Protein AF-A0A416Z6X8-F1 (afdb_monomer)

Sequence (380 aa):
MNSKWYWLIRQKYRNLKFQIKKAAFRLNERKESSERLSSFSRIVIRTLLVQVAINLVLVAVLYVGDKLLLSAMEIFAKTQTDPLIAALSESILVDIVIGGIGVAGVILGLYCSNMTSVYSSKYTNAPATISSAFQRDVVTNRCIKQITGYIIFCVIILFGCLIGISFSYVSIIALLFLTIRMIITFSITGNRMYQLSNTFNISDNLYPEIYSAIRKISANNHFSNDPNFQNHYQKICTKQFKILQDIAAYNKDNPINQNPAMLSFINNNLALISVYWGVKEKIHYDSFWYRSETQYKKWHTATDTEISLALNTGVSLQAMSVIKNRWWFEQDLLRINNICVEKLCAENDLNTLYSYLNIVAQLSSQAMESGCLLFWDNVQ

Foldseek 3Di:
DDPVVVVVVVVVVVVVVVVVVVVVVVVVVVVVVVCVVVVVVVVVVVLVVVLLVVLVVVVVVQLVVQVVVVVVVVVVCVVDPDPPQPQDDPVVVLVLLVVLLVLLVVLLVVLVVLLVVLCVPAPPPADPLLSVLSVVPPLSVVLNSLSVSSNSSSVVVVVCVVVVRRGDPSVVVVSVVSSVVNVVSSVVVSVVSVVVSQSLCSLVVLLVLLVVLLCQLLVPDPLNQDQVSLLVSLVSLVSSLVSLLSSLVSCLPPDPVCLVSLLVSLVSLLVSVLVNLLRLVSHDQPHNNFDFDQDADDPVRDDPVQNVCCVVVVHGRDRDDRHGHSCVSVVSSVVSNVSSLVSCVVVVVVPSNVVSVVSVVVVVVSCVVSVPPVVVVVVD

Radius of gyration: 32.05 Å; Cα contacts (8 Å, |Δi|>4): 265; chains: 1; bounding box: 73×74×106 Å

Mean predicted aligned error: 13.24 Å

pLDDT: mean 78.64, std 12.9, range [30.03, 93.88]

Solvent-accessible surface area (backbone atoms only — not comparable to full-atom values): 21120 Å² total; per-residue (Å²): 132,67,67,68,58,55,53,53,52,52,51,52,51,51,52,50,53,48,50,51,50,50,50,53,49,53,52,48,54,51,46,60,56,43,49,58,56,48,48,52,51,48,52,48,53,54,50,49,53,53,45,48,52,56,39,50,52,51,51,52,53,40,53,53,48,27,54,51,51,52,56,52,47,57,61,55,46,77,76,45,99,68,88,77,82,62,80,74,56,69,64,60,54,52,51,52,44,52,52,50,42,50,56,48,52,53,52,51,50,53,48,53,50,52,52,51,50,46,39,62,74,67,34,70,88,41,57,70,65,58,41,50,50,62,75,61,32,65,66,60,53,49,51,54,52,48,54,54,42,49,46,52,38,46,52,51,51,53,53,38,46,75,75,67,53,85,77,46,71,57,48,52,55,50,49,53,51,51,50,52,52,48,54,54,52,48,56,57,50,51,54,50,54,60,49,52,62,41,70,65,55,59,49,66,70,47,51,62,56,42,53,51,37,56,53,49,50,44,61,79,41,78,63,32,72,34,58,69,48,22,39,48,40,37,51,51,43,54,54,46,50,51,51,53,37,49,48,38,60,71,53,54,83,55,66,76,92,47,48,69,53,50,50,52,50,45,49,52,51,50,50,51,45,56,58,44,44,80,40,49,85,65,42,62,87,85,42,49,54,33,50,75,40,84,45,67,62,51,78,92,76,52,52,72,67,52,51,50,49,21,66,77,67,75,44,77,65,68,71,76,47,76,44,56,41,85,54,56,69,56,52,53,46,51,56,36,38,45,54,48,49,55,41,40,61,74,70,63,44,60,68,64,50,51,53,50,52,54,52,53,57,59,46,51,57,51,48,65,72,54,56,61,71,58,68,68,69,74,75,118

Structure (mmCIF, N/CA/C/O backbone):
data_AF-A0A416Z6X8-F1
#
_entry.id   AF-A0A416Z6X8-F1
#
loop_
_atom_site.group_PDB
_atom_site.id
_atom_site.type_symbol
_atom_site.label_atom_id
_atom_site.label_alt_id
_atom_site.label_comp_id
_atom_site.label_asym_id
_atom_site.label_entity_id
_atom_site.label_seq_id
_atom_site.pdbx_PDB_ins_code
_atom_site.Cartn_x
_atom_site.Cartn_y
_atom_site.Cartn_z
_atom_site.occupancy
_atom_site.B_iso_or_equiv
_atom_site.auth_seq_id
_atom_site.auth_comp_id
_atom_site.auth_asym_id
_atom_site.auth_atom_id
_atom_site.pdbx_PDB_model_num
ATOM 1 N N . MET A 1 1 ? -41.610 41.739 -46.853 1.00 52.19 1 MET A N 1
ATOM 2 C CA . MET A 1 1 ? -41.465 41.317 -45.439 1.00 52.19 1 MET A CA 1
ATOM 3 C C . MET A 1 1 ? -40.279 42.070 -44.834 1.00 52.19 1 MET A C 1
ATOM 5 O O . MET A 1 1 ? -39.189 41.986 -45.382 1.00 52.19 1 MET A O 1
ATOM 9 N N . ASN A 1 2 ? -40.507 42.910 -43.818 1.00 55.62 2 ASN A N 1
ATOM 10 C CA . ASN A 1 2 ? -39.577 43.966 -43.379 1.00 55.62 2 ASN A CA 1
ATOM 11 C C . ASN A 1 2 ? -38.245 43.411 -42.825 1.00 55.62 2 ASN A C 1
ATOM 13 O O . ASN A 1 2 ? -38.219 42.794 -41.758 1.00 55.62 2 ASN A O 1
ATOM 17 N N . SER A 1 3 ? -37.130 43.667 -43.520 1.00 67.69 3 SER A N 1
ATOM 18 C CA . SER A 1 3 ? -35.789 43.131 -43.209 1.00 67.69 3 SER A CA 1
ATOM 19 C C . SER A 1 3 ? -35.301 43.470 -41.792 1.00 67.69 3 SER A C 1
ATOM 21 O O . SER A 1 3 ? -34.638 42.653 -41.154 1.00 67.69 3 SER A O 1
ATOM 23 N N . LYS A 1 4 ? -35.695 44.629 -41.247 1.00 71.69 4 LYS A N 1
ATOM 24 C CA . LYS A 1 4 ? -35.363 45.050 -39.873 1.00 71.69 4 LYS A CA 1
ATOM 25 C C . LYS A 1 4 ? -35.961 44.136 -38.800 1.00 71.69 4 LYS A C 1
ATOM 27 O O . LYS A 1 4 ? -35.283 43.810 -37.828 1.00 71.69 4 LYS A O 1
ATOM 32 N N . TRP A 1 5 ? -37.201 43.681 -38.986 1.00 71.31 5 TRP A N 1
ATOM 33 C CA . TRP A 1 5 ? -37.873 42.797 -38.028 1.00 71.31 5 TRP A CA 1
ATOM 34 C C . TRP A 1 5 ? -37.232 41.409 -37.991 1.00 71.31 5 TRP A C 1
ATOM 36 O O . TRP A 1 5 ? -37.040 40.848 -36.914 1.00 71.31 5 TRP A O 1
ATOM 46 N N . TYR A 1 6 ? -36.808 40.895 -39.149 1.00 77.50 6 TYR A N 1
ATOM 47 C CA . TYR A 1 6 ? -36.081 39.628 -39.229 1.00 77.50 6 TYR A CA 1
ATOM 48 C C . TYR A 1 6 ? -34.756 39.673 -38.448 1.00 77.50 6 TYR A C 1
ATOM 50 O O . TYR A 1 6 ? -34.471 38.771 -37.657 1.00 77.50 6 TYR A O 1
ATOM 58 N N . TRP A 1 7 ? -33.968 40.743 -38.602 1.00 75.19 7 TRP A N 1
ATOM 59 C CA . TRP A 1 7 ? -32.697 40.895 -37.884 1.00 75.19 7 TRP A CA 1
ATOM 60 C C . TRP A 1 7 ? -32.877 41.094 -36.375 1.00 75.19 7 TRP A C 1
ATOM 62 O O . TRP A 1 7 ? -32.140 40.480 -35.600 1.00 75.19 7 TRP A O 1
ATOM 72 N N . LEU A 1 8 ? -33.895 41.847 -35.946 1.00 77.50 8 LEU A N 1
ATOM 73 C CA . LEU A 1 8 ? -34.222 42.021 -34.526 1.00 77.50 8 LEU A CA 1
ATOM 74 C C . LEU A 1 8 ? -34.642 40.702 -33.865 1.00 77.50 8 LEU A C 1
ATOM 76 O O . LEU A 1 8 ? -34.141 40.365 -32.790 1.00 77.50 8 LEU A O 1
ATOM 80 N N . ILE A 1 9 ? -35.501 39.915 -34.521 1.00 78.00 9 ILE A N 1
ATOM 81 C CA . ILE A 1 9 ? -35.927 38.597 -34.024 1.00 78.00 9 ILE A CA 1
ATOM 82 C C . ILE A 1 9 ? -34.732 37.638 -33.964 1.00 78.00 9 ILE A C 1
ATOM 84 O O . ILE A 1 9 ? -34.525 36.960 -32.954 1.00 78.00 9 ILE A O 1
ATOM 88 N N . ARG A 1 10 ? -33.887 37.621 -35.003 1.00 78.69 10 ARG A N 1
ATOM 89 C CA . ARG A 1 10 ? -32.693 36.766 -35.060 1.00 78.69 10 ARG A CA 1
ATOM 90 C C . ARG A 1 10 ? -31.674 37.123 -33.976 1.00 78.69 10 ARG A C 1
ATOM 92 O O . ARG A 1 10 ? -31.070 36.222 -33.390 1.00 78.69 10 ARG A O 1
ATOM 99 N N . GLN A 1 11 ? -31.491 38.410 -33.685 1.00 78.00 11 GLN A N 1
ATOM 100 C CA . GLN A 1 11 ? -30.596 38.878 -32.628 1.00 78.00 11 GLN A CA 1
ATOM 101 C C . GLN A 1 11 ? -31.132 38.513 -31.241 1.00 78.00 11 GLN A C 1
ATOM 103 O O . GLN A 1 11 ? -30.373 37.990 -30.425 1.00 78.00 11 GLN A O 1
ATOM 108 N N . LYS A 1 12 ? -32.442 38.669 -30.999 1.00 78.88 12 LYS A N 1
ATOM 109 C CA . LYS A 1 12 ? -33.091 38.229 -29.752 1.00 78.88 12 LYS A CA 1
ATOM 110 C C . LYS A 1 12 ? -32.960 36.718 -29.550 1.00 78.88 12 LYS A C 1
ATOM 112 O O . LYS A 1 12 ? -32.544 36.289 -28.479 1.00 78.88 12 LYS A O 1
ATOM 117 N N . TYR A 1 13 ? -33.213 35.919 -30.588 1.00 81.25 13 TYR A N 1
ATOM 118 C CA . TYR A 1 13 ? -33.075 34.461 -30.535 1.00 81.25 13 TYR A CA 1
ATOM 119 C C . TYR A 1 13 ? -31.632 34.021 -30.252 1.00 81.25 13 TYR A C 1
ATOM 121 O O . TYR A 1 13 ? -31.394 33.160 -29.404 1.00 81.25 13 TYR A O 1
ATOM 129 N N . ARG A 1 14 ? -30.642 34.641 -30.910 1.00 73.38 14 ARG A N 1
ATOM 130 C CA . ARG A 1 14 ? -29.220 34.362 -30.653 1.00 73.38 14 ARG A CA 1
ATOM 131 C C . ARG A 1 14 ? -28.810 34.720 -29.228 1.00 73.38 14 ARG A C 1
ATOM 133 O O . ARG A 1 14 ? -28.104 33.933 -28.601 1.00 73.38 14 ARG A O 1
ATOM 140 N N . ASN A 1 15 ? -29.276 35.854 -28.710 1.00 77.50 15 ASN A N 1
ATOM 141 C CA . ASN A 1 15 ? -28.951 36.288 -27.354 1.00 77.50 15 ASN A CA 1
ATOM 142 C C . ASN A 1 15 ? -29.597 35.371 -26.302 1.00 77.50 15 ASN A C 1
ATOM 144 O O . ASN A 1 15 ? -28.961 35.002 -25.321 1.00 77.50 15 ASN A O 1
ATOM 148 N N . LEU A 1 16 ? -30.825 34.913 -26.554 1.00 76.56 16 LEU A N 1
ATOM 149 C CA . LEU A 1 16 ? -31.542 33.981 -25.684 1.00 76.56 16 LEU A CA 1
ATOM 150 C C . LEU A 1 16 ? -30.887 32.588 -25.697 1.00 76.56 16 LEU A C 1
ATOM 152 O O . LEU A 1 16 ? -30.619 32.020 -24.641 1.00 76.56 16 LEU A O 1
ATOM 156 N N . LYS A 1 17 ? -30.492 32.088 -26.877 1.00 76.19 17 LYS A N 1
ATOM 157 C CA . LYS A 1 17 ? -29.701 30.853 -27.020 1.00 76.19 17 LYS A CA 1
ATOM 158 C C . LYS A 1 17 ? -28.345 30.952 -26.312 1.00 76.19 17 LYS A C 1
ATOM 160 O O . LYS A 1 17 ? -27.902 29.978 -25.706 1.00 76.19 17 LYS A O 1
ATOM 165 N N . PHE A 1 18 ? -27.689 32.111 -26.373 1.00 74.25 18 PHE A N 1
ATOM 166 C CA . PHE A 1 18 ? -26.428 32.353 -25.674 1.00 74.25 18 PHE A CA 1
ATOM 167 C C . PHE A 1 18 ? -26.613 32.393 -24.153 1.00 74.25 18 PHE A C 1
ATOM 169 O O . PHE A 1 18 ? -25.850 31.744 -23.446 1.00 74.25 18 PHE A O 1
ATOM 176 N N . GLN A 1 19 ? -27.650 33.064 -23.644 1.00 73.06 19 GLN A N 1
ATOM 177 C CA . GLN A 1 19 ? -27.949 33.096 -22.209 1.00 73.06 19 GLN A CA 1
ATOM 178 C C . GLN A 1 19 ? -28.301 31.709 -21.660 1.00 73.06 19 GLN A C 1
ATOM 180 O O . GLN A 1 19 ? -27.802 31.343 -20.600 1.00 73.06 19 GLN A O 1
ATOM 185 N N . ILE A 1 20 ? -29.060 30.896 -22.405 1.00 71.12 20 ILE A N 1
ATOM 186 C CA . ILE A 1 20 ? -29.340 29.499 -22.031 1.00 71.12 20 ILE A CA 1
ATOM 187 C C . ILE A 1 20 ? -28.044 28.682 -21.989 1.00 71.12 20 ILE A C 1
ATOM 189 O O . ILE A 1 20 ? -27.789 27.995 -21.004 1.00 71.12 20 ILE A O 1
ATOM 193 N N . LYS A 1 21 ? -27.181 28.787 -23.011 1.00 62.38 21 LYS A N 1
ATOM 194 C CA . LYS A 1 21 ? -25.877 28.100 -23.013 1.00 62.38 21 LYS A CA 1
ATOM 195 C C . LYS A 1 21 ? -24.968 28.567 -21.873 1.00 62.38 21 LYS A C 1
ATOM 197 O O . LYS A 1 21 ? -24.300 27.744 -21.262 1.00 62.38 21 LYS A O 1
ATOM 202 N N . LYS A 1 22 ? -24.966 29.863 -21.556 1.00 69.31 22 LYS A N 1
ATOM 203 C CA . LYS A 1 22 ? -24.187 30.459 -20.461 1.00 69.31 22 LYS A CA 1
ATOM 204 C C . LYS A 1 22 ? -24.701 30.014 -19.091 1.00 69.31 22 LYS A C 1
ATOM 206 O O . LYS A 1 22 ? -23.900 29.729 -18.206 1.00 69.31 22 LYS A O 1
ATOM 211 N N . ALA A 1 23 ? -26.019 29.925 -18.920 1.00 60.38 23 ALA A N 1
ATOM 212 C CA . ALA A 1 23 ? -26.644 29.396 -17.713 1.00 60.38 23 ALA A CA 1
ATOM 213 C C . ALA A 1 23 ? -26.358 27.896 -17.548 1.00 60.38 23 ALA A C 1
ATOM 215 O O . ALA A 1 23 ? -25.945 27.482 -16.469 1.00 60.38 23 ALA A O 1
ATOM 216 N N . ALA A 1 24 ? -26.484 27.108 -18.621 1.00 57.81 24 ALA A N 1
ATOM 217 C CA . ALA A 1 24 ? -26.156 25.683 -18.629 1.00 57.81 24 ALA A CA 1
ATOM 218 C C . ALA A 1 24 ? -24.673 25.434 -18.315 1.00 57.81 24 ALA A C 1
ATOM 220 O O . ALA A 1 24 ? -24.360 24.575 -17.500 1.00 57.81 24 ALA A O 1
ATOM 221 N N . PHE A 1 25 ? -23.766 26.231 -18.887 1.00 56.09 25 PHE A N 1
ATOM 222 C CA . PHE A 1 25 ? -22.333 26.154 -18.602 1.00 56.09 25 PHE A CA 1
ATOM 223 C C . PHE A 1 25 ? -22.020 26.490 -17.137 1.00 56.09 25 PHE A C 1
ATOM 225 O O . PHE A 1 25 ? -21.368 25.696 -16.473 1.00 56.09 25 PHE A O 1
ATOM 232 N N . ARG A 1 26 ? -22.567 27.588 -16.587 1.00 63.44 26 ARG A N 1
ATOM 233 C CA . ARG A 1 26 ? -22.392 27.954 -15.164 1.00 63.44 26 ARG A CA 1
ATOM 234 C C . ARG A 1 26 ? -22.988 26.927 -14.198 1.00 63.44 26 ARG A C 1
ATOM 236 O O . ARG A 1 26 ? -22.466 26.747 -13.102 1.00 63.44 26 ARG A O 1
ATOM 243 N N . LEU A 1 27 ? -24.093 26.281 -14.576 1.00 54.00 27 LEU A N 1
ATOM 244 C CA . LEU A 1 27 ? -24.684 25.176 -13.817 1.00 54.00 27 LEU A CA 1
ATOM 245 C C . LEU A 1 27 ? -23.780 23.942 -13.841 1.00 54.00 27 LEU A C 1
ATOM 247 O O . LEU A 1 27 ? -23.607 23.317 -12.800 1.00 54.00 27 LEU A O 1
ATOM 251 N N . ASN A 1 28 ? -23.166 23.630 -14.985 1.00 50.56 28 ASN A N 1
ATOM 252 C CA . ASN A 1 28 ? -22.222 22.520 -15.098 1.00 50.56 28 ASN A CA 1
ATOM 253 C C . ASN A 1 28 ? -20.920 22.800 -14.327 1.00 50.56 28 ASN A C 1
ATOM 255 O O . ASN A 1 28 ? -20.464 21.936 -13.594 1.00 50.56 28 ASN A O 1
ATOM 259 N N . GLU A 1 29 ? -20.399 24.029 -14.376 1.00 56.72 29 GLU A N 1
ATOM 260 C CA . GLU A 1 29 ? -19.240 24.479 -13.585 1.00 56.72 29 GLU A CA 1
ATOM 261 C C . GLU A 1 29 ? -19.510 24.419 -12.071 1.00 56.72 29 GLU A C 1
ATOM 263 O O . GLU A 1 29 ? -18.669 23.973 -11.291 1.00 56.72 29 GLU A O 1
ATOM 268 N N . ARG A 1 30 ? -20.714 24.830 -11.633 1.00 53.81 30 ARG A N 1
ATOM 269 C CA . ARG A 1 30 ? -21.153 24.696 -10.232 1.00 53.81 30 ARG A CA 1
ATOM 270 C C . ARG A 1 30 ? -21.366 23.243 -9.821 1.00 53.81 30 ARG A C 1
ATOM 272 O O . ARG A 1 30 ? -21.144 22.913 -8.661 1.00 53.81 30 ARG A O 1
ATOM 279 N N . LYS A 1 31 ? -21.801 22.381 -10.740 1.00 43.75 31 LYS A N 1
ATOM 280 C CA . LYS A 1 31 ? -21.958 20.946 -10.495 1.00 43.75 31 LYS A CA 1
ATOM 281 C C . LYS A 1 31 ? -20.599 20.263 -10.376 1.00 43.75 31 LYS A C 1
ATOM 283 O O . LYS A 1 31 ? -20.410 19.488 -9.454 1.00 43.75 31 LYS A O 1
ATOM 288 N N . GLU A 1 32 ? -19.633 20.623 -11.211 1.00 46.41 32 GLU A N 1
ATOM 289 C CA . GLU A 1 32 ? -18.271 20.082 -11.183 1.00 46.41 32 GLU A CA 1
ATOM 290 C C . GLU A 1 32 ? -17.484 20.545 -9.936 1.00 46.41 32 GLU A C 1
ATOM 292 O O . GLU A 1 32 ? -16.761 19.758 -9.317 1.00 46.41 32 GLU A O 1
ATOM 297 N N . SER A 1 33 ? -17.688 21.789 -9.478 1.00 45.62 33 SER A N 1
ATOM 298 C CA . SER A 1 33 ? -17.132 22.272 -8.201 1.00 45.62 33 SER A CA 1
ATOM 299 C C . SER A 1 33 ? -17.854 21.690 -6.974 1.00 45.62 33 SER A C 1
ATOM 301 O O . SER A 1 33 ? -17.210 21.337 -5.980 1.00 45.62 33 SER A O 1
ATOM 303 N N . SER A 1 34 ? -19.175 21.495 -7.056 1.00 46.03 34 SER A N 1
ATOM 304 C CA . SER A 1 34 ? -19.987 20.809 -6.043 1.00 46.03 34 SER A CA 1
ATOM 305 C C . SER A 1 34 ? -19.720 19.302 -5.986 1.00 46.03 34 SER A C 1
ATOM 307 O O . SER A 1 34 ? -19.802 18.719 -4.913 1.00 46.03 34 SER A O 1
ATOM 309 N N . GLU A 1 35 ? -19.338 18.640 -7.076 1.00 46.94 35 GLU A N 1
ATOM 310 C CA . GLU A 1 35 ? -18.981 17.216 -7.089 1.00 46.94 35 GLU A CA 1
ATOM 311 C C . GLU A 1 35 ? -17.702 16.945 -6.286 1.00 46.94 35 GLU A C 1
ATOM 313 O O . GLU A 1 35 ? -17.646 15.961 -5.547 1.00 46.94 35 GLU A O 1
ATOM 318 N N . ARG A 1 36 ? -16.722 17.862 -6.294 1.00 43.06 36 ARG A N 1
ATOM 319 C CA . ARG A 1 36 ? -15.544 17.763 -5.411 1.00 43.06 36 ARG A CA 1
ATOM 320 C C . ARG A 1 36 ? -15.905 17.958 -3.934 1.00 43.06 36 ARG A C 1
ATOM 322 O O . ARG A 1 36 ? -15.523 17.125 -3.116 1.00 43.06 36 ARG A O 1
ATOM 329 N N . LEU A 1 37 ? -16.696 18.979 -3.591 1.00 46.91 37 LEU A N 1
ATOM 330 C CA . LEU A 1 37 ? -17.127 19.247 -2.204 1.00 46.91 37 LEU A CA 1
ATOM 331 C C . LEU A 1 37 ? -18.123 18.199 -1.669 1.00 46.91 37 LEU A C 1
ATOM 333 O O . LEU A 1 37 ? -18.033 17.783 -0.514 1.00 46.91 37 LEU A O 1
ATOM 337 N N . SER A 1 38 ? -19.034 17.720 -2.516 1.00 50.56 38 SER A N 1
ATOM 338 C CA . SER A 1 38 ? -19.995 16.665 -2.184 1.00 50.56 38 SER A CA 1
ATOM 339 C C . SER A 1 38 ? -19.346 15.290 -2.120 1.00 50.56 38 SER A C 1
ATOM 341 O O . SER A 1 38 ? -19.816 14.453 -1.360 1.00 50.56 38 SER A O 1
ATOM 343 N N . SER A 1 39 ? -18.253 15.036 -2.850 1.00 60.28 39 SER A N 1
ATOM 344 C CA . SER A 1 39 ? -17.487 13.801 -2.669 1.00 60.28 39 SER A CA 1
ATOM 345 C C . SER A 1 39 ? -16.854 13.748 -1.280 1.00 60.28 39 SER A C 1
ATOM 347 O O . SER A 1 39 ? -16.969 12.722 -0.614 1.00 60.28 39 SER A O 1
ATOM 349 N N . PHE A 1 40 ? -16.290 14.861 -0.795 1.00 62.50 40 PHE A N 1
ATOM 350 C CA . PHE A 1 40 ? -15.752 14.944 0.560 1.00 62.50 40 PHE A CA 1
ATOM 351 C C . PHE A 1 40 ? -16.851 14.780 1.614 1.00 62.50 40 PHE A C 1
ATOM 353 O O . PHE A 1 40 ? -16.746 13.897 2.463 1.00 62.50 40 PHE A O 1
ATOM 360 N N . SER A 1 41 ? -17.946 15.544 1.530 1.00 65.94 41 SER A N 1
ATOM 361 C CA . SER A 1 41 ? -19.045 15.412 2.496 1.00 65.94 41 SER A CA 1
ATOM 362 C C . SER A 1 41 ? -19.696 14.024 2.452 1.00 65.94 41 SER A C 1
ATOM 364 O O . SER A 1 41 ? -20.001 13.460 3.498 1.00 65.94 41 SER A O 1
ATOM 366 N N . ARG A 1 42 ? -19.822 13.404 1.271 1.00 71.00 42 ARG A N 1
ATOM 367 C CA . ARG A 1 42 ? -20.306 12.023 1.110 1.00 71.00 42 ARG A CA 1
ATOM 368 C C . ARG A 1 42 ? -19.343 11.003 1.714 1.00 71.00 42 ARG A C 1
ATOM 370 O O . ARG A 1 42 ? -19.808 10.041 2.319 1.00 71.00 42 ARG A O 1
ATOM 377 N N . ILE A 1 43 ? -18.028 11.196 1.582 1.00 74.06 43 ILE A N 1
ATOM 378 C CA . ILE A 1 43 ? -17.016 10.354 2.242 1.00 74.06 43 ILE A CA 1
ATOM 379 C C . ILE A 1 43 ? -17.144 10.480 3.763 1.00 74.06 43 ILE A C 1
ATOM 381 O O . ILE A 1 43 ? -17.170 9.455 4.445 1.00 74.06 43 ILE A O 1
ATOM 385 N N . VAL A 1 44 ? -17.276 11.701 4.288 1.00 75.94 44 VAL A N 1
ATOM 386 C CA . VAL A 1 44 ? -17.441 11.955 5.727 1.00 75.94 44 VAL A CA 1
ATOM 387 C C . VAL A 1 44 ? -18.727 11.314 6.244 1.00 75.94 44 VAL A C 1
ATOM 389 O O . VAL A 1 44 ? -18.660 10.487 7.145 1.00 75.94 44 VAL A O 1
ATOM 392 N N . ILE A 1 45 ? -19.880 11.594 5.629 1.00 73.12 45 ILE A N 1
ATOM 393 C CA . ILE A 1 45 ? -21.181 11.039 6.037 1.00 73.12 45 ILE A CA 1
ATOM 394 C C . ILE A 1 45 ? -21.169 9.511 5.972 1.00 73.12 45 ILE A C 1
ATOM 396 O O . ILE A 1 45 ? -21.594 8.853 6.917 1.00 73.12 45 ILE A O 1
ATOM 400 N N . ARG A 1 46 ? -20.641 8.922 4.892 1.00 76.81 46 ARG A N 1
ATOM 401 C CA . ARG A 1 46 ? -20.543 7.461 4.774 1.00 76.81 46 ARG A CA 1
ATOM 402 C C . ARG A 1 46 ? -19.655 6.870 5.867 1.00 76.81 46 ARG A C 1
ATOM 404 O O . ARG A 1 46 ? -19.994 5.830 6.419 1.00 76.81 46 ARG A O 1
ATOM 411 N N . THR A 1 47 ? -18.533 7.516 6.178 1.00 78.44 47 THR A N 1
ATOM 412 C CA . THR A 1 47 ? -17.616 7.054 7.229 1.00 78.44 47 THR A CA 1
ATOM 413 C C . THR A 1 47 ? -18.262 7.163 8.608 1.00 78.44 47 THR A C 1
ATOM 415 O O . THR A 1 47 ? -18.192 6.204 9.372 1.00 78.44 47 THR A O 1
ATOM 418 N N . LEU A 1 48 ? -18.955 8.271 8.886 1.00 78.62 48 LEU A N 1
ATOM 419 C CA . LEU A 1 48 ? -19.714 8.480 10.119 1.00 78.62 48 LEU A CA 1
ATOM 420 C C . LEU A 1 48 ? -20.801 7.418 10.290 1.00 78.62 48 LEU A C 1
ATOM 422 O O . LEU A 1 48 ? -20.833 6.758 11.320 1.00 78.62 48 LEU A O 1
ATOM 426 N N . LEU A 1 49 ? -21.643 7.195 9.276 1.00 76.56 49 LEU A N 1
ATOM 427 C CA . LEU A 1 49 ? -22.716 6.198 9.341 1.00 76.56 49 LEU A CA 1
ATOM 428 C C . LEU A 1 49 ? -22.175 4.790 9.606 1.00 76.56 49 LEU A C 1
ATOM 430 O O . LEU A 1 49 ? -22.719 4.074 10.440 1.00 76.56 49 LEU A O 1
ATOM 434 N N . VAL A 1 50 ? -21.084 4.402 8.938 1.00 82.62 50 VAL A N 1
ATOM 435 C CA . VAL A 1 50 ? -20.457 3.090 9.152 1.00 82.62 50 VAL A CA 1
ATOM 436 C C . VAL A 1 50 ? -19.868 2.977 10.561 1.00 82.62 50 VAL A C 1
ATOM 438 O O . VAL A 1 50 ? -20.083 1.963 11.220 1.00 82.62 50 VAL A O 1
ATOM 441 N N . GLN A 1 51 ? -19.150 3.995 11.046 1.00 82.19 51 GLN A N 1
ATOM 442 C CA . GLN A 1 51 ? -18.561 3.969 12.390 1.00 82.19 51 GLN A CA 1
ATOM 443 C C . GLN A 1 51 ? -19.627 3.974 13.488 1.00 82.19 51 GLN A C 1
ATOM 445 O O . GLN A 1 51 ? -19.527 3.195 14.432 1.00 82.19 51 GLN A O 1
ATOM 450 N N . VAL A 1 52 ? -20.668 4.794 13.344 1.00 84.94 52 VAL A N 1
ATOM 451 C CA . VAL A 1 52 ? -21.796 4.834 14.280 1.00 84.94 52 VAL A CA 1
ATOM 452 C C . VAL A 1 52 ? -22.529 3.495 14.288 1.00 84.94 52 VAL A C 1
ATOM 454 O O . VAL A 1 52 ? -22.778 2.969 15.364 1.00 84.94 52 VAL A O 1
ATOM 457 N N . ALA A 1 53 ? -22.807 2.895 13.126 1.00 82.75 53 ALA A N 1
ATOM 458 C CA . ALA A 1 53 ? -23.475 1.596 13.057 1.00 82.75 53 ALA A CA 1
ATOM 459 C C . ALA A 1 53 ? -22.666 0.482 13.745 1.00 82.75 53 ALA A C 1
ATOM 461 O O . ALA A 1 53 ? -23.213 -0.249 14.566 1.00 82.75 53 ALA A O 1
ATOM 462 N N . ILE A 1 54 ? -21.361 0.376 13.460 1.00 85.00 54 ILE A N 1
ATOM 463 C CA . ILE A 1 54 ? -20.486 -0.628 14.091 1.00 85.00 54 ILE A CA 1
ATOM 464 C C . ILE A 1 54 ? -20.447 -0.435 15.611 1.00 85.00 54 ILE A C 1
ATOM 466 O O . ILE A 1 54 ? -20.568 -1.402 16.362 1.00 85.00 54 ILE A O 1
ATOM 470 N N . ASN A 1 55 ? -20.307 0.809 16.069 1.00 84.06 55 ASN A N 1
ATOM 471 C CA . ASN A 1 55 ? -20.221 1.110 17.494 1.00 84.06 55 ASN A CA 1
ATOM 472 C C . ASN A 1 55 ? -21.561 0.927 18.216 1.00 84.06 55 ASN A C 1
ATOM 474 O O . ASN A 1 55 ? -21.561 0.460 19.348 1.00 84.06 55 ASN A O 1
ATOM 478 N N . LEU A 1 56 ? -22.694 1.223 17.572 1.00 83.88 56 LEU A N 1
ATOM 479 C CA . LEU A 1 56 ? -24.025 0.930 18.113 1.00 83.88 56 LEU A CA 1
ATOM 480 C C . LEU A 1 56 ? -24.225 -0.572 18.317 1.00 83.88 56 LEU A C 1
ATOM 482 O O . LEU A 1 56 ? -24.708 -0.981 19.368 1.00 83.88 56 LEU A O 1
ATOM 486 N N . VAL A 1 57 ? -23.813 -1.394 17.345 1.00 85.44 57 VAL A N 1
ATOM 487 C CA . VAL A 1 57 ? -23.844 -2.858 17.488 1.00 85.44 57 VAL A CA 1
ATOM 488 C C . VAL A 1 57 ? -22.969 -3.296 18.661 1.00 85.44 57 VAL A C 1
ATOM 490 O O . VAL A 1 57 ? -23.399 -4.116 19.465 1.00 85.44 57 VAL A O 1
ATOM 493 N N . LEU A 1 58 ? -21.770 -2.726 18.802 1.00 85.38 58 LEU A N 1
ATOM 494 C CA . LEU A 1 58 ? -20.864 -3.065 19.898 1.00 85.38 58 LEU A CA 1
ATOM 495 C C . LEU A 1 58 ? -21.443 -2.682 21.271 1.00 85.38 58 LEU A C 1
ATOM 497 O O . LEU A 1 58 ? -21.390 -3.492 22.192 1.00 85.38 58 LEU A O 1
ATOM 501 N N . VAL A 1 59 ? -22.056 -1.500 21.397 1.00 83.94 59 VAL A N 1
ATOM 502 C CA . VAL A 1 59 ? -22.765 -1.081 22.621 1.00 83.94 59 VAL A CA 1
ATOM 503 C C . VAL A 1 59 ? -23.944 -2.006 22.917 1.00 83.94 59 VAL A C 1
ATOM 505 O O . VAL A 1 59 ? -24.116 -2.414 24.060 1.00 83.94 59 VAL A O 1
ATOM 508 N N . ALA A 1 60 ? -24.728 -2.392 21.906 1.00 81.69 60 ALA A N 1
ATOM 509 C CA . ALA A 1 60 ? -25.838 -3.325 22.087 1.00 81.69 60 ALA A CA 1
ATOM 510 C C . ALA A 1 60 ? -25.359 -4.702 22.579 1.00 81.69 60 ALA A C 1
ATOM 512 O O . ALA A 1 60 ? -25.963 -5.275 23.483 1.00 81.69 60 ALA A O 1
ATOM 513 N N . VAL A 1 61 ? -24.248 -5.211 22.033 1.00 84.94 61 VAL A N 1
ATOM 514 C CA . VAL A 1 61 ? -23.618 -6.461 22.491 1.00 84.94 61 VAL A CA 1
ATOM 515 C C . VAL A 1 61 ? -23.155 -6.344 23.943 1.00 84.94 61 VAL A C 1
ATOM 517 O O . VAL A 1 61 ? -23.409 -7.256 24.727 1.00 84.94 61 VAL A O 1
ATOM 520 N N . LEU A 1 62 ? -22.524 -5.228 24.321 1.00 83.25 62 LEU A N 1
ATOM 521 C CA . LEU A 1 62 ? -22.103 -4.993 25.705 1.00 83.25 62 LEU A CA 1
ATOM 522 C C . LEU A 1 62 ? -23.293 -4.893 26.658 1.00 83.25 62 LEU A C 1
ATOM 524 O O . LEU A 1 62 ? -23.259 -5.510 27.714 1.00 83.25 62 LEU A O 1
ATOM 528 N N . TYR A 1 63 ? -24.367 -4.209 26.263 1.00 82.94 63 TYR A N 1
ATOM 529 C CA . TYR A 1 63 ? -25.587 -4.105 27.062 1.00 82.94 63 TYR A CA 1
ATOM 530 C C . TYR A 1 63 ? -26.253 -5.471 27.293 1.00 82.94 63 TYR A C 1
ATOM 532 O O . TYR A 1 63 ? -26.651 -5.799 28.411 1.00 82.94 63 TYR A O 1
ATOM 540 N N . VAL A 1 64 ? -26.341 -6.310 26.252 1.00 80.81 64 VAL A N 1
ATOM 541 C CA . VAL A 1 64 ? -26.832 -7.692 26.393 1.00 80.81 64 VAL A CA 1
ATOM 542 C C . VAL A 1 64 ? -25.898 -8.508 27.290 1.00 80.81 64 VAL A C 1
ATOM 544 O O . VAL A 1 64 ? -26.378 -9.268 28.129 1.00 80.81 64 VAL A O 1
ATOM 547 N N . GLY A 1 65 ? -24.582 -8.324 27.152 1.00 76.88 65 GLY A N 1
ATOM 548 C CA . GLY A 1 65 ? -23.575 -8.944 28.012 1.00 76.88 65 GLY A CA 1
ATOM 549 C C . GLY A 1 65 ? -23.726 -8.553 29.484 1.00 76.88 65 GLY A C 1
ATOM 550 O O . GLY A 1 65 ? -23.745 -9.432 30.340 1.00 76.88 65 GLY A O 1
ATOM 551 N N . ASP A 1 66 ? -23.912 -7.264 29.771 1.00 78.56 66 ASP A N 1
ATOM 552 C CA . ASP A 1 66 ? -24.164 -6.739 31.117 1.00 78.56 66 ASP A CA 1
ATOM 553 C C . ASP A 1 66 ? -25.442 -7.354 31.712 1.00 78.56 66 ASP A C 1
ATOM 555 O O . ASP A 1 66 ? -25.432 -7.835 32.845 1.00 78.56 66 ASP A O 1
ATOM 559 N N . LYS A 1 67 ? -26.532 -7.428 30.933 1.00 78.88 67 LYS A N 1
ATOM 560 C CA . LYS A 1 67 ? -27.799 -8.026 31.384 1.00 78.88 67 LYS A CA 1
ATOM 561 C C . LYS A 1 67 ? -27.682 -9.531 31.652 1.00 78.88 67 LYS A C 1
ATOM 563 O O . LYS A 1 67 ? -28.235 -10.023 32.635 1.00 78.88 67 LYS A O 1
ATOM 568 N N . LEU A 1 68 ? -26.960 -10.262 30.800 1.00 78.06 68 LEU A N 1
ATOM 569 C CA . LEU A 1 68 ? -26.688 -11.688 30.995 1.00 78.06 68 LEU A CA 1
ATOM 570 C C . LEU A 1 68 ? -25.845 -11.926 32.248 1.00 78.06 68 LEU A C 1
ATOM 572 O O . LEU A 1 68 ? -26.164 -12.820 33.029 1.00 78.06 68 LEU A O 1
ATOM 576 N N . LEU A 1 69 ? -24.808 -11.116 32.467 1.00 72.31 69 LEU A N 1
ATOM 577 C CA . LEU A 1 69 ? -23.925 -11.262 33.620 1.00 72.31 69 LEU A CA 1
ATOM 578 C C . LEU A 1 69 ? -24.666 -10.955 34.925 1.00 72.31 69 LEU A C 1
ATOM 580 O O . LEU A 1 69 ? -24.555 -11.733 35.867 1.00 72.31 69 LEU A O 1
ATOM 584 N N . LEU A 1 70 ? -25.500 -9.911 34.950 1.00 71.31 70 LEU A N 1
ATOM 585 C CA . LEU A 1 70 ? -26.388 -9.628 36.082 1.00 71.31 70 LEU A CA 1
ATOM 586 C C . LEU A 1 70 ? -27.342 -10.798 36.363 1.00 71.31 70 LEU A C 1
ATOM 588 O O . LEU A 1 70 ? -27.438 -11.238 37.503 1.00 71.31 70 LEU A O 1
ATOM 592 N N . SER A 1 71 ? -27.968 -11.377 35.331 1.00 70.75 71 SER A N 1
ATOM 593 C CA . SER A 1 71 ? -28.853 -12.539 35.510 1.00 70.75 71 SER A CA 1
ATOM 594 C C . SER A 1 71 ? -28.118 -13.792 36.009 1.00 70.75 71 SER A C 1
ATOM 596 O O . SER A 1 71 ? -28.643 -14.535 36.835 1.00 70.75 71 SER A O 1
ATOM 598 N N . ALA A 1 72 ? -26.880 -14.018 35.560 1.00 67.56 72 ALA A N 1
ATOM 599 C CA . ALA A 1 72 ? -26.047 -15.113 36.042 1.00 67.56 72 ALA A CA 1
ATOM 600 C C . ALA A 1 72 ? -25.620 -14.877 37.497 1.00 67.56 72 ALA A C 1
ATOM 602 O O . ALA A 1 72 ? -25.680 -15.791 38.316 1.00 67.56 72 ALA A O 1
ATOM 603 N N . MET A 1 73 ? -25.245 -13.643 37.840 1.00 62.75 73 MET A N 1
ATOM 604 C CA . MET A 1 73 ? -24.891 -13.259 39.203 1.00 62.75 73 MET A CA 1
ATOM 605 C C . MET A 1 73 ? -26.074 -13.366 40.166 1.00 62.75 73 MET A C 1
ATOM 607 O O . MET A 1 73 ? -25.871 -13.830 41.279 1.00 62.75 73 MET A O 1
ATOM 611 N N . GLU A 1 74 ? -27.302 -13.038 39.758 1.00 63.44 74 GLU A N 1
ATOM 612 C CA . GLU A 1 74 ? -28.504 -13.265 40.579 1.00 63.44 74 GLU A CA 1
ATOM 613 C C . GLU A 1 74 ? -28.742 -14.757 40.874 1.00 63.44 74 GLU A C 1
ATOM 615 O O . GLU A 1 74 ? -29.163 -15.119 41.977 1.00 63.44 74 GLU A O 1
ATOM 620 N N . ILE A 1 75 ? -28.432 -15.643 39.920 1.00 61.19 75 ILE A N 1
ATOM 621 C CA . ILE A 1 75 ? -28.510 -17.100 40.110 1.00 61.19 75 ILE A CA 1
ATOM 622 C C . ILE A 1 75 ? -27.428 -17.578 41.091 1.00 61.19 75 ILE A C 1
ATOM 624 O O . ILE A 1 75 ? -27.730 -18.365 41.987 1.00 61.19 75 ILE A O 1
ATOM 628 N N . PHE A 1 76 ? -26.194 -17.077 40.972 1.00 55.25 76 PHE A N 1
ATOM 629 C CA . PHE A 1 76 ? -25.084 -17.423 41.872 1.00 55.25 76 PHE A CA 1
ATOM 630 C C . PHE A 1 76 ? -25.209 -16.793 43.274 1.00 55.25 76 PHE A C 1
ATOM 632 O O . PHE A 1 76 ? -24.810 -17.408 44.264 1.00 55.25 76 PHE A O 1
ATOM 639 N N . ALA A 1 77 ? -25.807 -15.607 43.394 1.00 53.28 77 ALA A N 1
ATOM 640 C CA . ALA A 1 77 ? -26.020 -14.915 44.667 1.00 53.28 77 ALA A CA 1
ATOM 641 C C . ALA A 1 77 ? -27.095 -15.590 45.537 1.00 53.28 77 ALA A C 1
ATOM 643 O O . ALA A 1 77 ? -27.034 -15.509 46.760 1.00 53.28 77 ALA A O 1
ATOM 644 N N . LYS A 1 78 ? -28.037 -16.344 44.948 1.00 54.78 78 LYS A N 1
ATOM 645 C CA . LYS A 1 78 ? -28.962 -17.198 45.722 1.00 54.78 78 LYS A CA 1
ATOM 646 C C . LYS A 1 78 ? -28.257 -18.301 46.522 1.00 54.78 78 LYS A C 1
ATOM 648 O O . LYS A 1 78 ? -28.853 -18.835 47.453 1.00 54.78 78 LYS A O 1
ATOM 653 N N . THR A 1 79 ? -27.015 -18.638 46.179 1.00 53.91 79 THR A N 1
ATOM 654 C CA . THR A 1 79 ? -26.211 -19.675 46.846 1.00 53.91 79 THR A CA 1
ATOM 655 C C . THR A 1 79 ? -25.202 -19.140 47.864 1.00 53.91 79 THR A C 1
ATOM 657 O O . THR A 1 79 ? -24.645 -19.942 48.610 1.00 53.91 79 THR A O 1
ATOM 660 N N . GLN A 1 80 ? -24.975 -17.825 47.955 1.00 45.03 80 GLN A N 1
ATOM 661 C CA . GLN A 1 80 ? -23.996 -17.267 48.891 1.00 45.03 80 GLN A CA 1
ATOM 662 C C . GLN A 1 80 ? -24.458 -15.910 49.433 1.00 45.03 80 GLN A C 1
ATOM 664 O O . GLN A 1 80 ? -24.616 -14.940 48.698 1.00 45.03 80 GLN A O 1
ATOM 669 N N . THR A 1 81 ? -24.706 -15.870 50.741 1.00 44.59 81 THR A N 1
ATOM 670 C CA . THR A 1 81 ? -25.108 -14.684 51.500 1.00 44.59 81 THR A CA 1
ATOM 671 C C . THR A 1 81 ? -23.925 -13.731 51.651 1.00 44.59 81 THR A C 1
ATOM 673 O O . THR A 1 81 ? -23.256 -13.771 52.672 1.00 44.59 81 THR A O 1
ATOM 676 N N . ASP A 1 82 ? -23.654 -12.898 50.649 1.00 42.75 82 ASP A N 1
ATOM 677 C CA . ASP A 1 82 ? -22.921 -11.643 50.840 1.00 42.75 82 ASP A CA 1
ATOM 678 C C . ASP A 1 82 ? -23.297 -10.629 49.744 1.00 42.75 82 ASP A C 1
ATOM 680 O O . ASP A 1 82 ? -23.170 -10.924 48.551 1.00 42.75 82 ASP A O 1
ATOM 684 N N . PRO A 1 83 ? -23.749 -9.412 50.103 1.00 44.47 83 PRO A N 1
ATOM 685 C CA . PRO A 1 83 ? -24.157 -8.383 49.158 1.00 44.47 83 PRO A CA 1
ATOM 686 C C . PRO A 1 83 ? -22.925 -7.597 48.685 1.00 44.47 83 PRO A C 1
ATOM 688 O O . PRO A 1 83 ? -22.826 -6.392 48.890 1.00 44.47 83 PRO A O 1
ATOM 691 N N . LEU A 1 84 ? -21.941 -8.273 48.088 1.00 42.59 84 LEU A N 1
ATOM 692 C CA . LEU A 1 84 ? -20.725 -7.616 47.583 1.00 42.59 84 LEU A CA 1
ATOM 693 C C . LEU A 1 84 ? -20.886 -7.024 46.176 1.00 42.59 84 LEU A C 1
ATOM 695 O O . LEU A 1 84 ? -20.002 -6.319 45.695 1.00 42.59 84 LEU A O 1
ATOM 699 N N . ILE A 1 85 ? -22.026 -7.249 45.522 1.00 47.44 85 ILE A N 1
ATOM 700 C CA . ILE A 1 85 ? -22.332 -6.686 44.202 1.00 47.44 85 ILE A CA 1
ATOM 701 C C . ILE A 1 85 ? -23.068 -5.357 44.410 1.00 47.44 85 ILE A C 1
ATOM 703 O O . ILE A 1 85 ? -24.228 -5.181 44.044 1.00 47.44 85 ILE A O 1
ATOM 707 N N . ALA A 1 86 ? -22.402 -4.430 45.098 1.00 46.41 86 ALA A N 1
ATOM 708 C CA . ALA A 1 86 ? -22.867 -3.060 45.221 1.00 46.41 86 ALA A CA 1
ATOM 709 C C . ALA A 1 86 ? -22.862 -2.427 43.827 1.00 46.41 86 ALA A C 1
ATOM 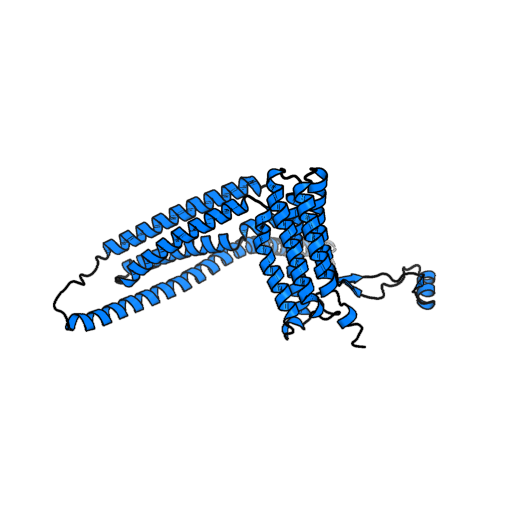711 O O . ALA A 1 86 ? -21.834 -2.424 43.151 1.00 46.41 86 ALA A O 1
ATOM 712 N N . ALA A 1 87 ? -24.020 -1.917 43.405 1.00 52.56 87 ALA A N 1
ATOM 713 C CA . ALA A 1 87 ? -24.188 -1.154 42.178 1.00 52.56 87 ALA A CA 1
ATOM 714 C C . ALA A 1 87 ? -23.044 -0.141 42.036 1.00 52.56 87 ALA A C 1
ATOM 716 O O . ALA A 1 87 ? -22.908 0.782 42.843 1.00 52.56 87 ALA A O 1
ATOM 717 N N . LEU A 1 88 ? -22.182 -0.357 41.044 1.00 53.66 88 LEU A N 1
ATOM 718 C CA . LEU A 1 88 ? -21.079 0.545 40.763 1.00 53.66 88 LEU A CA 1
ATOM 719 C C . LEU A 1 88 ? -21.683 1.907 40.412 1.00 53.66 88 LEU A C 1
ATOM 721 O O . LEU A 1 88 ? -22.597 1.981 39.590 1.00 53.66 88 LEU A O 1
ATOM 725 N N . SER A 1 89 ? -21.244 2.969 41.090 1.00 61.59 89 SER A N 1
ATOM 726 C CA . SER A 1 89 ? -21.880 4.272 40.927 1.00 61.59 89 SER A CA 1
ATOM 727 C C . SER A 1 89 ? -21.705 4.756 39.488 1.00 61.59 89 SER A C 1
ATOM 729 O O . SER A 1 89 ? -20.594 4.757 38.954 1.00 61.59 89 SER A O 1
ATOM 731 N N . GLU A 1 90 ? -22.800 5.194 38.862 1.00 67.62 90 GLU A N 1
ATOM 732 C CA . GLU A 1 90 ? -22.797 5.700 37.479 1.00 67.62 90 GLU A CA 1
ATOM 733 C C . GLU A 1 90 ? -21.757 6.817 37.275 1.00 67.62 90 GLU A C 1
ATOM 735 O O . GLU A 1 90 ? -21.179 6.945 36.197 1.00 67.62 90 GLU A O 1
ATOM 740 N N . SER A 1 91 ? -21.439 7.559 38.343 1.00 75.56 91 SER A N 1
ATOM 741 C CA . SER A 1 91 ? -20.376 8.565 38.375 1.00 75.56 91 SER A CA 1
ATOM 742 C C . SER A 1 91 ? -18.992 8.017 38.006 1.00 75.56 91 SER A C 1
ATOM 744 O O . SER A 1 91 ? -18.306 8.623 37.189 1.00 75.56 91 SER A O 1
ATOM 746 N N . ILE A 1 92 ? -18.594 6.850 38.528 1.00 79.25 92 ILE A N 1
ATOM 747 C CA . ILE A 1 92 ? -17.264 6.270 38.272 1.00 79.25 92 ILE A CA 1
ATOM 748 C C . ILE A 1 92 ? -17.135 5.873 36.799 1.00 79.25 92 ILE A C 1
ATOM 750 O O . ILE A 1 92 ? -16.080 6.053 36.192 1.00 79.25 92 ILE A O 1
ATOM 754 N N . LEU A 1 93 ? -18.209 5.350 36.201 1.00 81.06 93 LEU A N 1
ATOM 755 C CA . LEU A 1 93 ? -18.211 4.996 34.785 1.00 81.06 93 LEU A CA 1
ATOM 756 C C . LEU A 1 93 ? -18.061 6.239 33.909 1.00 81.06 93 LEU A C 1
ATOM 758 O O . LEU A 1 93 ? -17.240 6.237 32.992 1.00 81.06 93 LEU A O 1
ATOM 762 N N . VAL A 1 94 ? -18.819 7.300 34.197 1.00 85.19 94 VAL A N 1
ATOM 763 C CA . VAL A 1 94 ? -18.724 8.570 33.465 1.00 85.19 94 VAL A CA 1
ATOM 764 C C . VAL A 1 94 ? -17.306 9.140 33.559 1.00 85.19 94 VAL A C 1
ATOM 766 O O . VAL A 1 94 ? -16.736 9.495 32.526 1.00 85.19 94 VAL A O 1
ATOM 769 N N . ASP A 1 95 ? -16.694 9.130 34.744 1.00 86.88 95 ASP A N 1
ATOM 770 C CA . ASP A 1 95 ? -15.320 9.602 34.950 1.00 86.88 95 ASP A CA 1
ATOM 771 C C . ASP A 1 95 ? -14.295 8.778 34.152 1.00 86.88 95 ASP A C 1
ATOM 773 O O . ASP A 1 95 ? -13.417 9.341 33.490 1.00 86.88 95 ASP A O 1
ATOM 777 N N . ILE A 1 96 ? -14.430 7.445 34.134 1.00 86.50 96 ILE A N 1
ATOM 778 C CA . ILE A 1 96 ? -13.570 6.553 33.337 1.00 86.50 96 ILE A CA 1
ATOM 779 C C . ILE A 1 96 ? -13.733 6.831 31.839 1.00 86.50 96 ILE A C 1
ATOM 781 O O . ILE A 1 96 ? -12.740 6.890 31.109 1.00 86.50 96 ILE A O 1
ATOM 785 N N . VAL A 1 97 ? -14.967 7.013 31.361 1.00 89.31 97 VAL A N 1
ATOM 786 C CA . VAL A 1 97 ? -15.238 7.290 29.945 1.00 89.31 97 VAL A CA 1
ATOM 787 C C . VAL A 1 97 ? -14.666 8.649 29.540 1.00 89.31 97 VAL A C 1
ATOM 789 O O . VAL A 1 97 ? -14.010 8.742 28.501 1.00 89.31 97 VAL A O 1
ATOM 792 N N . ILE A 1 98 ? -14.837 9.683 30.368 1.00 90.06 98 ILE A N 1
ATOM 793 C CA . ILE A 1 98 ? -14.253 11.013 30.141 1.00 90.06 98 ILE A CA 1
ATOM 794 C C . ILE A 1 98 ? -12.721 10.931 30.130 1.00 90.06 98 ILE A C 1
ATOM 796 O O . ILE A 1 98 ? -12.090 11.457 29.210 1.00 90.06 98 ILE A O 1
ATOM 800 N N . GLY A 1 99 ? -12.118 10.217 31.085 1.00 90.06 99 GLY A N 1
ATOM 801 C CA . GLY A 1 99 ? -10.676 9.963 31.109 1.00 90.06 99 GLY A CA 1
ATOM 802 C C . GLY A 1 99 ? -10.187 9.257 29.840 1.00 90.06 99 GLY A C 1
ATOM 803 O O . GLY A 1 99 ? -9.198 9.670 29.232 1.00 90.06 99 GLY A O 1
ATOM 804 N N . GLY A 1 100 ? -10.928 8.248 29.373 1.00 90.00 100 GLY A N 1
ATOM 805 C CA . GLY A 1 100 ? -10.657 7.537 28.124 1.00 90.00 100 GLY A CA 1
ATOM 806 C C . GLY A 1 100 ? -10.722 8.441 26.888 1.00 90.00 100 GLY A C 1
ATOM 807 O O . GLY A 1 100 ? -9.835 8.370 26.035 1.00 90.00 100 GLY A O 1
ATOM 808 N N . ILE A 1 101 ? -11.728 9.320 26.796 1.00 92.88 101 ILE A N 1
ATOM 809 C CA . ILE A 1 101 ? -11.833 10.326 25.725 1.00 92.88 101 ILE A CA 1
ATOM 810 C C . ILE A 1 101 ? -10.642 11.291 25.779 1.00 92.88 101 ILE A C 1
ATOM 812 O O . ILE A 1 101 ? -10.067 11.599 24.735 1.00 92.88 101 ILE A O 1
ATOM 816 N N . GLY A 1 102 ? -10.242 11.738 26.974 1.00 91.38 102 GLY A N 1
ATOM 817 C CA . GLY A 1 102 ? -9.096 12.627 27.170 1.00 91.38 102 GLY A CA 1
ATOM 818 C C . GLY A 1 102 ? -7.793 12.026 26.642 1.00 91.38 102 GLY A C 1
ATOM 819 O O . GLY A 1 102 ? -7.123 12.636 25.806 1.00 91.38 102 GLY A O 1
ATOM 820 N N . VAL A 1 103 ? -7.479 10.788 27.045 1.00 91.50 103 VAL A N 1
ATOM 821 C CA . VAL A 1 103 ? -6.321 10.037 26.524 1.00 91.50 103 VAL A CA 1
ATOM 822 C C . VAL A 1 103 ? -6.400 9.915 25.002 1.00 91.50 103 VAL A C 1
ATOM 824 O O . VAL A 1 103 ? -5.407 10.137 24.304 1.00 91.50 103 VAL A O 1
ATOM 827 N N . ALA A 1 104 ? -7.591 9.633 24.467 1.00 91.69 104 ALA A N 1
ATOM 828 C CA . ALA A 1 104 ? -7.777 9.483 23.035 1.00 91.69 104 ALA A CA 1
ATOM 829 C C . ALA A 1 104 ? -7.563 10.771 22.236 1.00 91.69 104 ALA A C 1
ATOM 831 O O . ALA A 1 104 ? -6.939 10.739 21.173 1.00 91.69 104 ALA A O 1
ATOM 832 N N . GLY A 1 105 ? -8.045 11.898 22.760 1.00 91.50 105 GLY A N 1
ATOM 833 C CA . GLY A 1 105 ? -7.857 13.218 22.167 1.00 91.50 105 GLY A CA 1
ATOM 834 C C . GLY A 1 105 ? -6.386 13.628 22.124 1.00 91.50 105 GLY A C 1
ATOM 835 O O . GLY A 1 105 ? -5.909 14.070 21.079 1.00 91.50 105 GLY A O 1
ATOM 836 N N . VAL A 1 106 ? -5.645 13.413 23.219 1.00 92.12 106 VAL A N 1
ATOM 837 C CA . VAL A 1 106 ? -4.200 13.697 23.279 1.00 92.12 106 VAL A CA 1
ATOM 838 C C . VAL A 1 106 ? -3.438 12.856 22.258 1.00 92.12 106 VAL A C 1
ATOM 840 O O . VAL A 1 106 ? -2.648 13.391 21.481 1.00 92.12 106 VAL A O 1
ATOM 843 N N . ILE A 1 107 ? -3.711 11.551 22.211 1.00 90.88 107 ILE A N 1
ATOM 844 C CA . ILE A 1 107 ? -3.082 10.626 21.263 1.00 90.88 107 ILE A CA 1
ATOM 845 C C . ILE A 1 107 ? -3.356 11.042 19.812 1.00 90.88 107 ILE A C 1
ATOM 847 O O . ILE A 1 107 ? -2.429 11.096 19.002 1.00 90.88 107 ILE A O 1
ATOM 851 N N . LEU A 1 108 ? -4.605 11.386 19.481 1.00 89.88 108 LEU A N 1
ATOM 852 C CA . LEU A 1 108 ? -4.966 11.857 18.144 1.00 89.88 108 LEU A CA 1
ATOM 853 C C . LEU A 1 108 ? -4.234 13.159 17.785 1.00 89.88 108 LEU A C 1
ATOM 855 O O . LEU A 1 108 ? -3.734 13.294 16.669 1.00 89.88 108 LEU A O 1
ATOM 859 N N . GLY A 1 109 ? -4.138 14.097 18.731 1.00 89.81 109 GLY A N 1
ATOM 860 C CA . GLY A 1 109 ? -3.432 15.366 18.551 1.00 89.81 109 GLY A CA 1
ATOM 861 C C . GLY A 1 109 ? -1.936 15.179 18.293 1.00 89.81 109 GLY A C 1
ATOM 862 O O . GLY A 1 109 ? -1.410 15.705 17.310 1.00 89.81 109 GLY A O 1
ATOM 863 N N . LEU A 1 110 ? -1.260 14.374 19.122 1.00 88.62 110 LEU A N 1
ATOM 864 C CA . LEU A 1 110 ? 0.155 14.031 18.940 1.00 88.62 110 LEU A CA 1
ATOM 865 C C . LEU A 1 110 ? 0.394 13.337 17.597 1.00 88.62 110 LEU A C 1
ATOM 867 O O . LEU A 1 110 ? 1.350 13.655 16.891 1.00 88.62 110 LEU A O 1
ATOM 871 N N . TYR A 1 111 ? -0.501 12.428 17.214 1.00 87.06 111 TYR A N 1
ATOM 872 C CA . TYR A 1 111 ? -0.413 11.729 15.941 1.00 87.06 111 TYR A CA 1
ATOM 873 C C . TYR A 1 111 ? -0.507 12.679 14.741 1.00 87.06 111 TYR A C 1
ATOM 875 O O . TYR A 1 111 ? 0.357 12.656 13.863 1.00 87.06 111 TYR A O 1
ATOM 883 N N . CYS A 1 112 ? -1.526 13.544 14.718 1.00 84.88 112 CYS A N 1
ATOM 884 C CA . CYS A 1 112 ? -1.714 14.532 13.656 1.00 84.88 112 CYS A CA 1
ATOM 885 C C . CYS A 1 112 ? -0.535 15.514 13.572 1.00 84.88 112 CYS A C 1
ATOM 887 O O . CYS A 1 112 ? -0.114 15.868 12.468 1.00 84.88 112 CYS A O 1
ATOM 889 N N . SER A 1 113 ? 0.031 15.907 14.719 1.00 88.44 113 SER A N 1
ATOM 890 C CA . SER A 1 113 ? 1.231 16.749 14.787 1.00 88.44 113 SER A CA 1
ATOM 891 C C . SER A 1 113 ? 2.449 16.054 14.165 1.00 88.44 113 SER A C 1
ATOM 893 O O . SER A 1 113 ? 3.073 16.594 13.249 1.00 88.44 113 SER A O 1
ATOM 895 N N . ASN A 1 114 ? 2.728 14.808 14.567 1.00 86.56 114 ASN A N 1
ATOM 896 C CA . ASN A 1 114 ? 3.843 14.022 14.032 1.00 86.56 114 ASN A CA 1
ATOM 897 C C . ASN A 1 114 ? 3.705 13.777 12.524 1.00 86.56 114 ASN A C 1
ATOM 899 O O . ASN A 1 114 ? 4.659 13.983 11.774 1.00 86.56 114 ASN A O 1
ATOM 903 N N . MET A 1 115 ? 2.512 13.390 12.064 1.00 85.38 115 MET A N 1
ATOM 904 C CA . MET A 1 115 ? 2.233 13.182 10.641 1.00 85.38 115 MET A CA 1
ATOM 905 C C . MET A 1 115 ? 2.482 14.464 9.832 1.00 85.38 115 MET A C 1
ATOM 907 O O . MET A 1 115 ? 3.114 14.415 8.779 1.00 85.38 115 MET A O 1
ATOM 911 N N . THR A 1 116 ? 2.032 15.616 10.338 1.00 86.38 116 THR A N 1
ATOM 912 C CA . THR A 1 116 ? 2.219 16.919 9.680 1.00 86.38 116 THR A CA 1
ATOM 913 C C . THR A 1 116 ? 3.689 17.339 9.651 1.00 86.38 116 THR A C 1
ATOM 915 O O . THR A 1 116 ? 4.147 17.885 8.646 1.00 86.38 116 THR A O 1
ATOM 918 N N . SER A 1 117 ? 4.444 17.045 10.712 1.00 88.00 117 SER A N 1
ATOM 919 C CA . SER A 1 117 ? 5.885 17.307 10.791 1.00 88.00 117 SER A CA 1
ATOM 920 C C . SER A 1 117 ? 6.668 16.491 9.755 1.00 88.00 117 SER A C 1
ATOM 922 O O . SER A 1 117 ? 7.414 17.058 8.953 1.00 88.00 117 SER A O 1
ATOM 924 N N . VAL A 1 118 ? 6.430 15.174 9.692 1.00 86.62 118 VAL A N 1
ATOM 925 C CA . VAL A 1 118 ? 7.066 14.283 8.704 1.00 86.62 118 VAL A CA 1
ATOM 926 C C . VAL A 1 118 ? 6.682 14.689 7.282 1.00 86.62 118 VAL A C 1
ATOM 928 O O . VAL A 1 118 ? 7.553 14.805 6.416 1.00 86.62 118 VAL A O 1
ATOM 931 N N . TYR A 1 119 ? 5.397 14.975 7.049 1.00 85.88 119 TYR A N 1
ATOM 932 C CA . TYR A 1 119 ? 4.910 15.446 5.755 1.00 85.88 119 TYR A CA 1
ATOM 933 C C . TYR A 1 119 ? 5.629 16.725 5.312 1.00 85.88 119 TYR A C 1
ATOM 935 O O . TYR A 1 119 ? 6.186 16.779 4.216 1.00 85.88 119 TYR A O 1
ATOM 943 N N . SER A 1 120 ? 5.690 17.725 6.192 1.00 86.50 120 SER A N 1
ATOM 944 C CA . SER A 1 120 ? 6.322 19.015 5.901 1.00 86.50 120 SER A CA 1
ATOM 945 C C . SER A 1 120 ? 7.820 18.883 5.613 1.00 86.50 120 SER A C 1
ATOM 947 O O . SER A 1 120 ? 8.341 19.558 4.726 1.00 86.50 120 SER A O 1
ATOM 949 N N . SER A 1 121 ? 8.513 17.994 6.333 1.00 85.81 121 SER A N 1
ATOM 950 C CA . SER A 1 121 ? 9.963 17.813 6.215 1.00 85.81 121 SER A CA 1
ATOM 951 C C . SER A 1 121 ? 10.389 17.062 4.950 1.00 85.81 121 SER A C 1
ATOM 953 O O . SER A 1 121 ? 11.428 17.386 4.374 1.00 85.81 121 SER A O 1
ATOM 955 N N . LYS A 1 122 ? 9.623 16.047 4.524 1.00 83.38 122 LYS A N 1
ATOM 956 C CA . LYS A 1 122 ? 10.065 15.095 3.485 1.00 83.38 122 LYS A CA 1
ATOM 957 C C . LYS A 1 122 ? 9.172 15.020 2.253 1.00 83.38 122 LYS A C 1
ATOM 959 O O . LYS A 1 122 ? 9.653 14.628 1.192 1.00 83.38 122 LYS A O 1
ATOM 964 N N . TYR A 1 123 ? 7.906 15.412 2.372 1.00 84.56 123 TYR A N 1
ATOM 965 C CA . TYR A 1 123 ? 6.882 15.166 1.353 1.00 84.56 123 TYR A CA 1
ATOM 966 C C . TYR A 1 123 ? 6.317 16.426 0.700 1.00 84.56 123 TYR A C 1
ATOM 968 O O . TYR A 1 123 ? 5.626 16.314 -0.309 1.00 84.56 123 TYR A O 1
ATOM 976 N N . THR A 1 124 ? 6.641 17.618 1.207 1.00 81.38 124 THR A N 1
ATOM 977 C CA . THR A 1 124 ? 6.210 18.901 0.619 1.00 81.38 124 THR A CA 1
ATOM 978 C C . THR A 1 124 ? 6.627 19.047 -0.843 1.00 81.38 124 THR A C 1
ATOM 980 O O . THR A 1 124 ? 5.835 19.501 -1.664 1.00 81.38 124 THR A O 1
ATOM 983 N N . ASN A 1 125 ? 7.846 18.614 -1.173 1.00 83.31 125 ASN A N 1
ATOM 984 C CA . ASN A 1 125 ? 8.402 18.694 -2.526 1.00 83.31 125 ASN A CA 1
ATOM 985 C C . ASN A 1 125 ? 8.216 17.393 -3.323 1.00 83.31 125 ASN A C 1
ATOM 987 O O . ASN A 1 125 ? 8.705 17.284 -4.447 1.00 83.31 125 ASN A O 1
ATOM 991 N N . ALA A 1 126 ? 7.535 16.395 -2.752 1.00 84.19 126 ALA A N 1
ATOM 992 C CA . ALA A 1 126 ? 7.354 15.110 -3.403 1.00 84.19 126 ALA A CA 1
ATOM 993 C C . ALA A 1 126 ? 6.285 15.189 -4.508 1.00 84.19 126 ALA A C 1
ATOM 995 O O . ALA A 1 126 ? 5.270 15.874 -4.346 1.00 84.19 126 ALA A O 1
ATOM 996 N N . PRO A 1 127 ? 6.455 14.436 -5.610 1.00 85.19 127 PRO A N 1
ATOM 997 C CA . PRO A 1 127 ? 5.407 14.212 -6.593 1.00 85.19 127 PRO A CA 1
ATOM 998 C C . PRO A 1 127 ? 4.064 13.851 -5.948 1.00 85.19 127 PRO A C 1
ATOM 1000 O O . PRO A 1 127 ? 3.999 13.120 -4.954 1.00 85.19 127 PRO A O 1
ATOM 1003 N N . ALA A 1 128 ? 2.968 14.309 -6.560 1.00 83.38 128 ALA A N 1
ATOM 1004 C CA . ALA A 1 128 ? 1.614 14.071 -6.055 1.00 83.38 128 ALA A CA 1
ATOM 1005 C C . ALA A 1 128 ? 1.299 12.575 -5.857 1.00 83.38 128 ALA A C 1
ATOM 1007 O O . ALA A 1 128 ? 0.516 12.217 -4.979 1.00 83.38 128 ALA A O 1
ATOM 1008 N N . THR A 1 129 ? 1.929 11.690 -6.635 1.00 82.44 129 THR A N 1
ATOM 1009 C CA . THR A 1 129 ? 1.831 10.232 -6.487 1.00 82.44 129 THR A CA 1
ATOM 1010 C C . THR A 1 129 ? 2.365 9.764 -5.133 1.00 82.44 129 THR A C 1
ATOM 1012 O O . THR A 1 129 ? 1.630 9.099 -4.404 1.00 82.44 129 THR A O 1
ATOM 1015 N N . ILE A 1 130 ? 3.571 10.186 -4.747 1.00 83.81 130 ILE A N 1
ATOM 1016 C CA . ILE A 1 130 ? 4.215 9.845 -3.468 1.00 83.81 130 ILE A CA 1
ATOM 1017 C C . ILE A 1 130 ? 3.469 10.480 -2.292 1.00 83.81 130 ILE A C 1
ATOM 1019 O O . ILE A 1 130 ? 3.135 9.786 -1.332 1.00 83.81 130 ILE A O 1
ATOM 1023 N N . SER A 1 131 ? 3.135 11.770 -2.384 1.00 83.00 131 SER A N 1
ATOM 1024 C CA . SER A 1 131 ? 2.366 12.460 -1.337 1.00 83.00 131 SER A CA 1
ATOM 1025 C C . SER A 1 131 ? 1.003 11.788 -1.103 1.00 83.00 131 SER A C 1
ATOM 1027 O O . SER A 1 131 ? 0.618 11.512 0.036 1.00 83.00 131 SER A O 1
ATOM 1029 N N . SER A 1 132 ? 0.297 11.414 -2.178 1.00 81.88 132 SER A N 1
ATOM 1030 C CA . SER A 1 132 ? -0.975 10.696 -2.058 1.00 81.88 132 SER A CA 1
ATOM 1031 C C . SER A 1 132 ? -0.818 9.276 -1.501 1.00 81.88 132 SER A C 1
ATOM 1033 O O . SER A 1 132 ? -1.716 8.803 -0.804 1.00 81.88 132 SER A O 1
ATOM 1035 N N . ALA A 1 133 ? 0.304 8.600 -1.774 1.00 81.25 133 ALA A N 1
ATOM 1036 C CA . ALA A 1 133 ? 0.609 7.283 -1.222 1.00 81.25 133 ALA A CA 1
ATOM 1037 C C . ALA A 1 133 ? 0.881 7.357 0.288 1.00 81.25 133 ALA A C 1
ATOM 1039 O O . ALA A 1 133 ? 0.362 6.527 1.031 1.00 81.25 133 ALA A O 1
ATOM 1040 N N . PHE A 1 134 ? 1.588 8.393 0.751 1.00 85.12 134 PHE A N 1
ATOM 1041 C CA . PHE A 1 134 ? 1.776 8.674 2.177 1.00 85.12 134 PHE A CA 1
ATOM 1042 C C . PHE A 1 134 ? 0.438 8.934 2.887 1.00 85.12 134 PHE A C 1
ATOM 1044 O O . PHE A 1 134 ? 0.124 8.288 3.883 1.00 85.12 134 PHE A O 1
ATOM 1051 N N . GLN A 1 135 ? -0.412 9.809 2.336 1.00 80.62 135 GLN A N 1
ATOM 1052 C CA . GLN A 1 135 ? -1.734 10.105 2.914 1.00 80.62 135 GLN A CA 1
ATOM 1053 C C . GLN A 1 135 ? -2.659 8.877 2.960 1.00 80.62 135 GLN A C 1
ATOM 1055 O O . GLN A 1 135 ? -3.529 8.756 3.825 1.00 80.62 135 GLN A O 1
ATOM 1060 N N . ARG A 1 136 ? -2.497 7.955 2.008 1.00 78.12 136 ARG A N 1
ATOM 1061 C CA . ARG A 1 136 ? -3.297 6.729 1.904 1.00 78.12 136 ARG A CA 1
ATOM 1062 C C . ARG A 1 136 ? -2.658 5.526 2.590 1.00 78.12 136 ARG A C 1
ATOM 1064 O O . ARG A 1 136 ? -3.196 4.429 2.447 1.00 78.12 136 ARG A O 1
ATOM 1071 N N . ASP A 1 137 ? -1.584 5.714 3.357 1.00 80.62 137 ASP A N 1
ATOM 1072 C CA . ASP A 1 137 ? -0.945 4.632 4.102 1.00 80.62 137 ASP A CA 1
ATOM 1073 C C . ASP A 1 137 ? -1.988 3.865 4.937 1.00 80.62 137 ASP A C 1
ATOM 1075 O O . ASP A 1 137 ? -2.843 4.435 5.630 1.00 80.62 137 ASP A O 1
ATOM 1079 N N . VAL A 1 138 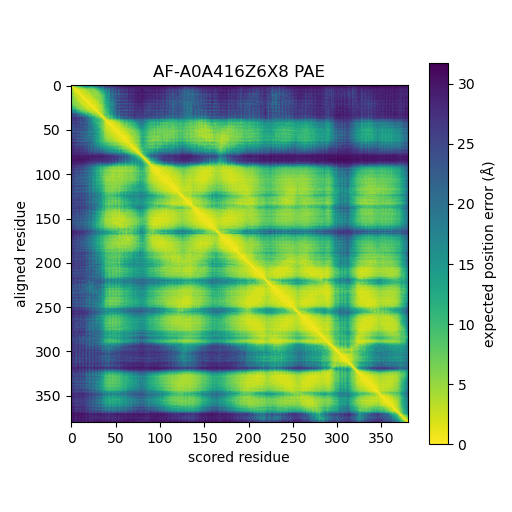? -1.975 2.540 4.785 1.00 70.38 138 VAL A N 1
ATOM 1080 C CA . VAL A 1 138 ? -3.033 1.662 5.301 1.00 70.38 138 VAL A CA 1
ATOM 1081 C C . VAL A 1 138 ? -3.006 1.616 6.825 1.00 70.38 138 VAL A C 1
ATOM 1083 O O . VAL A 1 138 ? -4.064 1.618 7.459 1.00 70.38 138 VAL A O 1
ATOM 1086 N N . VAL A 1 139 ? -1.808 1.589 7.414 1.00 73.56 139 VAL A N 1
ATOM 1087 C CA . VAL A 1 139 ? -1.605 1.522 8.867 1.00 73.56 139 VAL A CA 1
ATOM 1088 C C . VAL A 1 139 ? -2.072 2.826 9.509 1.00 73.56 139 VAL A C 1
ATOM 1090 O O . VAL A 1 139 ? -2.844 2.806 10.467 1.00 73.56 139 VAL A O 1
ATOM 1093 N N . THR A 1 140 ? -1.706 3.948 8.897 1.00 77.56 140 THR A N 1
ATOM 1094 C CA . THR A 1 140 ? -2.107 5.303 9.284 1.00 77.56 140 THR A CA 1
ATOM 1095 C C . THR A 1 140 ? -3.618 5.464 9.289 1.00 77.56 140 THR A C 1
ATOM 1097 O O . THR A 1 140 ? -4.223 5.797 10.310 1.00 77.56 140 THR A O 1
ATOM 1100 N N . ASN A 1 141 ? -4.262 5.128 8.171 1.00 80.81 141 ASN A N 1
ATOM 1101 C CA . ASN A 1 141 ? -5.713 5.221 8.054 1.00 80.81 141 ASN A CA 1
ATOM 1102 C C . ASN A 1 141 ? -6.442 4.271 9.008 1.00 80.81 141 ASN A C 1
ATOM 1104 O O . ASN A 1 141 ? -7.525 4.597 9.496 1.00 80.81 141 ASN A O 1
ATOM 1108 N N . ARG A 1 142 ? -5.874 3.092 9.284 1.00 80.88 142 ARG A N 1
ATOM 1109 C CA . ARG A 1 142 ? -6.436 2.149 10.255 1.00 80.88 142 ARG A CA 1
ATOM 1110 C C . ARG A 1 142 ? -6.354 2.700 11.677 1.00 80.88 142 ARG A C 1
ATOM 1112 O O . ARG A 1 142 ? -7.349 2.605 12.390 1.00 80.88 142 ARG A O 1
ATOM 1119 N N . CYS A 1 143 ? -5.226 3.295 12.061 1.00 83.00 143 CYS A N 1
ATOM 1120 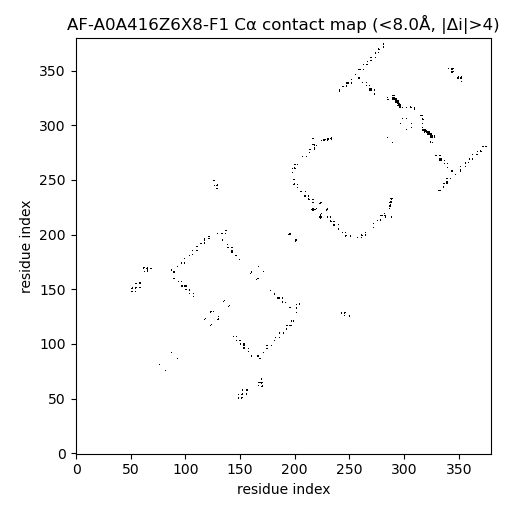C CA . CYS A 1 143 ? -5.037 3.899 13.377 1.00 83.00 143 CYS A CA 1
ATOM 1121 C C . CYS A 1 143 ? -6.004 5.068 13.602 1.00 83.00 143 CYS A C 1
ATOM 1123 O O . CYS A 1 143 ? -6.781 5.033 14.554 1.00 83.00 143 CYS A O 1
ATOM 1125 N N . ILE A 1 144 ? -6.066 6.032 12.671 1.00 84.88 144 ILE A N 1
ATOM 1126 C CA . ILE A 1 144 ? -7.005 7.165 12.763 1.00 84.88 144 ILE A CA 1
ATOM 1127 C C . ILE A 1 144 ? -8.444 6.653 12.908 1.00 84.88 144 ILE A C 1
ATOM 1129 O O . ILE A 1 144 ? -9.161 7.069 13.814 1.00 84.88 144 ILE A O 1
ATOM 1133 N N . LYS A 1 145 ? -8.863 5.689 12.074 1.00 84.25 145 LYS A N 1
ATOM 1134 C CA . LYS A 1 145 ? -10.214 5.109 12.156 1.00 84.25 145 LYS A CA 1
ATOM 1135 C C . LYS A 1 145 ? -10.498 4.425 13.491 1.00 84.25 145 LYS A C 1
ATOM 1137 O O . LYS A 1 145 ? -11.638 4.486 13.944 1.00 84.25 145 LYS A O 1
ATOM 1142 N N . GLN A 1 146 ? -9.511 3.769 14.096 1.00 84.69 146 GLN A N 1
ATOM 1143 C CA . GLN A 1 146 ? -9.662 3.142 15.409 1.00 84.69 146 GLN A CA 1
ATOM 1144 C C . GLN A 1 146 ? -9.778 4.183 16.523 1.00 84.69 146 GLN A C 1
ATOM 1146 O O . GLN A 1 146 ? -10.674 4.057 17.350 1.00 84.69 146 GLN A O 1
ATOM 1151 N N . ILE A 1 147 ? -8.947 5.230 16.511 1.00 88.25 147 ILE A N 1
ATOM 1152 C CA . ILE A 1 147 ? -9.005 6.314 17.502 1.00 88.25 147 ILE A CA 1
ATOM 1153 C C . ILE A 1 147 ? -10.344 7.056 17.404 1.00 88.25 147 ILE A C 1
ATOM 1155 O O . ILE A 1 147 ? -11.048 7.202 18.401 1.00 88.25 147 ILE A O 1
ATOM 1159 N N . THR A 1 148 ? -10.743 7.470 16.197 1.00 87.00 148 THR A N 1
ATOM 1160 C CA . THR A 1 148 ? -12.037 8.131 15.973 1.00 87.00 148 THR A CA 1
ATOM 1161 C C . THR A 1 148 ? -13.202 7.211 16.340 1.00 87.00 148 THR A C 1
ATOM 1163 O O . THR A 1 148 ? -14.152 7.653 16.980 1.00 87.00 148 THR A O 1
ATOM 1166 N N . GLY A 1 149 ? -13.120 5.923 15.988 1.00 86.25 149 GLY A N 1
ATOM 1167 C CA . GLY A 1 149 ? -14.123 4.928 16.359 1.00 86.25 149 GLY A CA 1
ATOM 1168 C C . GLY A 1 149 ? -14.267 4.776 17.874 1.00 86.25 149 GLY A C 1
ATOM 1169 O O . GLY A 1 149 ? -15.390 4.742 18.363 1.00 86.25 149 GLY A O 1
ATOM 1170 N N . TYR A 1 150 ? -13.156 4.759 18.611 1.00 90.06 150 TYR A N 1
ATOM 1171 C CA . TYR A 1 150 ? -13.150 4.705 20.072 1.00 90.06 150 TYR A CA 1
ATOM 1172 C C . TYR A 1 150 ? -13.782 5.958 20.702 1.00 90.06 150 TYR A C 1
ATOM 1174 O O . TYR A 1 150 ? -14.632 5.837 21.578 1.00 90.06 150 TYR A O 1
ATOM 1182 N N . ILE A 1 151 ? -13.461 7.157 20.200 1.00 90.62 151 ILE A N 1
ATOM 1183 C CA . ILE A 1 151 ? -14.081 8.408 20.673 1.00 90.62 151 ILE A CA 1
ATOM 1184 C C . ILE A 1 151 ? -15.599 8.389 20.441 1.00 90.62 151 ILE A C 1
ATOM 1186 O O . ILE A 1 151 ? -16.362 8.688 21.355 1.00 90.62 151 ILE A O 1
ATOM 1190 N N . ILE A 1 152 ? -16.050 7.994 19.243 1.00 90.25 152 ILE A N 1
ATOM 1191 C CA . ILE A 1 152 ? -17.485 7.874 18.929 1.00 90.25 152 ILE A CA 1
ATOM 1192 C C . ILE A 1 152 ? -18.157 6.863 19.863 1.00 90.25 152 ILE A C 1
ATOM 1194 O O . ILE A 1 152 ? -19.254 7.117 20.351 1.00 90.25 152 ILE A O 1
ATOM 1198 N N . PHE A 1 153 ? -17.506 5.732 20.128 1.00 88.50 153 PHE A N 1
ATOM 1199 C CA . PHE A 1 153 ? -18.007 4.715 21.048 1.00 88.50 153 PHE A CA 1
ATOM 1200 C C . PHE A 1 153 ? -18.203 5.267 22.469 1.00 88.50 153 PHE A C 1
ATOM 1202 O O . PHE A 1 153 ? -19.283 5.111 23.035 1.00 88.50 153 PHE A O 1
ATOM 1209 N N . CYS A 1 154 ? -17.218 5.988 23.010 1.00 89.19 154 CYS A N 1
ATOM 1210 C CA . CYS A 1 154 ? -17.336 6.645 24.312 1.00 89.19 154 CYS A CA 1
ATOM 1211 C C . CYS A 1 154 ? -18.474 7.679 24.351 1.00 89.19 154 CYS A C 1
ATOM 1213 O O . CYS A 1 154 ? -19.226 7.726 25.321 1.00 89.19 154 CYS A O 1
ATOM 1215 N N . VAL A 1 155 ? -18.645 8.473 23.288 1.00 90.25 155 VAL A N 1
ATOM 1216 C CA . VAL A 1 155 ? -19.749 9.445 23.181 1.00 90.25 155 VAL A CA 1
ATOM 1217 C C . VAL A 1 155 ? -21.114 8.748 23.171 1.00 90.25 155 VAL A C 1
ATOM 1219 O O . VAL A 1 155 ? -22.042 9.227 23.817 1.00 90.25 155 VAL A O 1
ATOM 1222 N N . ILE A 1 156 ? -21.243 7.605 22.488 1.00 88.75 156 ILE A N 1
ATOM 1223 C CA . ILE A 1 156 ? -22.485 6.815 22.488 1.00 88.75 156 ILE A CA 1
ATOM 1224 C C . ILE A 1 156 ? -22.783 6.266 23.890 1.00 88.75 156 ILE A C 1
ATOM 1226 O O . ILE A 1 156 ? -23.935 6.318 24.312 1.00 88.75 156 ILE A O 1
ATOM 1230 N N . ILE A 1 157 ? -21.775 5.782 24.626 1.00 86.19 157 ILE A N 1
ATOM 1231 C CA . ILE A 1 157 ? -21.959 5.319 26.014 1.00 86.19 157 ILE A CA 1
ATOM 1232 C C . ILE A 1 157 ? -22.430 6.464 26.913 1.00 86.19 157 ILE A C 1
ATOM 1234 O O . ILE A 1 157 ? -23.421 6.297 27.618 1.00 86.19 157 ILE A O 1
ATOM 1238 N N . LEU A 1 158 ? -21.790 7.637 26.840 1.00 87.56 158 LEU A N 1
ATOM 1239 C CA . LEU A 1 158 ? -22.221 8.814 27.606 1.00 87.56 158 LEU A CA 1
ATOM 1240 C C . LEU A 1 158 ? -23.664 9.205 27.276 1.00 87.56 158 LEU A C 1
ATOM 1242 O O . LEU A 1 158 ? -24.446 9.506 28.173 1.00 87.56 158 LEU A O 1
ATOM 1246 N N . PHE A 1 159 ? -24.037 9.159 25.996 1.00 86.62 159 PHE A N 1
ATOM 1247 C CA . PHE A 1 159 ? -25.412 9.408 25.576 1.00 86.62 159 PHE A CA 1
ATOM 1248 C C . PHE A 1 159 ? -26.390 8.349 26.115 1.00 86.62 159 PHE A C 1
ATOM 1250 O O . PHE A 1 159 ? -27.497 8.690 26.519 1.00 86.62 159 PHE A O 1
ATOM 1257 N N . GLY A 1 160 ? -25.976 7.082 26.186 1.00 81.88 160 GLY A N 1
ATOM 1258 C CA . GLY A 1 160 ? -26.742 6.011 26.827 1.00 81.88 160 GLY A CA 1
ATOM 1259 C C . GLY A 1 160 ? -26.962 6.252 28.323 1.00 81.88 160 GLY A C 1
ATOM 1260 O O . GLY A 1 160 ? -28.087 6.103 28.798 1.00 81.88 160 GLY A O 1
ATOM 1261 N N . CYS A 1 161 ? -25.933 6.709 29.043 1.00 81.06 161 CYS A N 1
ATOM 1262 C CA . CYS A 1 161 ? -26.052 7.091 30.453 1.00 81.06 161 CYS A CA 1
ATOM 1263 C C . CYS A 1 161 ? -27.038 8.255 30.649 1.00 81.06 161 CYS A C 1
ATOM 1265 O O . CYS A 1 161 ? -27.840 8.217 31.575 1.00 81.06 161 CYS A O 1
ATOM 1267 N N . LEU A 1 162 ? -27.060 9.246 29.744 1.00 82.62 162 LEU A N 1
ATOM 1268 C CA . LEU A 1 162 ? -28.043 10.343 29.788 1.00 82.62 162 LEU A CA 1
ATOM 1269 C C . LEU A 1 162 ? -29.495 9.863 29.620 1.00 82.62 162 LEU A C 1
ATOM 1271 O O . LEU A 1 162 ? -30.407 10.488 30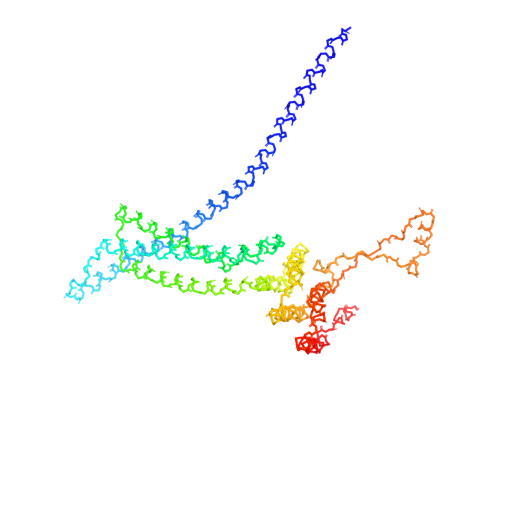.154 1.00 82.62 162 LEU A O 1
ATOM 1275 N N . ILE A 1 163 ? -29.718 8.771 28.883 1.00 82.44 163 ILE A N 1
ATOM 1276 C CA . ILE A 1 163 ? -31.045 8.159 28.688 1.00 82.44 163 ILE A CA 1
ATOM 1277 C C . ILE A 1 163 ? -31.448 7.281 29.894 1.00 82.44 163 ILE A C 1
ATOM 1279 O O . ILE A 1 163 ? -32.593 6.841 29.982 1.00 82.44 163 ILE A O 1
ATOM 1283 N N . GLY A 1 164 ? -30.541 7.051 30.850 1.00 73.69 164 GLY A N 1
ATOM 1284 C CA . GLY A 1 164 ? -30.773 6.186 32.010 1.00 73.69 164 GLY A CA 1
ATOM 1285 C C . GLY A 1 164 ? -30.488 4.706 31.740 1.00 73.69 164 GLY A C 1
ATOM 1286 O O . GLY A 1 164 ? -31.031 3.838 32.421 1.00 73.69 164 GLY A O 1
ATOM 1287 N N . ILE A 1 165 ? -29.666 4.392 30.731 1.00 73.38 165 ILE A N 1
ATOM 1288 C CA . ILE A 1 165 ? -29.160 3.031 30.520 1.00 73.38 165 ILE A CA 1
ATOM 1289 C C . ILE A 1 165 ? -28.036 2.785 31.528 1.00 73.38 165 ILE A C 1
ATOM 1291 O O . ILE A 1 165 ? -26.965 3.387 31.427 1.00 73.38 165 ILE A O 1
ATOM 1295 N N . SER A 1 166 ? -28.268 1.875 32.474 1.00 70.12 166 SER A N 1
ATOM 1296 C CA . SER A 1 166 ? -27.245 1.440 33.420 1.00 70.12 166 SER A CA 1
ATOM 1297 C C . SER A 1 166 ? -26.318 0.414 32.767 1.00 70.12 166 SER A C 1
ATOM 1299 O O . SER A 1 166 ? -26.741 -0.633 32.271 1.00 70.12 166 SER A O 1
ATOM 1301 N N . PHE A 1 167 ? -25.028 0.736 32.748 1.00 71.31 167 PHE A N 1
ATOM 1302 C CA . PHE A 1 167 ? -23.965 -0.161 32.303 1.00 71.31 167 PHE A CA 1
ATOM 1303 C C . PHE A 1 167 ? -23.299 -0.799 33.521 1.00 71.31 167 PHE A C 1
ATOM 1305 O O . PHE A 1 167 ? -23.167 -0.165 34.568 1.00 71.31 167 PHE A O 1
ATOM 1312 N N . SER A 1 168 ? -22.882 -2.056 33.388 1.00 71.00 168 SER A N 1
ATOM 1313 C CA . SER A 1 168 ? -22.309 -2.829 34.493 1.00 71.00 168 SER A CA 1
ATOM 1314 C C . SER A 1 168 ? -20.804 -3.058 34.297 1.00 71.00 168 SER A C 1
ATOM 1316 O O . SER A 1 168 ? -20.129 -2.393 33.505 1.00 71.00 168 SER A O 1
ATOM 1318 N N . TYR A 1 169 ? -20.247 -3.998 35.057 1.00 75.44 169 TYR A N 1
ATOM 1319 C CA . TYR A 1 169 ? -18.822 -4.312 35.087 1.00 75.44 169 TYR A CA 1
ATOM 1320 C C . TYR A 1 169 ? -18.260 -4.758 33.726 1.00 75.44 169 TYR A C 1
ATOM 1322 O O . TYR A 1 169 ? -17.086 -4.494 33.457 1.00 75.44 169 TYR A O 1
ATOM 1330 N N . VAL A 1 170 ? -19.058 -5.387 32.845 1.00 76.50 170 VAL A N 1
ATOM 1331 C CA . VAL A 1 170 ? -18.568 -5.846 31.527 1.00 76.50 170 VAL A CA 1
ATOM 1332 C C . VAL A 1 170 ? -18.178 -4.650 30.675 1.00 76.50 170 VAL A C 1
ATOM 1334 O O . VAL A 1 170 ? -17.103 -4.643 30.076 1.00 76.50 170 VAL A O 1
ATOM 1337 N N . SER A 1 171 ? -19.014 -3.615 30.668 1.00 79.88 171 SER A N 1
ATOM 1338 C CA . SER A 1 171 ? -18.752 -2.382 29.927 1.00 79.88 171 SER A CA 1
ATOM 1339 C C . SER A 1 171 ? -17.489 -1.663 30.414 1.00 79.88 171 SER A C 1
ATOM 1341 O O . SER A 1 171 ? -16.702 -1.188 29.594 1.00 79.88 171 SER A O 1
ATOM 1343 N N . ILE A 1 172 ? -17.231 -1.648 31.726 1.00 81.81 172 ILE A N 1
ATOM 1344 C CA . ILE A 1 172 ? -16.021 -1.035 32.306 1.00 81.81 172 ILE A CA 1
ATOM 1345 C C . ILE A 1 172 ? -14.765 -1.821 31.924 1.00 81.81 172 ILE A C 1
ATOM 1347 O O . ILE A 1 172 ? -13.780 -1.235 31.471 1.00 81.81 172 ILE A O 1
ATOM 1351 N N . ILE A 1 173 ? -14.798 -3.149 32.053 1.00 83.75 173 ILE A N 1
ATOM 1352 C CA . ILE A 1 173 ? -13.675 -4.013 31.664 1.00 83.75 173 ILE A CA 1
ATOM 1353 C C . ILE A 1 173 ? -13.400 -3.880 30.159 1.00 83.75 173 ILE A C 1
ATOM 1355 O O . ILE A 1 173 ? -12.245 -3.761 29.747 1.00 83.75 173 ILE A O 1
ATOM 1359 N N . ALA A 1 174 ? -14.450 -3.835 29.334 1.00 85.56 174 ALA A N 1
ATOM 1360 C CA . ALA A 1 174 ? -14.326 -3.627 27.896 1.00 85.56 174 ALA A CA 1
ATOM 1361 C C . ALA A 1 174 ? -13.709 -2.260 27.562 1.00 85.56 174 ALA A C 1
ATOM 1363 O O . ALA A 1 174 ? -12.821 -2.190 26.711 1.00 85.56 174 ALA A O 1
ATOM 1364 N N . LEU A 1 175 ? -14.121 -1.188 28.247 1.00 87.19 175 LEU A N 1
ATOM 1365 C CA . LEU A 1 175 ? -13.540 0.149 28.093 1.00 87.19 175 LEU A CA 1
ATOM 1366 C C . LEU A 1 175 ? -12.050 0.166 28.447 1.00 87.19 175 LEU A C 1
ATOM 1368 O O . LEU A 1 175 ? -11.255 0.675 27.661 1.00 87.19 175 LEU A O 1
ATOM 1372 N N . LEU A 1 176 ? -11.655 -0.443 29.569 1.00 87.69 176 LEU A N 1
ATOM 1373 C CA . LEU A 1 176 ? -10.246 -0.554 29.968 1.00 87.69 176 LEU A CA 1
ATOM 1374 C C . LEU A 1 176 ? -9.418 -1.361 28.960 1.00 87.69 176 LEU A C 1
ATOM 1376 O O . LEU A 1 176 ? -8.299 -0.990 28.612 1.00 87.69 176 LEU A O 1
ATOM 1380 N N . PHE A 1 177 ? -9.965 -2.455 28.435 1.00 89.75 177 PHE A N 1
ATOM 1381 C CA . PHE A 1 177 ? -9.283 -3.215 27.392 1.00 89.75 177 PHE A CA 1
ATOM 1382 C C . PHE A 1 177 ? -9.128 -2.395 26.100 1.00 89.75 177 PHE A C 1
ATOM 1384 O O . PHE A 1 177 ? -8.068 -2.407 25.467 1.00 89.75 177 PHE A O 1
ATOM 1391 N N . LEU A 1 178 ? -10.167 -1.651 25.711 1.00 88.25 178 LEU A N 1
ATOM 1392 C CA . LEU A 1 178 ? -10.147 -0.791 24.530 1.00 88.25 178 LEU A CA 1
ATOM 1393 C C . LEU A 1 178 ? -9.155 0.371 24.678 1.00 88.25 178 LEU A C 1
ATOM 1395 O O . LEU A 1 178 ? -8.441 0.648 23.712 1.00 88.25 178 LEU A O 1
ATOM 1399 N N . THR A 1 179 ? -9.039 1.000 25.854 1.00 90.38 179 THR A N 1
ATOM 1400 C CA . THR A 1 179 ? -8.026 2.043 26.107 1.00 90.38 179 THR A CA 1
ATOM 1401 C C . THR A 1 179 ? -6.610 1.484 26.016 1.00 90.38 179 THR A C 1
ATOM 1403 O O . THR A 1 179 ? -5.779 2.054 25.310 1.00 9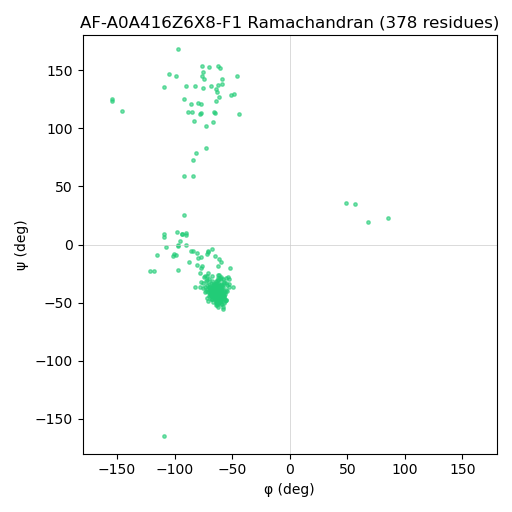0.38 179 THR A O 1
ATOM 1406 N N . ILE A 1 180 ? -6.330 0.337 26.643 1.00 91.06 180 ILE A N 1
ATOM 1407 C CA . ILE A 1 180 ? -5.008 -0.309 26.575 1.00 91.06 180 ILE A CA 1
ATOM 1408 C C . ILE A 1 180 ? -4.654 -0.656 25.126 1.00 91.06 180 ILE A C 1
ATOM 1410 O O . ILE A 1 180 ? -3.575 -0.309 24.638 1.00 91.06 180 ILE A O 1
ATOM 1414 N N . ARG A 1 181 ? -5.581 -1.289 24.397 1.00 88.88 181 ARG A N 1
ATOM 1415 C CA . ARG A 1 181 ? -5.399 -1.613 22.976 1.00 88.88 181 ARG A CA 1
ATOM 1416 C C . ARG A 1 181 ? -5.101 -0.362 22.147 1.00 88.88 181 ARG A C 1
ATOM 1418 O O . ARG A 1 181 ? -4.280 -0.413 21.228 1.00 88.88 181 ARG A O 1
ATOM 1425 N N . MET A 1 182 ? -5.771 0.745 22.447 1.00 88.50 182 MET A N 1
ATOM 1426 C CA . MET A 1 182 ? -5.603 2.020 21.759 1.00 88.50 182 MET A CA 1
ATOM 1427 C C . MET A 1 182 ? -4.203 2.610 21.993 1.00 88.50 182 MET A C 1
ATOM 1429 O O . MET A 1 182 ? -3.532 2.964 21.021 1.00 88.50 182 MET A O 1
ATOM 1433 N N . ILE A 1 183 ? -3.708 2.590 23.236 1.00 89.38 183 ILE A N 1
ATOM 1434 C CA . ILE A 1 183 ? -2.342 3.017 23.592 1.00 89.38 183 ILE A CA 1
ATOM 1435 C C . ILE A 1 183 ? -1.290 2.182 22.847 1.00 89.38 183 ILE A C 1
ATOM 1437 O O . ILE A 1 183 ? -0.382 2.736 22.223 1.00 89.38 183 ILE A O 1
ATOM 1441 N N . ILE A 1 184 ? -1.434 0.852 22.846 1.00 88.69 184 ILE A N 1
ATOM 1442 C CA . ILE A 1 184 ? -0.514 -0.052 22.134 1.00 88.69 184 ILE A CA 1
ATOM 1443 C C . ILE A 1 184 ? -0.526 0.244 20.630 1.00 88.69 184 ILE A C 1
ATOM 1445 O O . ILE A 1 184 ? 0.525 0.342 19.995 1.00 88.69 184 ILE A O 1
ATOM 1449 N N . THR A 1 185 ? -1.713 0.430 20.048 1.00 85.50 185 THR A N 1
ATOM 1450 C CA . THR A 1 185 ? -1.840 0.705 18.611 1.00 85.50 185 THR A CA 1
ATOM 1451 C C . THR A 1 185 ? -1.196 2.037 18.233 1.00 85.50 185 THR A C 1
ATOM 1453 O O . THR A 1 185 ? -0.519 2.122 17.204 1.00 85.50 185 THR A O 1
ATOM 1456 N N . PHE A 1 186 ? -1.350 3.066 19.069 1.00 85.56 186 PHE A N 1
ATOM 1457 C CA . PHE A 1 186 ? -0.666 4.339 18.873 1.00 85.56 186 PHE A CA 1
ATOM 1458 C C . PHE A 1 186 ? 0.856 4.183 18.921 1.00 85.56 186 PHE A C 1
ATOM 1460 O O . PHE A 1 186 ? 1.528 4.685 18.024 1.00 85.56 186 PHE A O 1
ATOM 1467 N N . SER A 1 187 ? 1.395 3.435 19.891 1.00 84.75 187 SER A N 1
ATOM 1468 C CA . SER A 1 187 ? 2.839 3.181 19.993 1.00 84.75 187 SER A CA 1
ATOM 1469 C C . SER A 1 187 ? 3.402 2.533 18.717 1.00 84.75 187 SER A C 1
ATOM 1471 O O . SER A 1 187 ? 4.368 3.030 18.133 1.00 84.75 187 SER A O 1
ATOM 1473 N N . ILE A 1 188 ? 2.735 1.494 18.200 1.00 83.00 188 ILE A N 1
ATOM 1474 C CA . ILE A 1 188 ? 3.143 0.815 16.959 1.00 83.00 188 ILE A CA 1
ATOM 1475 C C . ILE A 1 188 ? 3.028 1.752 15.744 1.00 83.00 188 ILE A C 1
ATOM 1477 O O . ILE A 1 188 ? 3.910 1.787 14.885 1.00 83.00 188 ILE A O 1
ATOM 1481 N N . THR A 1 189 ? 1.956 2.543 15.663 1.00 81.19 189 THR A N 1
ATOM 1482 C CA . THR A 1 189 ? 1.738 3.469 14.537 1.00 81.19 189 THR A CA 1
ATOM 1483 C C . THR A 1 189 ? 2.721 4.644 14.570 1.00 81.19 189 THR A C 1
ATOM 1485 O O . THR A 1 189 ? 3.163 5.102 13.517 1.00 81.19 189 THR A O 1
ATOM 1488 N N . GLY A 1 190 ? 3.113 5.110 15.759 1.00 80.75 190 GLY A N 1
ATOM 1489 C CA . GLY A 1 190 ? 4.173 6.103 15.934 1.00 80.75 190 GLY A CA 1
ATOM 1490 C C . GLY A 1 190 ? 5.486 5.631 15.308 1.00 80.75 190 GLY A C 1
ATOM 1491 O O . GLY A 1 190 ? 6.078 6.352 14.506 1.00 80.75 190 GLY A O 1
ATOM 1492 N N . ASN A 1 191 ? 5.868 4.373 15.550 1.00 80.81 191 ASN A N 1
ATOM 1493 C CA . ASN A 1 191 ? 7.030 3.758 14.900 1.00 80.81 191 ASN A CA 1
ATOM 1494 C C . ASN A 1 191 ? 6.898 3.716 13.372 1.00 80.81 191 ASN A C 1
ATOM 1496 O O . ASN A 1 191 ? 7.868 4.004 12.668 1.00 80.81 191 ASN A O 1
ATOM 1500 N N . ARG A 1 192 ? 5.701 3.433 12.836 1.00 82.44 192 ARG A N 1
ATOM 1501 C CA . ARG A 1 192 ? 5.463 3.490 11.384 1.00 82.44 192 ARG A CA 1
ATOM 1502 C C . ARG A 1 192 ? 5.667 4.899 10.824 1.00 82.44 192 ARG A C 1
ATOM 1504 O O . ARG A 1 192 ? 6.244 5.026 9.750 1.00 82.44 192 ARG A O 1
ATOM 1511 N N . MET A 1 193 ? 5.268 5.954 11.538 1.00 80.94 193 MET A N 1
ATOM 1512 C CA . MET A 1 193 ? 5.515 7.335 11.096 1.00 80.94 193 MET A CA 1
ATOM 1513 C C . MET A 1 193 ? 7.002 7.679 11.034 1.00 80.94 193 MET A C 1
ATOM 1515 O O . MET A 1 193 ? 7.439 8.312 10.074 1.00 80.94 193 MET A O 1
ATOM 1519 N N . TYR A 1 194 ? 7.797 7.200 11.994 1.00 80.62 194 TYR A N 1
ATOM 1520 C CA . TYR A 1 194 ? 9.252 7.338 11.925 1.00 80.62 194 TYR A CA 1
ATOM 1521 C C . TYR A 1 194 ? 9.846 6.571 10.742 1.00 80.62 194 TYR A C 1
ATOM 1523 O O . TYR A 1 194 ? 10.681 7.114 10.024 1.00 80.62 194 TYR A O 1
ATOM 1531 N N . GLN A 1 195 ? 9.376 5.348 10.477 1.00 82.44 195 GLN A N 1
ATOM 1532 C CA . GLN A 1 195 ? 9.795 4.587 9.295 1.00 82.44 195 GLN A CA 1
ATOM 1533 C C . GLN A 1 195 ? 9.436 5.314 7.995 1.00 82.44 195 GLN A C 1
ATOM 1535 O O . GLN A 1 195 ? 10.257 5.353 7.084 1.00 82.44 195 GLN A O 1
ATOM 1540 N N . LEU A 1 196 ? 8.255 5.930 7.918 1.00 83.50 196 LEU A N 1
ATOM 1541 C CA . LEU A 1 196 ? 7.819 6.726 6.769 1.00 83.50 196 LEU A CA 1
ATOM 1542 C C . LEU A 1 196 ? 8.570 8.058 6.631 1.00 83.50 196 LEU A C 1
ATOM 1544 O O . LEU A 1 196 ? 8.412 8.722 5.617 1.00 83.50 196 LEU A O 1
ATOM 1548 N N . SER A 1 197 ? 9.422 8.460 7.577 1.00 80.50 197 SER A N 1
ATOM 1549 C CA . SER A 1 197 ? 10.398 9.536 7.323 1.00 80.50 197 SER A CA 1
ATOM 1550 C C . SER A 1 197 ? 11.375 9.153 6.202 1.00 80.50 197 SER A C 1
ATOM 1552 O O . SER A 1 197 ? 11.890 10.010 5.482 1.00 80.50 197 SER A O 1
ATOM 1554 N N . ASN A 1 198 ? 11.595 7.849 6.016 1.00 82.88 198 ASN A N 1
ATOM 1555 C CA . ASN A 1 198 ? 12.272 7.321 4.851 1.00 82.88 198 ASN A CA 1
ATOM 1556 C C . ASN A 1 198 ? 11.267 7.052 3.725 1.00 82.88 198 ASN A C 1
ATOM 1558 O O . ASN A 1 198 ? 10.432 6.150 3.815 1.00 82.88 198 ASN A O 1
ATOM 1562 N N . THR A 1 199 ? 11.393 7.808 2.639 1.00 84.06 199 THR A N 1
ATOM 1563 C CA . THR A 1 199 ? 10.508 7.736 1.474 1.00 84.06 199 THR A CA 1
ATOM 1564 C C . THR A 1 199 ? 10.457 6.345 0.833 1.00 84.06 199 THR A C 1
ATOM 1566 O O . THR A 1 199 ? 9.421 5.968 0.286 1.00 84.06 199 THR A O 1
ATOM 1569 N N . PHE A 1 200 ? 11.530 5.548 0.916 1.00 85.44 200 PHE A N 1
ATOM 1570 C CA . PHE A 1 200 ? 11.536 4.187 0.368 1.00 85.44 200 PHE A CA 1
ATOM 1571 C C . PHE A 1 200 ? 10.529 3.267 1.067 1.00 85.44 200 PHE A C 1
ATOM 1573 O O . PHE A 1 200 ? 9.919 2.428 0.408 1.00 85.44 200 PHE A O 1
ATOM 1580 N N . ASN A 1 201 ? 10.258 3.474 2.358 1.00 85.06 201 ASN A N 1
ATOM 1581 C CA . ASN A 1 201 ? 9.347 2.630 3.142 1.00 85.06 201 ASN A CA 1
ATOM 1582 C C . ASN A 1 201 ? 7.863 2.827 2.770 1.00 85.06 201 ASN A C 1
ATOM 1584 O O . ASN A 1 201 ? 6.995 2.062 3.198 1.00 85.06 201 ASN A O 1
ATOM 1588 N N . ILE A 1 202 ? 7.542 3.822 1.930 1.00 85.12 202 ILE A N 1
ATOM 1589 C CA . ILE A 1 202 ? 6.219 3.914 1.290 1.00 85.12 202 ILE A CA 1
ATOM 1590 C C . ILE A 1 202 ? 5.973 2.699 0.389 1.00 85.12 202 ILE A C 1
ATOM 1592 O O . ILE A 1 202 ? 4.834 2.236 0.282 1.00 85.12 202 ILE A O 1
ATOM 1596 N N . SER A 1 203 ? 7.032 2.163 -0.229 1.00 85.56 203 SER A N 1
ATOM 1597 C CA . SER A 1 203 ? 6.937 1.015 -1.133 1.00 85.56 203 SER A CA 1
ATOM 1598 C C . SER A 1 203 ? 6.418 -0.253 -0.449 1.00 85.56 203 SER A C 1
ATOM 1600 O O . SER A 1 203 ? 5.749 -1.049 -1.106 1.00 85.56 203 SER A O 1
ATOM 1602 N N . ASP A 1 204 ? 6.613 -0.396 0.868 1.00 85.00 204 ASP A N 1
ATOM 1603 C CA . ASP A 1 204 ? 6.188 -1.562 1.657 1.00 85.00 204 ASP A CA 1
ATOM 1604 C C . ASP A 1 204 ? 4.701 -1.896 1.484 1.00 85.00 204 ASP A C 1
ATOM 1606 O O . ASP A 1 204 ? 4.317 -3.062 1.480 1.00 85.00 204 ASP A O 1
ATOM 1610 N N . ASN A 1 205 ? 3.849 -0.881 1.310 1.00 83.25 205 ASN A N 1
ATOM 1611 C CA . ASN A 1 205 ? 2.411 -1.081 1.115 1.00 83.25 205 ASN A CA 1
ATOM 1612 C C . ASN A 1 205 ? 2.039 -1.464 -0.324 1.00 83.25 205 ASN A C 1
ATOM 1614 O O . ASN A 1 205 ? 0.932 -1.948 -0.560 1.00 83.25 205 ASN A O 1
ATOM 1618 N N . LEU A 1 206 ? 2.930 -1.231 -1.288 1.00 86.94 206 LEU A N 1
ATOM 1619 C CA . LEU A 1 206 ? 2.684 -1.483 -2.707 1.00 86.94 206 LEU A CA 1
ATOM 1620 C C . LEU A 1 206 ? 2.930 -2.961 -3.042 1.00 86.94 206 LEU A C 1
ATOM 1622 O O . LEU A 1 206 ? 2.179 -3.549 -3.824 1.00 86.94 206 LEU A O 1
ATOM 1626 N N . TYR A 1 207 ? 3.929 -3.588 -2.408 1.00 89.44 207 TYR A N 1
ATOM 1627 C CA . TYR A 1 207 ? 4.286 -4.989 -2.660 1.00 89.44 207 TYR A CA 1
ATOM 1628 C C . TYR A 1 207 ? 3.141 -5.981 -2.388 1.00 89.44 207 TYR A C 1
ATOM 1630 O O . TYR A 1 207 ? 2.875 -6.804 -3.264 1.00 89.44 207 TYR A O 1
ATOM 1638 N N . PRO A 1 208 ? 2.398 -5.925 -1.260 1.00 87.19 208 PRO A N 1
ATOM 1639 C CA . PRO A 1 208 ? 1.290 -6.849 -1.007 1.00 87.19 208 PRO A CA 1
ATOM 1640 C C . PRO A 1 208 ? 0.185 -6.792 -2.067 1.00 87.19 208 PRO A C 1
ATOM 1642 O O . PRO A 1 208 ? -0.414 -7.821 -2.389 1.00 87.19 208 PRO A O 1
ATOM 1645 N N . GLU A 1 209 ? -0.086 -5.614 -2.640 1.00 84.50 209 GLU A N 1
ATOM 1646 C CA . GLU A 1 209 ? -1.053 -5.483 -3.734 1.00 84.50 209 GLU A CA 1
ATOM 1647 C C . GLU A 1 209 ? -0.553 -6.160 -5.014 1.00 84.50 209 GLU A C 1
ATOM 1649 O O . GLU A 1 209 ? -1.323 -6.859 -5.677 1.00 84.50 209 GLU A O 1
ATOM 1654 N N . ILE A 1 210 ? 0.739 -6.014 -5.325 1.00 89.81 210 ILE A N 1
ATOM 1655 C CA . ILE A 1 210 ? 1.383 -6.678 -6.466 1.00 89.81 210 ILE A CA 1
ATOM 1656 C C . ILE A 1 210 ? 1.368 -8.201 -6.268 1.00 89.81 210 ILE A C 1
ATOM 1658 O O . ILE A 1 210 ? 0.904 -8.923 -7.149 1.00 89.81 210 ILE A O 1
ATOM 1662 N N . TYR A 1 211 ? 1.769 -8.698 -5.094 1.00 88.44 211 TYR A N 1
ATOM 1663 C CA . TYR A 1 211 ? 1.707 -10.126 -4.763 1.00 88.44 211 TYR A CA 1
ATOM 1664 C C . TYR A 1 211 ? 0.286 -10.685 -4.874 1.00 88.44 211 TYR A C 1
ATOM 1666 O O . TYR A 1 211 ? 0.078 -11.768 -5.419 1.00 88.44 211 TYR A O 1
ATOM 1674 N N . SER A 1 212 ? -0.713 -9.938 -4.396 1.00 83.38 212 SER A N 1
ATOM 1675 C CA . SER A 1 212 ? -2.124 -10.318 -4.512 1.00 83.38 212 SER A CA 1
ATOM 1676 C C . SER A 1 212 ? -2.563 -10.427 -5.973 1.00 83.38 212 SER A C 1
ATOM 1678 O O . SER A 1 212 ? -3.248 -11.384 -6.332 1.00 83.38 212 SER A O 1
ATOM 1680 N N . ALA A 1 213 ? -2.149 -9.488 -6.828 1.00 84.56 213 ALA A N 1
ATOM 1681 C CA . ALA A 1 213 ? -2.439 -9.527 -8.257 1.00 84.56 213 ALA A CA 1
ATOM 1682 C C . ALA A 1 213 ? -1.787 -10.745 -8.939 1.00 84.56 213 ALA A C 1
ATOM 1684 O O . ALA A 1 213 ? -2.488 -11.487 -9.625 1.00 84.56 213 ALA A O 1
ATOM 1685 N N . ILE A 1 214 ? -0.500 -11.010 -8.669 1.00 87.75 214 ILE A N 1
ATOM 1686 C CA . ILE A 1 214 ? 0.248 -12.168 -9.201 1.00 87.75 214 ILE A CA 1
ATOM 1687 C C . ILE A 1 214 ? -0.384 -13.494 -8.757 1.00 87.75 214 ILE A C 1
ATOM 1689 O O . ILE A 1 214 ? -0.559 -14.422 -9.548 1.00 87.75 214 ILE A O 1
ATOM 1693 N N . ARG A 1 215 ? -0.785 -13.596 -7.487 1.00 85.12 215 ARG A N 1
ATOM 1694 C CA . ARG A 1 215 ? -1.434 -14.804 -6.965 1.00 85.12 215 ARG A CA 1
ATOM 1695 C C . ARG A 1 215 ? -2.813 -15.031 -7.583 1.00 85.12 215 ARG A C 1
ATOM 1697 O O . ARG A 1 215 ? -3.198 -16.169 -7.815 1.00 85.12 215 ARG A O 1
ATOM 1704 N N . LYS A 1 216 ? -3.573 -13.964 -7.843 1.00 79.69 216 LYS A N 1
ATOM 1705 C CA . LYS A 1 216 ? -4.916 -14.068 -8.435 1.00 79.69 216 LYS A CA 1
ATOM 1706 C C . LYS A 1 216 ? -4.871 -14.444 -9.909 1.00 79.69 216 LYS A C 1
ATOM 1708 O O . LYS A 1 216 ? -5.679 -15.268 -10.322 1.00 79.69 216 LYS A O 1
ATOM 1713 N N . ILE A 1 217 ? -3.933 -13.889 -10.679 1.00 82.56 217 ILE A N 1
ATOM 1714 C CA . ILE A 1 217 ? -3.787 -14.222 -12.103 1.00 82.56 217 ILE A CA 1
ATOM 1715 C C . ILE A 1 217 ? -3.312 -15.665 -12.320 1.00 82.56 217 ILE A C 1
ATOM 1717 O O . ILE A 1 217 ? -3.637 -16.274 -13.328 1.00 82.56 217 ILE A O 1
ATOM 1721 N N . SER A 1 218 ? -2.595 -16.234 -11.354 1.00 83.38 218 SER A N 1
ATOM 1722 C CA . SER A 1 218 ? -2.049 -17.593 -11.433 1.00 83.38 218 SER A CA 1
ATOM 1723 C C . SER A 1 218 ? -2.879 -18.676 -10.759 1.00 83.38 218 SER A C 1
ATOM 1725 O O . SER A 1 218 ? -2.495 -19.844 -10.765 1.00 83.38 218 SER A O 1
ATOM 1727 N N . ALA A 1 219 ? -4.008 -18.307 -10.154 1.00 76.19 219 ALA A N 1
ATOM 1728 C CA . ALA A 1 219 ? -4.841 -19.241 -9.411 1.00 76.19 219 ALA A CA 1
ATOM 1729 C C . ALA A 1 219 ? -5.585 -20.253 -10.305 1.00 76.19 219 ALA A C 1
ATOM 1731 O O . ALA A 1 219 ? -6.244 -21.130 -9.761 1.00 76.19 219 ALA A O 1
ATOM 1732 N N . ASN A 1 220 ? -5.505 -20.134 -11.640 1.00 72.25 220 ASN A N 1
ATOM 1733 C CA . ASN A 1 220 ? -6.220 -20.967 -12.619 1.00 72.25 220 ASN A CA 1
ATOM 1734 C C . ASN A 1 220 ? -7.729 -21.108 -12.326 1.00 72.25 220 ASN A C 1
ATOM 1736 O O . ASN A 1 220 ? -8.339 -22.145 -12.572 1.00 72.25 220 ASN A O 1
ATOM 1740 N N . ASN A 1 221 ? -8.341 -20.041 -11.813 1.00 71.69 221 ASN A N 1
ATOM 1741 C CA . ASN A 1 221 ? -9.767 -19.960 -11.507 1.00 71.69 221 ASN A CA 1
ATOM 1742 C C . ASN A 1 221 ? -10.537 -19.284 -12.657 1.00 71.69 221 ASN A C 1
ATOM 1744 O O . ASN A 1 221 ? -9.955 -18.625 -13.515 1.00 71.69 221 ASN A O 1
ATOM 1748 N N . HIS A 1 222 ? -11.873 -19.340 -12.648 1.00 61.66 222 HIS A N 1
ATOM 1749 C CA . HIS A 1 222 ? -12.692 -18.662 -13.671 1.00 61.66 222 HIS A CA 1
ATOM 1750 C C . HIS A 1 222 ? -12.358 -17.167 -13.831 1.00 61.66 222 HIS A C 1
ATOM 1752 O O . HIS A 1 222 ? -12.306 -16.663 -14.948 1.00 61.66 222 HIS A O 1
ATOM 1758 N N . PHE A 1 223 ? -12.032 -16.477 -12.734 1.00 60.53 223 PHE A N 1
ATOM 1759 C CA . PHE A 1 223 ? -11.627 -15.069 -12.765 1.00 60.53 223 PHE A CA 1
ATOM 1760 C C . PHE A 1 223 ? -10.234 -14.826 -13.360 1.00 60.53 223 PHE A C 1
ATOM 1762 O O . PHE A 1 223 ? -9.990 -13.742 -13.873 1.00 60.53 223 PHE A O 1
ATOM 1769 N N . SER A 1 224 ? -9.304 -15.786 -13.297 1.00 65.06 224 SER A N 1
ATOM 1770 C CA . SER A 1 224 ? -7.975 -15.605 -13.901 1.00 65.06 224 SER A CA 1
ATOM 1771 C C . SER A 1 224 ? -7.999 -15.788 -15.415 1.00 65.06 224 SER A C 1
ATOM 1773 O O . SER A 1 224 ? -7.150 -15.232 -16.107 1.00 65.06 224 SER A O 1
ATOM 1775 N N . ASN A 1 225 ? -8.978 -16.531 -15.934 1.00 72.00 225 ASN A N 1
ATOM 1776 C CA . ASN A 1 225 ? -9.123 -16.789 -17.367 1.00 72.00 225 ASN A CA 1
ATOM 1777 C C . ASN A 1 225 ? -9.944 -15.708 -18.088 1.00 72.00 225 ASN A C 1
ATOM 1779 O O . ASN A 1 225 ? -9.894 -15.628 -19.311 1.00 72.00 225 ASN A O 1
ATOM 1783 N N . ASP A 1 226 ? -10.667 -14.858 -17.354 1.00 74.56 226 ASP A N 1
ATOM 1784 C CA . ASP A 1 226 ? -11.451 -13.763 -17.929 1.00 74.56 226 ASP A CA 1
ATOM 1785 C C . ASP A 1 226 ? -10.547 -12.574 -18.342 1.00 74.56 226 ASP A C 1
ATOM 1787 O O . ASP A 1 226 ? -9.888 -11.969 -17.484 1.00 74.56 226 ASP A O 1
ATOM 1791 N N . PRO A 1 227 ? -10.553 -12.171 -19.631 1.00 80.69 227 PRO A N 1
ATOM 1792 C CA . PRO A 1 227 ? -9.779 -11.043 -20.157 1.00 80.69 227 PRO A CA 1
ATOM 1793 C C . PRO A 1 227 ? -9.896 -9.735 -19.364 1.00 80.69 227 PRO A C 1
ATOM 1795 O O . PRO A 1 227 ? -8.918 -8.992 -19.226 1.00 80.69 227 PRO A O 1
ATOM 1798 N N . ASN A 1 228 ? -11.081 -9.433 -18.827 1.00 75.88 228 ASN A N 1
ATOM 1799 C CA . ASN A 1 228 ? -11.324 -8.190 -18.098 1.00 75.88 228 ASN A CA 1
ATOM 1800 C C . ASN A 1 228 ? -10.550 -8.158 -16.781 1.00 75.88 228 ASN A C 1
ATOM 1802 O O . ASN A 1 228 ? -9.952 -7.137 -16.430 1.00 75.88 228 ASN A O 1
ATOM 1806 N N . PHE A 1 229 ? -10.527 -9.283 -16.066 1.00 72.00 229 PHE A N 1
ATOM 1807 C CA . PHE A 1 229 ? -9.801 -9.416 -14.808 1.00 72.00 229 PHE A CA 1
ATOM 1808 C C . PHE A 1 229 ? -8.292 -9.464 -15.037 1.00 72.00 229 PHE A C 1
ATOM 1810 O O . PHE A 1 229 ? -7.549 -8.808 -14.308 1.00 72.00 229 PHE A O 1
ATOM 1817 N N . GLN A 1 230 ? -7.838 -10.137 -16.095 1.00 83.31 230 GLN A N 1
ATOM 1818 C CA . GLN A 1 230 ? -6.430 -10.132 -16.503 1.00 83.31 230 GLN A CA 1
ATOM 1819 C C . GLN A 1 230 ? -5.916 -8.702 -16.750 1.00 83.31 230 GLN A C 1
ATOM 1821 O O . GLN A 1 230 ? -4.905 -8.289 -16.176 1.00 83.31 230 GLN A O 1
ATOM 1826 N N . ASN A 1 231 ? -6.664 -7.908 -17.525 1.00 83.31 231 ASN A N 1
ATOM 1827 C CA . ASN A 1 231 ? -6.357 -6.499 -17.781 1.00 83.31 231 ASN A CA 1
ATOM 1828 C C . ASN A 1 231 ? -6.453 -5.649 -16.498 1.00 83.31 231 ASN A C 1
ATOM 1830 O O . ASN A 1 231 ? -5.636 -4.761 -16.256 1.00 83.31 231 ASN A O 1
ATOM 1834 N N . HIS A 1 232 ? -7.430 -5.927 -15.629 1.00 81.69 232 HIS A N 1
ATOM 1835 C CA . HIS A 1 232 ? -7.555 -5.247 -14.341 1.00 81.69 232 HIS A CA 1
ATOM 1836 C C . HIS A 1 232 ? -6.322 -5.465 -13.449 1.00 81.69 232 HIS A C 1
ATOM 1838 O O . HIS A 1 232 ? -5.769 -4.492 -12.931 1.00 81.69 232 HIS A O 1
ATOM 1844 N N . TYR A 1 233 ? -5.845 -6.707 -13.312 1.00 83.56 233 TYR A N 1
ATOM 1845 C CA . TYR A 1 233 ? -4.640 -7.017 -12.539 1.00 83.56 233 TYR A CA 1
ATOM 1846 C C . TYR A 1 233 ? -3.381 -6.407 -13.166 1.00 83.56 233 TYR A C 1
ATOM 1848 O O . TYR A 1 233 ? -2.573 -5.818 -12.446 1.00 83.56 233 TYR A O 1
ATOM 1856 N N . GLN A 1 234 ? -3.252 -6.436 -14.496 1.00 91.06 234 GLN A N 1
ATOM 1857 C CA . GLN A 1 234 ? -2.163 -5.754 -15.204 1.00 91.06 234 GLN A CA 1
ATOM 1858 C C . GLN A 1 234 ? -2.151 -4.243 -14.914 1.00 91.06 234 GLN A C 1
ATOM 1860 O O . GLN A 1 234 ? -1.094 -3.659 -14.645 1.00 91.06 234 GLN A O 1
ATOM 1865 N N . LYS A 1 235 ? -3.321 -3.591 -14.935 1.00 87.88 235 LYS A N 1
ATOM 1866 C CA . LYS A 1 235 ? -3.464 -2.160 -14.623 1.00 87.88 235 LYS A CA 1
ATOM 1867 C C . LYS A 1 235 ? -3.102 -1.842 -13.176 1.00 87.88 235 LYS A C 1
ATOM 1869 O O . LYS A 1 235 ? -2.466 -0.814 -12.940 1.00 87.88 235 LYS A O 1
ATOM 1874 N N . ILE A 1 236 ? -3.471 -2.705 -12.224 1.00 85.25 236 ILE A N 1
ATOM 1875 C CA . ILE A 1 236 ? -3.060 -2.568 -10.819 1.00 85.25 236 ILE A CA 1
ATOM 1876 C C . ILE A 1 236 ? -1.533 -2.561 -10.730 1.00 85.25 236 ILE A C 1
ATOM 1878 O O . ILE A 1 236 ? -0.967 -1.583 -10.248 1.00 85.25 236 ILE A O 1
ATOM 1882 N N . CYS A 1 237 ? -0.859 -3.584 -11.260 1.00 91.06 237 CYS A N 1
ATOM 1883 C CA . CYS A 1 237 ? 0.602 -3.675 -11.205 1.00 91.06 237 CYS A CA 1
ATOM 1884 C C . CYS A 1 237 ? 1.287 -2.509 -11.923 1.00 91.06 237 CYS A C 1
ATOM 1886 O O . CYS A 1 237 ? 2.190 -1.900 -11.364 1.00 91.06 237 CYS A O 1
ATOM 1888 N N . THR A 1 238 ? 0.801 -2.115 -13.102 1.00 92.19 238 THR A N 1
ATOM 1889 C CA . THR A 1 238 ? 1.346 -0.969 -13.851 1.00 92.19 238 THR A CA 1
ATOM 1890 C C . THR A 1 238 ? 1.249 0.333 -13.053 1.00 92.19 238 THR A C 1
ATOM 1892 O O . THR A 1 238 ? 2.183 1.134 -13.038 1.00 92.19 238 THR A O 1
ATOM 1895 N N . LYS A 1 239 ? 0.135 0.545 -12.344 1.00 90.81 239 LYS A N 1
ATOM 1896 C CA . LYS A 1 239 ? -0.022 1.696 -11.452 1.00 90.81 239 LYS A CA 1
ATOM 189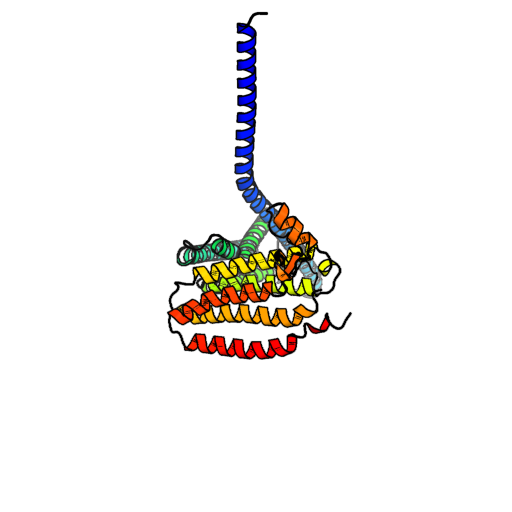7 C C . LYS A 1 239 ? 0.969 1.641 -10.288 1.00 90.81 239 LYS A C 1
ATOM 1899 O O . LYS A 1 239 ? 1.571 2.666 -9.982 1.00 90.81 239 LYS A O 1
ATOM 1904 N N . GLN A 1 240 ? 1.142 0.478 -9.659 1.00 90.62 240 GLN A N 1
ATOM 1905 C CA . GLN A 1 240 ? 2.074 0.329 -8.539 1.00 90.62 240 GLN A CA 1
ATOM 1906 C C . GLN A 1 240 ? 3.533 0.501 -8.976 1.00 90.62 240 GLN A C 1
ATOM 1908 O O . GLN A 1 240 ? 4.284 1.218 -8.323 1.00 90.62 240 GLN A O 1
ATOM 1913 N N . PHE A 1 241 ? 3.915 -0.043 -10.131 1.00 93.88 241 PHE A N 1
ATOM 1914 C CA . PHE A 1 241 ? 5.243 0.142 -10.720 1.00 93.88 241 PHE A CA 1
ATOM 1915 C C . PHE A 1 241 ? 5.545 1.600 -11.036 1.00 93.88 241 PHE A C 1
ATOM 1917 O O . PHE A 1 241 ? 6.654 2.057 -10.787 1.00 93.88 241 PHE A O 1
ATOM 1924 N N . LYS A 1 242 ? 4.553 2.364 -11.505 1.00 92.06 242 LYS A N 1
ATOM 1925 C CA . LYS A 1 242 ? 4.719 3.807 -11.687 1.00 92.06 242 LYS A CA 1
ATOM 1926 C C . LYS A 1 242 ? 5.039 4.517 -10.367 1.00 92.06 242 LYS A C 1
ATOM 1928 O O . LYS A 1 242 ? 5.919 5.364 -10.340 1.00 92.06 242 LYS A O 1
ATOM 1933 N N . ILE A 1 243 ? 4.373 4.145 -9.271 1.00 90.56 243 ILE A N 1
ATOM 1934 C CA . ILE A 1 243 ? 4.661 4.718 -7.946 1.00 90.56 243 ILE A CA 1
ATOM 1935 C C . ILE A 1 243 ? 6.064 4.306 -7.473 1.00 90.56 243 ILE A C 1
ATOM 1937 O O . ILE A 1 243 ? 6.801 5.155 -6.986 1.00 90.56 243 ILE A O 1
ATOM 1941 N N . LEU A 1 244 ? 6.465 3.042 -7.654 1.00 93.12 244 LEU A N 1
ATOM 1942 C CA . LEU A 1 244 ? 7.828 2.581 -7.343 1.00 93.12 244 LEU A CA 1
ATOM 1943 C C . LEU A 1 244 ? 8.889 3.343 -8.152 1.00 93.12 244 LEU A C 1
ATOM 1945 O O . LEU A 1 244 ? 9.919 3.729 -7.604 1.00 93.12 244 LEU A O 1
ATOM 1949 N N . GLN A 1 245 ? 8.623 3.603 -9.433 1.00 92.75 245 GLN A N 1
ATOM 1950 C CA . GLN A 1 245 ? 9.500 4.394 -10.292 1.00 92.75 245 GLN A CA 1
ATOM 1951 C C . GLN A 1 245 ? 9.608 5.844 -9.813 1.00 92.75 245 GLN A C 1
ATOM 1953 O O . GLN A 1 245 ? 10.716 6.370 -9.730 1.00 92.75 245 GLN A O 1
ATOM 1958 N N . ASP A 1 246 ? 8.484 6.473 -9.461 1.00 90.81 246 ASP A N 1
ATOM 1959 C CA . ASP A 1 246 ? 8.473 7.829 -8.909 1.00 90.81 246 ASP A CA 1
ATOM 1960 C C . ASP A 1 246 ? 9.265 7.887 -7.590 1.00 90.81 246 ASP A C 1
ATOM 1962 O O . ASP A 1 246 ? 10.024 8.829 -7.378 1.00 90.81 246 ASP A O 1
ATOM 1966 N N . ILE A 1 247 ? 9.138 6.869 -6.723 1.00 90.56 247 ILE A N 1
ATOM 1967 C CA . ILE A 1 247 ? 9.920 6.748 -5.480 1.00 90.56 247 ILE A CA 1
ATOM 1968 C C . ILE A 1 247 ? 11.416 6.667 -5.800 1.00 90.56 247 ILE A C 1
ATOM 1970 O O . ILE A 1 247 ? 12.200 7.413 -5.216 1.00 90.56 247 ILE A O 1
ATOM 1974 N N . ALA A 1 248 ? 11.831 5.798 -6.724 1.00 90.12 248 ALA A N 1
ATOM 1975 C CA . ALA A 1 248 ? 13.237 5.676 -7.105 1.00 90.12 248 ALA A CA 1
ATOM 1976 C C . ALA A 1 248 ? 13.791 6.997 -7.669 1.00 90.12 248 ALA A C 1
ATOM 1978 O O . ALA A 1 248 ? 14.865 7.438 -7.266 1.00 90.12 248 ALA A O 1
ATOM 1979 N N . ALA A 1 249 ? 13.026 7.661 -8.541 1.00 89.69 249 ALA A N 1
ATOM 1980 C CA . ALA A 1 249 ? 13.408 8.931 -9.150 1.00 89.69 249 ALA A CA 1
ATOM 1981 C C . ALA A 1 249 ? 13.497 10.076 -8.129 1.00 89.69 249 ALA A C 1
ATOM 1983 O O . ALA A 1 249 ? 14.458 10.838 -8.151 1.00 89.69 249 ALA A O 1
ATOM 1984 N N . TYR A 1 250 ? 12.534 10.185 -7.210 1.00 87.50 250 TYR A N 1
ATOM 1985 C CA . TYR A 1 250 ? 12.523 11.235 -6.187 1.00 87.50 250 TYR A CA 1
ATOM 1986 C C . TYR A 1 250 ? 13.696 11.118 -5.209 1.00 87.50 250 TYR A C 1
ATOM 1988 O O . TYR A 1 250 ? 14.227 12.123 -4.753 1.00 87.50 250 TYR A O 1
ATOM 1996 N N . ASN A 1 251 ? 14.128 9.893 -4.901 1.00 85.88 251 ASN A N 1
ATOM 1997 C CA . ASN A 1 251 ? 15.232 9.650 -3.972 1.00 85.88 251 ASN A CA 1
ATOM 1998 C C . ASN A 1 251 ? 16.614 9.598 -4.659 1.00 85.88 251 ASN A C 1
ATOM 2000 O O . ASN A 1 251 ? 17.606 9.227 -4.016 1.00 85.88 251 ASN A O 1
ATOM 2004 N N . LYS A 1 252 ? 16.696 9.971 -5.947 1.00 81.69 252 LYS A N 1
ATOM 2005 C CA . LYS A 1 252 ? 17.948 9.986 -6.716 1.00 81.69 252 LYS A CA 1
ATOM 2006 C C . LYS A 1 252 ? 18.992 10.920 -6.100 1.00 81.69 252 LYS A C 1
ATOM 2008 O O . LYS A 1 252 ? 20.147 10.536 -6.013 1.00 81.69 252 LYS A O 1
ATOM 2013 N N . ASP A 1 253 ? 18.569 12.066 -5.574 1.00 79.12 253 ASP A N 1
ATOM 2014 C CA . ASP A 1 253 ? 19.468 13.084 -5.007 1.00 79.12 253 ASP A CA 1
ATOM 2015 C C . ASP A 1 253 ? 19.588 13.006 -3.472 1.00 79.12 253 ASP A C 1
ATOM 2017 O O . ASP A 1 253 ? 20.110 13.913 -2.822 1.00 79.12 253 ASP A O 1
ATOM 2021 N N . ASN A 1 254 ? 19.074 11.936 -2.853 1.00 80.44 254 ASN A N 1
ATOM 2022 C CA . ASN A 1 254 ? 19.132 11.797 -1.398 1.00 80.44 254 ASN A CA 1
ATOM 2023 C C . ASN A 1 254 ? 20.557 11.536 -0.892 1.00 80.44 254 ASN A C 1
ATOM 2025 O O . ASN A 1 254 ? 21.334 10.882 -1.580 1.00 80.44 254 ASN A O 1
ATOM 2029 N N . PRO A 1 255 ? 20.878 11.929 0.349 1.00 79.38 255 PRO A N 1
ATOM 2030 C CA . PRO A 1 255 ? 22.185 11.666 0.946 1.00 79.38 255 PRO A CA 1
ATOM 2031 C C . PRO A 1 255 ? 22.524 10.166 1.064 1.00 79.38 255 PRO A C 1
ATOM 2033 O O . PRO A 1 255 ? 21.642 9.327 1.266 1.00 79.38 255 PRO A O 1
ATOM 2036 N N . ILE A 1 256 ? 23.831 9.867 1.040 1.00 76.06 256 ILE A N 1
ATOM 2037 C CA . ILE A 1 256 ? 24.440 8.518 1.121 1.00 76.06 256 ILE A CA 1
ATOM 2038 C C . ILE A 1 256 ? 23.945 7.711 2.335 1.00 76.06 256 ILE A C 1
ATOM 2040 O O . ILE A 1 256 ? 23.827 6.488 2.284 1.00 76.06 256 ILE A O 1
ATOM 2044 N N . ASN A 1 257 ? 23.587 8.372 3.442 1.00 78.69 257 ASN A N 1
ATOM 2045 C CA . ASN A 1 257 ? 23.084 7.701 4.648 1.00 78.69 257 ASN A CA 1
ATOM 2046 C C . ASN A 1 257 ? 21.774 6.914 4.430 1.00 78.69 257 ASN A C 1
ATOM 2048 O O . ASN A 1 257 ? 21.387 6.124 5.290 1.00 78.69 257 ASN A O 1
ATOM 2052 N N . GLN A 1 258 ? 21.096 7.103 3.296 1.00 79.88 258 GLN A N 1
ATOM 2053 C CA . GLN A 1 258 ? 19.897 6.356 2.922 1.00 79.88 258 GLN A CA 1
ATOM 2054 C C . GLN A 1 258 ? 20.171 5.169 1.987 1.00 79.88 258 GLN A C 1
ATOM 2056 O O . GLN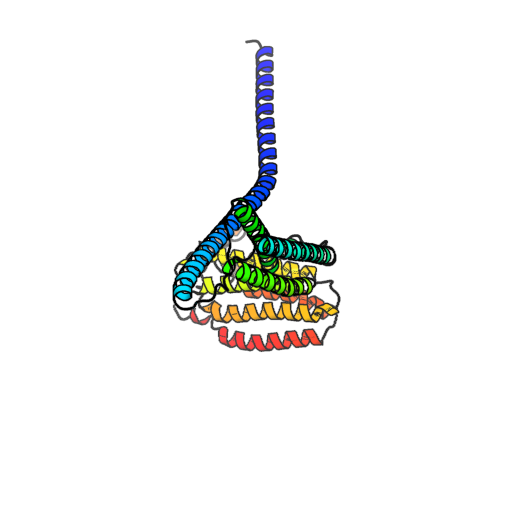 A 1 258 ? 19.238 4.424 1.676 1.00 79.88 258 GLN A O 1
ATOM 2061 N N . ASN A 1 259 ? 21.423 4.934 1.583 1.00 82.81 259 ASN A N 1
ATOM 2062 C CA . ASN A 1 259 ? 21.800 3.829 0.697 1.00 82.81 259 ASN A CA 1
ATOM 2063 C C . ASN A 1 259 ? 21.434 2.437 1.251 1.00 82.81 259 ASN A C 1
ATOM 2065 O O . ASN A 1 259 ? 20.962 1.611 0.470 1.00 82.81 259 ASN A O 1
ATOM 2069 N N . PRO A 1 260 ? 21.492 2.157 2.572 1.00 84.50 260 PRO A N 1
ATOM 2070 C CA . PRO A 1 260 ? 20.996 0.885 3.109 1.00 84.50 260 PRO A CA 1
ATOM 2071 C C . PRO A 1 260 ? 19.495 0.660 2.871 1.00 84.50 260 PRO A C 1
ATOM 2073 O O . PRO A 1 260 ? 19.056 -0.454 2.586 1.00 84.50 260 PRO A O 1
ATOM 2076 N N . ALA A 1 261 ? 18.688 1.720 2.951 1.00 84.88 261 ALA A N 1
ATOM 2077 C CA . ALA A 1 261 ? 17.258 1.624 2.673 1.00 84.88 261 ALA A CA 1
ATOM 2078 C C . ALA A 1 261 ? 16.965 1.508 1.176 1.00 84.88 261 ALA A C 1
ATOM 2080 O O . ALA A 1 261 ? 16.041 0.799 0.783 1.00 84.88 261 ALA A O 1
ATOM 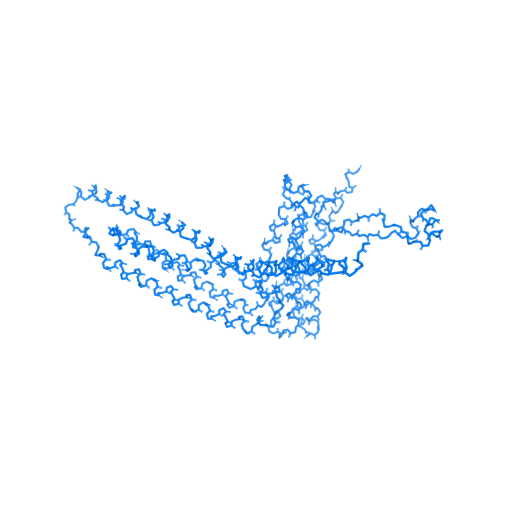2081 N N . MET A 1 262 ? 17.784 2.153 0.344 1.00 87.81 262 MET A N 1
ATOM 2082 C CA . MET A 1 262 ? 17.759 1.955 -1.100 1.00 87.81 262 MET A CA 1
ATOM 2083 C C . MET A 1 262 ? 18.083 0.504 -1.467 1.00 87.81 262 MET A C 1
ATOM 2085 O O . MET A 1 262 ? 17.379 -0.086 -2.279 1.00 87.81 262 MET A O 1
ATOM 2089 N N . LEU A 1 263 ? 19.086 -0.102 -0.825 1.00 87.88 263 LEU A N 1
ATOM 2090 C CA . LEU A 1 263 ? 19.421 -1.512 -1.018 1.00 87.88 263 LEU A CA 1
ATOM 2091 C C . LEU A 1 263 ? 18.242 -2.419 -0.641 1.00 87.88 263 LEU A C 1
ATOM 2093 O O . LEU A 1 263 ? 17.879 -3.297 -1.416 1.00 87.88 263 LEU A O 1
ATOM 2097 N N . SER A 1 264 ? 17.588 -2.168 0.499 1.00 89.50 264 SER A N 1
ATOM 2098 C CA . SER A 1 264 ? 16.362 -2.885 0.887 1.00 89.50 264 SER A CA 1
ATOM 2099 C C . SER A 1 264 ? 15.256 -2.761 -0.174 1.00 89.50 264 SER A C 1
ATOM 2101 O O . SER A 1 264 ? 14.650 -3.757 -0.568 1.00 89.50 264 SER A O 1
ATOM 2103 N N . PHE A 1 265 ? 15.039 -1.556 -0.710 1.00 91.62 265 PHE A N 1
ATOM 2104 C CA . PHE A 1 265 ? 14.077 -1.306 -1.786 1.00 91.62 265 PHE A CA 1
ATOM 2105 C C . PHE A 1 265 ? 14.398 -2.095 -3.065 1.00 91.62 265 PHE A C 1
ATOM 2107 O O . PHE A 1 265 ? 13.526 -2.775 -3.606 1.00 91.62 265 PHE A O 1
ATOM 2114 N N . ILE A 1 266 ? 15.652 -2.057 -3.520 1.00 91.19 266 ILE A N 1
ATOM 2115 C CA . ILE A 1 266 ? 16.111 -2.803 -4.699 1.00 91.19 266 ILE A CA 1
ATOM 2116 C C . ILE A 1 266 ? 15.938 -4.314 -4.482 1.00 91.19 266 ILE A C 1
ATOM 2118 O O . ILE A 1 266 ? 15.449 -5.020 -5.367 1.00 91.19 266 ILE A O 1
ATOM 2122 N N . ASN A 1 267 ? 16.282 -4.810 -3.291 1.00 90.88 267 ASN A N 1
ATOM 2123 C CA . ASN A 1 267 ? 16.157 -6.222 -2.937 1.00 90.88 267 ASN A CA 1
ATOM 2124 C C . ASN A 1 267 ? 14.696 -6.683 -2.925 1.00 90.88 267 ASN A C 1
ATOM 2126 O O . ASN A 1 267 ? 14.399 -7.776 -3.397 1.00 90.88 267 ASN A O 1
ATOM 2130 N N . ASN A 1 268 ? 13.767 -5.844 -2.460 1.00 91.88 268 ASN A N 1
ATOM 2131 C CA . ASN A 1 268 ? 12.336 -6.149 -2.510 1.00 91.88 268 ASN A CA 1
ATOM 2132 C C . ASN A 1 268 ? 11.812 -6.232 -3.955 1.00 91.88 268 ASN A C 1
ATOM 2134 O O . ASN A 1 268 ? 11.024 -7.127 -4.271 1.00 91.88 268 ASN A O 1
ATOM 2138 N N . ASN A 1 269 ? 12.285 -5.361 -4.855 1.00 93.06 269 ASN A N 1
ATOM 2139 C CA . ASN A 1 269 ? 11.963 -5.448 -6.285 1.00 93.06 269 ASN A CA 1
ATOM 2140 C C . ASN A 1 269 ? 12.511 -6.737 -6.914 1.00 93.06 269 ASN A C 1
ATOM 2142 O O . ASN A 1 269 ? 11.836 -7.373 -7.719 1.00 93.06 269 ASN A O 1
ATOM 2146 N N . LEU A 1 270 ? 13.718 -7.151 -6.531 1.00 91.19 270 LEU A N 1
ATOM 2147 C CA . LEU A 1 270 ? 14.303 -8.410 -6.984 1.00 91.19 270 LEU A CA 1
ATOM 2148 C C . LEU A 1 270 ? 13.555 -9.639 -6.432 1.00 91.19 270 LEU A C 1
ATOM 2150 O O . LEU A 1 270 ? 13.302 -10.593 -7.168 1.00 91.19 270 LEU A O 1
ATOM 2154 N N . ALA A 1 271 ? 13.123 -9.600 -5.170 1.00 90.50 271 ALA A N 1
ATOM 2155 C CA . ALA A 1 271 ? 12.297 -10.647 -4.571 1.00 90.50 271 ALA A CA 1
ATOM 2156 C C . ALA A 1 271 ? 10.941 -10.790 -5.288 1.00 90.50 271 ALA A C 1
ATOM 2158 O O . ALA A 1 271 ? 10.481 -11.909 -5.516 1.00 90.50 271 ALA A O 1
ATOM 2159 N N . LEU A 1 272 ? 10.329 -9.677 -5.720 1.00 91.50 272 LEU A N 1
ATOM 2160 C CA . LEU A 1 272 ? 9.130 -9.714 -6.566 1.00 91.50 272 LEU A CA 1
ATOM 2161 C C . LEU A 1 272 ? 9.370 -10.467 -7.880 1.00 91.50 272 LEU A C 1
ATOM 2163 O O . LEU A 1 272 ? 8.499 -11.227 -8.303 1.00 91.50 272 LEU A O 1
ATOM 2167 N N . ILE A 1 273 ? 10.520 -10.247 -8.526 1.00 90.88 273 ILE A N 1
ATOM 2168 C CA . ILE A 1 273 ? 10.884 -10.940 -9.770 1.00 90.88 273 ILE A CA 1
ATOM 2169 C C . ILE A 1 273 ? 11.004 -12.446 -9.516 1.00 90.88 273 ILE A C 1
ATOM 2171 O O . ILE A 1 273 ? 10.396 -13.225 -10.245 1.00 90.88 273 ILE A O 1
ATOM 2175 N N . SER A 1 274 ? 11.700 -12.847 -8.447 1.00 88.62 274 SER A N 1
ATOM 2176 C CA . SER A 1 274 ? 11.832 -14.258 -8.049 1.00 88.62 274 SER A CA 1
ATOM 2177 C C . SER A 1 274 ? 10.467 -14.932 -7.853 1.00 88.62 274 SER A C 1
ATOM 2179 O O . SER A 1 274 ? 10.189 -15.983 -8.432 1.00 88.62 274 SER A O 1
ATOM 2181 N N . VAL A 1 275 ? 9.556 -14.286 -7.115 1.00 89.25 275 VAL A N 1
ATOM 2182 C CA . VAL A 1 275 ? 8.198 -14.815 -6.905 1.00 89.25 275 VAL A CA 1
ATOM 2183 C C . VAL A 1 275 ? 7.405 -14.876 -8.209 1.00 89.25 275 VAL A C 1
ATOM 2185 O O . VAL A 1 275 ? 6.646 -15.822 -8.422 1.00 89.25 275 VAL A O 1
ATOM 2188 N N . TYR A 1 276 ? 7.566 -13.889 -9.091 1.00 89.50 276 TYR A N 1
ATOM 2189 C CA . TYR A 1 276 ? 6.902 -13.895 -10.388 1.00 89.50 276 TYR A CA 1
ATOM 2190 C C . TYR A 1 276 ? 7.388 -15.048 -11.269 1.00 89.50 276 TYR A C 1
ATOM 2192 O O . TYR A 1 276 ? 6.555 -15.720 -11.873 1.00 89.50 276 TYR A O 1
ATOM 2200 N N . TRP A 1 277 ? 8.690 -15.343 -11.300 1.00 87.12 277 TRP A N 1
ATOM 2201 C CA . TRP A 1 277 ? 9.232 -16.462 -12.076 1.00 87.12 277 TRP A CA 1
ATOM 2202 C C . TRP A 1 277 ? 8.645 -17.813 -11.671 1.00 87.12 277 TRP A C 1
ATOM 2204 O O . TRP A 1 277 ? 8.201 -18.549 -12.546 1.00 87.12 277 TRP A O 1
ATOM 2214 N N . GLY A 1 278 ? 8.498 -18.092 -10.371 1.00 84.06 278 GLY A N 1
ATOM 2215 C CA . GLY A 1 278 ? 7.871 -19.338 -9.895 1.00 84.06 278 GLY A CA 1
ATOM 2216 C C . GLY A 1 278 ? 6.383 -19.492 -10.251 1.00 84.06 278 GLY A C 1
ATOM 2217 O O . GLY A 1 278 ? 5.777 -20.542 -10.036 1.00 84.06 278 GLY A O 1
ATOM 2218 N N . VAL A 1 279 ? 5.760 -18.433 -10.766 1.00 85.88 279 VAL A N 1
ATOM 2219 C CA . VAL A 1 279 ? 4.331 -18.373 -11.075 1.00 85.88 279 VAL A CA 1
ATOM 2220 C C . VAL A 1 279 ? 4.069 -18.154 -12.571 1.00 85.88 279 VAL A C 1
ATOM 2222 O O . VAL A 1 279 ? 3.000 -18.514 -13.066 1.00 85.88 279 VAL A O 1
ATOM 2225 N N . LYS A 1 280 ? 5.041 -17.595 -13.297 1.00 85.00 280 LYS A N 1
ATOM 2226 C CA . LYS A 1 280 ? 4.942 -17.167 -14.697 1.00 85.00 280 LYS A CA 1
ATOM 2227 C C . LYS A 1 280 ? 4.480 -18.284 -15.627 1.00 85.00 280 LYS A C 1
ATOM 2229 O O . LYS A 1 280 ? 3.653 -18.022 -16.493 1.00 85.00 280 LYS A O 1
ATOM 2234 N N . GLU A 1 281 ? 4.949 -19.511 -15.414 1.00 81.19 281 GLU A N 1
ATOM 2235 C CA . GLU A 1 281 ? 4.591 -20.685 -16.225 1.00 81.19 281 GLU A CA 1
ATOM 2236 C C . GLU A 1 281 ? 3.088 -21.003 -16.203 1.00 81.19 281 GLU A C 1
ATOM 2238 O O . GLU A 1 281 ? 2.546 -21.508 -17.185 1.00 81.19 281 GLU A O 1
ATOM 2243 N N . LYS A 1 282 ? 2.396 -20.662 -15.106 1.00 83.50 282 LYS A N 1
ATOM 2244 C CA . LYS A 1 282 ? 0.954 -20.904 -14.931 1.00 83.50 282 LYS A CA 1
ATOM 2245 C C . LYS A 1 282 ? 0.090 -19.915 -15.711 1.00 83.50 282 LYS A C 1
ATOM 2247 O O . LYS A 1 282 ? -1.095 -20.166 -15.910 1.00 83.50 282 LYS A O 1
ATOM 2252 N N . ILE A 1 283 ? 0.652 -18.778 -16.119 1.00 83.94 283 ILE A N 1
ATOM 2253 C CA . ILE A 1 283 ? -0.074 -17.746 -16.855 1.00 83.94 283 ILE A CA 1
ATOM 2254 C C . ILE A 1 283 ? -0.029 -18.103 -18.340 1.00 83.94 283 ILE A C 1
ATOM 2256 O O . ILE A 1 283 ? 1.040 -18.199 -18.937 1.00 83.94 283 ILE A O 1
ATOM 2260 N N . HIS A 1 284 ? -1.201 -18.276 -18.950 1.00 81.75 284 HIS A N 1
ATOM 2261 C CA . HIS A 1 284 ? -1.299 -18.608 -20.370 1.00 81.75 284 HIS A CA 1
ATOM 2262 C C . HIS A 1 284 ? -0.639 -17.534 -21.250 1.00 81.75 284 HIS A C 1
ATOM 2264 O O . HIS A 1 284 ? -0.851 -16.339 -21.034 1.00 81.75 284 HIS A O 1
ATOM 2270 N N . TYR A 1 285 ? 0.106 -17.945 -22.279 1.00 79.69 285 TYR A N 1
ATOM 2271 C CA . TYR A 1 285 ? 0.935 -17.056 -23.106 1.00 79.69 285 TYR A CA 1
ATOM 2272 C C . TYR A 1 285 ? 0.159 -15.943 -23.833 1.00 79.69 285 TYR A C 1
ATOM 2274 O O . TYR A 1 285 ? 0.722 -14.881 -24.098 1.00 79.69 285 TYR A O 1
ATOM 2282 N N . ASP A 1 286 ? -1.119 -16.172 -24.146 1.00 82.00 286 ASP A N 1
ATOM 2283 C CA . ASP A 1 286 ? -2.009 -15.193 -24.795 1.00 82.00 286 ASP A CA 1
ATOM 2284 C C . ASP A 1 286 ? -2.845 -14.366 -23.794 1.00 82.00 286 ASP A C 1
ATOM 2286 O O . ASP A 1 286 ? -3.754 -13.620 -24.151 1.00 82.00 286 ASP A O 1
ATOM 2290 N N . SER A 1 287 ? -2.552 -14.481 -22.497 1.00 84.88 287 SER A N 1
ATOM 2291 C CA . SER A 1 287 ? -3.259 -13.726 -21.463 1.00 84.88 287 SER A CA 1
ATOM 2292 C C . SER A 1 287 ? -3.144 -12.210 -21.678 1.00 84.88 287 SER A C 1
ATOM 2294 O O . SER A 1 287 ? -2.078 -11.669 -21.989 1.00 84.88 287 SER A O 1
ATOM 2296 N N . PHE A 1 288 ? -4.229 -11.482 -21.398 1.00 85.81 288 PHE A N 1
ATOM 2297 C CA . PHE A 1 288 ? -4.244 -10.017 -21.334 1.00 85.81 288 PHE A CA 1
ATOM 2298 C C . PHE A 1 288 ? -3.439 -9.455 -20.154 1.00 85.81 288 PHE A C 1
ATOM 2300 O O . PHE A 1 288 ? -3.269 -8.241 -20.053 1.00 85.81 288 PHE A O 1
ATOM 2307 N N . TRP A 1 289 ? -2.900 -10.323 -19.293 1.00 88.56 289 TRP A N 1
ATOM 2308 C CA . TRP A 1 289 ? -1.852 -9.968 -18.343 1.00 88.56 289 TRP A CA 1
ATOM 2309 C C . TRP A 1 289 ? -0.609 -9.405 -19.041 1.00 88.56 289 TRP A C 1
ATOM 2311 O O . TRP A 1 289 ? 0.020 -8.472 -18.537 1.00 88.56 289 TRP A O 1
ATOM 2321 N N . TYR A 1 290 ? -0.258 -9.935 -20.213 1.00 90.00 290 TYR A N 1
ATOM 2322 C CA . TYR A 1 290 ? 0.891 -9.475 -20.981 1.00 90.00 290 TYR A CA 1
ATOM 2323 C C . TYR A 1 290 ? 0.548 -8.231 -21.802 1.00 90.00 290 TYR A C 1
ATOM 2325 O O . TYR A 1 290 ? -0.525 -8.123 -22.412 1.00 90.00 290 TYR A O 1
ATOM 2333 N N . ARG A 1 291 ? 1.461 -7.253 -21.799 1.00 86.75 291 ARG A N 1
ATOM 2334 C CA . ARG A 1 291 ? 1.249 -5.991 -22.514 1.00 86.75 291 ARG A CA 1
ATOM 2335 C C . ARG A 1 291 ? 1.272 -6.240 -24.009 1.00 86.75 291 ARG A C 1
ATOM 2337 O O . ARG A 1 291 ? 2.085 -6.996 -24.515 1.00 86.75 291 ARG A O 1
ATOM 2344 N N . SER A 1 292 ? 0.334 -5.616 -24.698 1.00 83.44 292 SER A N 1
ATOM 2345 C CA . SER A 1 292 ? 0.215 -5.703 -26.147 1.00 83.44 292 SER A CA 1
ATOM 2346 C C . SER A 1 292 ? 1.142 -4.668 -26.768 1.00 83.44 292 SER A C 1
ATOM 2348 O O . SER A 1 292 ? 0.934 -3.473 -26.571 1.00 83.44 292 SER A O 1
ATOM 2350 N N . GLU A 1 293 ? 2.168 -5.125 -27.474 1.00 80.00 293 GLU A N 1
ATOM 2351 C CA . GLU A 1 293 ? 3.114 -4.274 -28.186 1.00 80.00 293 GLU A CA 1
ATOM 2352 C C . GLU A 1 293 ? 2.901 -4.412 -29.689 1.00 80.00 293 GLU A C 1
ATOM 2354 O O . GLU A 1 293 ? 2.711 -5.507 -30.228 1.00 80.00 293 GLU A O 1
ATOM 2359 N N . THR A 1 294 ? 2.893 -3.272 -30.372 1.00 74.25 294 THR A N 1
ATOM 2360 C CA . THR A 1 294 ? 2.796 -3.222 -31.824 1.00 74.25 294 THR A CA 1
ATOM 2361 C C . THR A 1 294 ? 4.185 -3.418 -32.409 1.00 74.25 294 THR A C 1
ATOM 2363 O O . THR A 1 294 ? 5.028 -2.524 -32.360 1.00 74.25 294 THR A O 1
ATOM 2366 N N . GLN A 1 295 ? 4.436 -4.599 -32.974 1.00 69.44 295 GLN A N 1
ATOM 2367 C CA . GLN A 1 295 ? 5.656 -4.821 -33.735 1.00 69.44 295 GLN A CA 1
ATOM 2368 C C . GLN A 1 295 ? 5.407 -4.518 -35.212 1.00 69.44 295 GLN A C 1
ATOM 2370 O O . GLN A 1 295 ? 4.509 -5.078 -35.846 1.00 69.44 295 GLN A O 1
ATOM 2375 N N . TYR A 1 296 ? 6.226 -3.629 -35.768 1.00 69.38 296 TYR A N 1
ATOM 2376 C CA . TYR A 1 296 ? 6.248 -3.381 -37.203 1.00 69.38 296 TYR A CA 1
ATOM 2377 C C . TYR A 1 296 ? 6.967 -4.523 -37.910 1.00 69.38 296 TYR A C 1
ATOM 2379 O O . TYR A 1 296 ? 8.035 -4.973 -37.478 1.00 69.38 296 TYR A O 1
ATOM 2387 N N . LYS A 1 297 ? 6.377 -4.990 -39.011 1.00 70.25 297 LYS A N 1
ATOM 2388 C CA . LYS A 1 297 ? 6.982 -6.026 -39.840 1.00 70.25 297 LYS A CA 1
ATOM 2389 C C . LYS A 1 297 ? 8.279 -5.483 -40.436 1.00 70.25 297 LYS A C 1
ATOM 2391 O O . LYS A 1 297 ? 8.324 -4.352 -40.923 1.00 70.25 297 LYS A O 1
ATOM 2396 N N . LYS A 1 298 ? 9.350 -6.274 -40.369 1.00 78.44 298 LYS A N 1
ATOM 2397 C CA . LYS A 1 298 ? 10.614 -5.909 -41.010 1.00 78.44 298 LYS A CA 1
ATOM 2398 C C . LYS A 1 298 ? 10.459 -6.110 -42.517 1.00 78.44 298 LYS A C 1
ATOM 2400 O O . LYS A 1 298 ? 9.856 -7.087 -42.944 1.00 78.44 298 LYS A O 1
ATOM 2405 N N . TRP A 1 299 ? 11.048 -5.224 -43.318 1.00 77.00 299 TRP A N 1
ATOM 2406 C CA . TRP A 1 299 ? 10.937 -5.284 -44.781 1.00 77.00 299 TRP A CA 1
ATOM 2407 C C . TRP A 1 299 ? 11.358 -6.629 -45.380 1.00 77.00 299 TRP A C 1
ATOM 2409 O O . TRP A 1 299 ? 10.728 -7.097 -46.315 1.00 77.00 299 TRP A O 1
ATOM 2419 N N . HIS A 1 300 ? 12.361 -7.290 -44.800 1.00 79.19 300 HIS A N 1
ATOM 2420 C CA . HIS A 1 300 ? 12.852 -8.584 -45.282 1.00 79.19 300 HIS A CA 1
ATOM 2421 C C . HIS A 1 300 ? 11.964 -9.786 -44.918 1.00 79.19 300 HIS A C 1
ATOM 2423 O O . HIS A 1 300 ? 12.216 -10.878 -45.410 1.00 79.19 300 HIS A O 1
ATOM 2429 N N . THR A 1 301 ? 10.974 -9.626 -44.033 1.00 76.50 301 THR A N 1
ATOM 2430 C CA . THR A 1 301 ? 10.002 -10.687 -43.706 1.00 76.50 301 THR A CA 1
ATOM 2431 C C . THR A 1 301 ? 8.615 -10.412 -44.284 1.00 76.50 301 THR A C 1
ATOM 2433 O O . THR A 1 301 ? 7.700 -11.214 -44.085 1.00 76.50 301 THR A O 1
ATOM 2436 N N . ALA A 1 302 ? 8.432 -9.273 -44.959 1.00 78.88 302 ALA A N 1
ATOM 2437 C CA . ALA A 1 302 ? 7.184 -8.894 -45.606 1.00 78.88 302 ALA A CA 1
ATOM 2438 C C . ALA A 1 302 ? 6.973 -9.684 -46.904 1.00 78.88 302 ALA A C 1
ATOM 2440 O O . ALA A 1 302 ? 7.932 -10.065 -47.570 1.00 78.88 302 ALA A O 1
ATOM 2441 N N . THR A 1 303 ? 5.713 -9.956 -47.244 1.00 81.81 303 THR A N 1
ATOM 2442 C CA . THR A 1 303 ? 5.384 -10.645 -48.501 1.00 81.81 303 THR A CA 1
ATOM 2443 C C . THR A 1 303 ? 5.507 -9.679 -49.679 1.00 81.81 303 THR A C 1
ATOM 2445 O O . THR A 1 303 ? 5.292 -8.476 -49.520 1.00 81.81 303 THR A O 1
ATOM 2448 N N . ASP A 1 304 ? 5.786 -10.188 -50.880 1.00 82.50 304 ASP A N 1
ATOM 2449 C CA . ASP A 1 304 ? 5.935 -9.355 -52.086 1.00 82.50 304 ASP A CA 1
ATOM 2450 C C . ASP A 1 304 ? 4.708 -8.472 -52.349 1.00 82.50 304 ASP A C 1
ATOM 2452 O O . ASP A 1 304 ? 4.832 -7.334 -52.805 1.00 82.50 304 ASP A O 1
ATOM 2456 N N . THR A 1 305 ? 3.514 -8.957 -51.998 1.00 83.12 305 THR A N 1
ATOM 2457 C CA . THR A 1 305 ? 2.259 -8.201 -52.078 1.00 83.12 305 THR A CA 1
ATOM 2458 C C . THR A 1 305 ? 2.208 -7.033 -51.097 1.00 83.12 305 THR A C 1
ATOM 2460 O O . THR A 1 305 ? 1.771 -5.947 -51.468 1.00 83.12 305 THR A O 1
ATOM 2463 N N . GLU A 1 306 ? 2.667 -7.224 -49.858 1.00 80.38 306 GLU A N 1
ATOM 2464 C CA . GLU A 1 306 ? 2.710 -6.163 -48.842 1.00 80.38 306 GLU A CA 1
ATOM 2465 C C . GLU A 1 306 ? 3.754 -5.104 -49.195 1.00 80.38 306 GLU A C 1
ATOM 2467 O O . GLU A 1 306 ? 3.488 -3.911 -49.063 1.00 80.38 306 GLU A O 1
ATOM 2472 N N . ILE A 1 307 ? 4.923 -5.541 -49.676 1.00 83.56 307 ILE A N 1
ATOM 2473 C CA . ILE A 1 307 ? 6.001 -4.658 -50.128 1.00 83.56 307 ILE A CA 1
ATOM 2474 C C . ILE A 1 307 ? 5.522 -3.843 -51.332 1.00 83.56 307 ILE A C 1
ATOM 2476 O O . ILE A 1 307 ? 5.643 -2.620 -51.328 1.00 83.56 307 ILE A O 1
ATOM 2480 N N . SER A 1 308 ? 4.914 -4.493 -52.327 1.00 84.12 308 SER A N 1
ATOM 2481 C CA . SER A 1 308 ? 4.393 -3.816 -53.521 1.00 84.12 308 SER A CA 1
ATOM 2482 C C . SER A 1 308 ? 3.284 -2.827 -53.173 1.00 84.12 308 SER A C 1
ATOM 2484 O O . SER A 1 308 ? 3.269 -1.712 -53.689 1.00 84.12 308 SER A O 1
ATOM 2486 N N . LEU A 1 309 ? 2.372 -3.192 -52.268 1.00 85.12 309 LEU A N 1
ATOM 2487 C CA . LEU A 1 309 ? 1.318 -2.294 -51.803 1.00 85.12 309 LEU A CA 1
ATOM 2488 C C . LEU A 1 309 ? 1.907 -1.081 -51.072 1.00 85.12 309 LEU A C 1
ATOM 2490 O O . LEU A 1 309 ? 1.513 0.046 -51.366 1.00 85.12 309 LEU A O 1
ATOM 2494 N N . ALA A 1 310 ? 2.863 -1.292 -50.164 1.00 84.31 310 ALA A N 1
ATOM 2495 C CA . ALA A 1 310 ? 3.534 -0.226 -49.422 1.00 84.31 310 ALA A CA 1
ATOM 2496 C C . ALA A 1 310 ? 4.283 0.744 -50.355 1.00 84.31 310 ALA A C 1
ATOM 2498 O O . ALA A 1 310 ? 4.136 1.960 -50.228 1.00 84.31 310 ALA A O 1
ATOM 2499 N N . LEU A 1 311 ? 5.015 0.215 -51.343 1.00 86.00 311 LEU A N 1
ATOM 2500 C CA . LEU A 1 311 ? 5.745 1.013 -52.333 1.00 86.00 311 LEU A CA 1
ATOM 2501 C C . LEU A 1 311 ? 4.803 1.794 -53.258 1.00 86.00 311 LEU A C 1
ATOM 2503 O O . LEU A 1 311 ? 5.018 2.983 -53.482 1.00 86.00 311 LEU A O 1
ATOM 2507 N N . ASN A 1 312 ? 3.734 1.160 -53.748 1.00 86.44 312 ASN A N 1
ATOM 2508 C CA . ASN A 1 312 ? 2.785 1.788 -54.673 1.00 86.44 312 ASN A CA 1
ATOM 2509 C C . ASN A 1 312 ? 1.867 2.817 -54.000 1.00 86.44 312 ASN A C 1
ATOM 2511 O O . ASN A 1 312 ? 1.383 3.729 -54.663 1.00 86.44 312 ASN A O 1
ATOM 2515 N N . THR A 1 313 ? 1.600 2.674 -52.699 1.00 82.12 313 THR A N 1
ATOM 2516 C CA . THR A 1 313 ? 0.721 3.593 -51.953 1.00 82.12 313 THR A CA 1
ATOM 2517 C C . THR A 1 313 ? 1.488 4.629 -51.127 1.00 82.12 313 THR A C 1
ATOM 2519 O O . THR A 1 313 ? 0.874 5.554 -50.600 1.00 82.12 313 THR A O 1
ATOM 2522 N N . GLY A 1 314 ? 2.818 4.511 -51.023 1.00 79.06 314 GLY A N 1
ATOM 2523 C CA . GLY A 1 314 ? 3.661 5.410 -50.227 1.00 79.06 314 GLY A CA 1
ATOM 2524 C C . GLY A 1 314 ? 3.446 5.280 -48.715 1.00 79.06 314 GLY A C 1
ATOM 2525 O O . GLY A 1 314 ? 3.768 6.199 -47.963 1.00 79.06 314 GLY A O 1
ATOM 2526 N N . VAL A 1 315 ? 2.873 4.162 -48.262 1.00 78.81 315 VAL A N 1
ATOM 2527 C CA . VAL A 1 315 ? 2.538 3.908 -46.856 1.00 78.81 315 VAL A CA 1
ATOM 2528 C C . VAL A 1 315 ? 3.549 2.924 -46.267 1.00 78.81 315 VAL A C 1
ATOM 2530 O O . VAL A 1 315 ? 4.040 2.035 -46.958 1.00 78.81 315 VAL A O 1
ATOM 2533 N N . SER A 1 316 ? 3.877 3.056 -44.980 1.00 74.31 316 SER A N 1
ATOM 2534 C CA . SER A 1 316 ? 4.716 2.070 -44.291 1.00 74.31 316 SER A CA 1
ATOM 2535 C C . SER A 1 316 ? 4.046 0.692 -44.264 1.00 74.31 316 SER A C 1
ATOM 2537 O O . SER A 1 316 ? 2.817 0.611 -44.214 1.00 74.31 316 SER A O 1
ATOM 2539 N N . LEU A 1 317 ? 4.844 -0.380 -44.188 1.00 74.31 317 LEU A N 1
ATOM 2540 C CA . LEU A 1 317 ? 4.334 -1.736 -43.959 1.00 74.31 317 LEU A CA 1
ATOM 2541 C C . LEU A 1 317 ? 3.341 -1.754 -42.786 1.00 74.31 317 LEU A C 1
ATOM 2543 O O . LEU A 1 317 ? 3.624 -1.218 -41.710 1.00 74.31 317 LEU A O 1
ATOM 2547 N N . GLN A 1 318 ? 2.166 -2.349 -43.004 1.00 64.88 318 GLN A N 1
ATOM 2548 C CA . GLN A 1 318 ? 1.120 -2.423 -41.985 1.00 64.88 318 GLN A CA 1
ATOM 2549 C C . GLN A 1 318 ? 1.613 -3.234 -40.773 1.00 64.88 318 GLN A C 1
ATOM 2551 O O . GLN A 1 318 ? 2.273 -4.265 -40.920 1.00 64.88 318 GLN A O 1
ATOM 2556 N N . ALA A 1 319 ? 1.313 -2.759 -39.559 1.00 61.78 319 ALA A N 1
ATOM 2557 C CA . ALA A 1 319 ? 1.633 -3.474 -38.325 1.00 61.78 319 ALA A CA 1
ATOM 2558 C C . ALA A 1 319 ? 0.811 -4.768 -38.271 1.00 61.78 319 ALA A C 1
ATOM 2560 O O . ALA A 1 319 ? -0.415 -4.719 -38.203 1.00 61.78 319 ALA A O 1
ATOM 2561 N N . MET A 1 320 ? 1.480 -5.919 -38.342 1.00 57.62 320 MET A N 1
ATOM 2562 C CA . MET A 1 320 ? 0.804 -7.180 -38.661 1.00 57.62 320 MET A CA 1
ATOM 2563 C C . MET A 1 320 ? 0.531 -8.072 -37.444 1.00 57.62 320 MET A C 1
ATOM 2565 O O . MET A 1 320 ? -0.226 -9.030 -37.550 1.00 57.62 320 MET A O 1
ATOM 2569 N N . SER A 1 321 ? 1.083 -7.770 -36.267 1.00 59.84 321 SER A N 1
ATOM 2570 C CA . SER A 1 321 ? 0.836 -8.600 -35.085 1.00 59.84 321 SER A CA 1
ATOM 2571 C C . SER A 1 321 ? 0.996 -7.817 -33.791 1.00 59.84 321 SER A C 1
ATOM 2573 O O . SER A 1 321 ? 2.059 -7.261 -33.508 1.00 59.84 321 SER A O 1
ATOM 2575 N N . VAL A 1 322 ? -0.063 -7.811 -32.984 1.00 65.19 322 VAL A N 1
ATOM 2576 C CA . VAL A 1 322 ? 0.019 -7.436 -31.574 1.00 65.19 322 VAL A CA 1
ATOM 2577 C C . VAL A 1 322 ? 0.716 -8.582 -30.851 1.00 65.19 322 VAL A C 1
ATOM 2579 O O . VAL A 1 322 ? 0.102 -9.618 -30.606 1.00 65.19 322 VAL A O 1
ATOM 2582 N N . ILE A 1 323 ? 2.000 -8.418 -30.537 1.00 78.25 323 ILE A N 1
ATOM 2583 C CA . ILE A 1 323 ? 2.734 -9.415 -29.757 1.00 78.25 323 ILE A CA 1
ATOM 2584 C C . ILE A 1 323 ? 2.598 -9.064 -28.283 1.00 78.25 323 ILE A C 1
ATOM 2586 O O . ILE A 1 323 ? 2.693 -7.908 -27.870 1.00 78.25 323 ILE A O 1
ATOM 2590 N N . LYS A 1 324 ? 2.348 -10.084 -27.472 1.00 82.56 324 LYS A N 1
ATOM 2591 C CA . LYS A 1 324 ? 2.307 -9.967 -26.021 1.00 82.56 324 LYS A CA 1
ATOM 2592 C C . LYS A 1 324 ? 3.740 -9.911 -25.477 1.00 82.56 324 LYS A C 1
ATOM 2594 O O . LYS A 1 324 ? 4.457 -10.907 -25.547 1.00 82.56 324 LYS A O 1
ATOM 2599 N N . ASN A 1 325 ? 4.166 -8.776 -24.919 1.00 85.50 325 ASN A N 1
ATOM 2600 C CA . ASN A 1 325 ? 5.441 -8.671 -24.210 1.00 85.50 325 ASN A CA 1
ATOM 2601 C C . ASN A 1 325 ? 5.368 -9.516 -22.933 1.00 85.50 325 ASN A C 1
ATOM 2603 O O . ASN A 1 325 ? 4.719 -9.135 -21.959 1.00 85.50 325 ASN A O 1
ATOM 2607 N N . ARG A 1 326 ? 6.037 -10.672 -22.946 1.00 84.69 326 ARG A N 1
ATOM 2608 C CA . ARG A 1 326 ? 6.062 -11.638 -21.834 1.00 84.69 326 ARG A CA 1
ATOM 2609 C C . ARG A 1 326 ? 7.025 -11.259 -20.706 1.00 84.69 326 ARG A C 1
ATOM 2611 O O . ARG A 1 326 ? 6.973 -11.868 -19.640 1.00 84.69 326 ARG A O 1
ATOM 2618 N N . TRP A 1 327 ? 7.883 -10.273 -20.949 1.00 86.12 327 TRP A N 1
ATOM 2619 C CA . TRP A 1 327 ? 8.955 -9.827 -20.059 1.00 86.12 327 TRP A CA 1
ATOM 2620 C C . TRP A 1 327 ? 8.678 -8.455 -19.440 1.00 86.12 327 TRP A C 1
ATOM 2622 O O . TRP A 1 327 ? 9.541 -7.883 -18.778 1.00 86.12 327 TRP A O 1
ATOM 2632 N N . TRP A 1 328 ? 7.482 -7.902 -19.669 1.00 90.75 328 TRP A N 1
ATOM 2633 C CA . TRP A 1 328 ? 7.132 -6.545 -19.248 1.00 90.75 328 TRP A CA 1
ATOM 2634 C C . TRP A 1 328 ? 7.287 -6.331 -17.736 1.00 90.75 328 TRP A C 1
ATOM 2636 O O . TRP A 1 328 ? 7.624 -5.231 -17.305 1.00 90.75 328 TRP A O 1
ATOM 2646 N N . PHE A 1 329 ? 7.039 -7.372 -16.935 1.00 91.19 329 PHE A N 1
ATOM 2647 C CA . PHE A 1 329 ? 7.091 -7.308 -15.477 1.00 91.19 329 PHE A CA 1
ATOM 2648 C C . PHE A 1 329 ? 8.536 -7.171 -14.985 1.00 91.19 329 PHE A C 1
ATOM 2650 O O . PHE A 1 329 ? 8.847 -6.283 -14.193 1.00 91.19 329 PHE A O 1
ATOM 2657 N N . GLU A 1 330 ? 9.427 -8.018 -15.503 1.00 90.88 330 GLU A N 1
ATOM 2658 C CA . GLU A 1 330 ? 10.854 -8.004 -15.197 1.00 90.88 330 GLU A CA 1
ATOM 2659 C C . GLU A 1 330 ? 11.513 -6.724 -15.714 1.00 90.88 330 GLU A C 1
ATOM 2661 O O . GLU A 1 330 ? 12.264 -6.079 -14.987 1.00 90.88 330 GLU A O 1
ATOM 2666 N N . GLN A 1 331 ? 11.191 -6.317 -16.946 1.00 90.94 331 GLN A N 1
ATOM 2667 C CA . GLN A 1 331 ? 11.731 -5.105 -17.562 1.00 90.94 331 GLN A CA 1
ATOM 2668 C C . GLN A 1 331 ? 11.384 -3.848 -16.759 1.00 90.94 331 GLN A C 1
ATOM 2670 O O . GLN A 1 331 ? 12.264 -3.024 -16.509 1.00 90.94 331 GLN A O 1
ATOM 2675 N N . ASP A 1 332 ? 10.128 -3.700 -16.325 1.00 92.12 332 ASP A N 1
ATOM 2676 C CA . ASP A 1 332 ? 9.708 -2.531 -15.550 1.00 92.12 332 ASP A CA 1
ATOM 2677 C C . ASP A 1 332 ? 10.421 -2.460 -14.191 1.00 92.12 332 ASP A C 1
ATOM 2679 O O . ASP A 1 332 ? 10.910 -1.391 -13.824 1.00 92.12 332 ASP A O 1
ATOM 2683 N N . LEU A 1 333 ? 10.521 -3.579 -13.463 1.00 92.69 333 LEU A N 1
ATOM 2684 C CA . LEU A 1 333 ? 11.195 -3.625 -12.159 1.00 92.69 333 LEU A CA 1
ATOM 2685 C C . LEU A 1 333 ? 12.709 -3.420 -12.274 1.00 92.69 333 LEU A C 1
ATOM 2687 O O . LEU A 1 333 ? 13.281 -2.650 -11.502 1.00 92.69 333 LEU A O 1
ATOM 2691 N N . LEU A 1 334 ? 13.362 -4.041 -13.260 1.00 92.19 334 LEU A N 1
ATOM 2692 C CA . LEU A 1 334 ? 14.794 -3.841 -13.503 1.00 92.19 334 LEU A CA 1
ATOM 2693 C C . LEU A 1 334 ? 15.097 -2.399 -13.914 1.00 92.19 334 LEU A C 1
ATOM 2695 O O . LEU A 1 334 ? 16.074 -1.821 -13.446 1.00 92.19 334 LEU A O 1
ATOM 2699 N N . ARG A 1 335 ? 14.231 -1.774 -14.719 1.00 93.12 335 ARG A N 1
ATOM 2700 C CA . ARG A 1 335 ? 14.358 -0.352 -15.059 1.00 93.12 335 ARG A CA 1
ATOM 2701 C C . ARG A 1 335 ? 14.277 0.540 -13.819 1.00 93.12 335 ARG A C 1
ATOM 2703 O O . ARG A 1 335 ? 15.013 1.517 -13.740 1.00 93.12 335 ARG A O 1
ATOM 2710 N N . ILE A 1 336 ? 13.409 0.216 -12.860 1.00 93.25 336 ILE A N 1
ATOM 2711 C CA . ILE A 1 336 ? 13.325 0.940 -11.582 1.00 93.25 336 ILE A CA 1
ATOM 2712 C C . ILE A 1 336 ? 14.618 0.755 -10.782 1.00 93.25 336 ILE A C 1
ATOM 2714 O O . ILE A 1 336 ? 15.181 1.738 -10.305 1.00 93.25 336 ILE A O 1
ATOM 2718 N N . ASN A 1 337 ? 15.126 -0.476 -10.687 1.00 92.75 337 ASN A N 1
ATOM 2719 C CA . ASN A 1 337 ? 16.379 -0.764 -9.989 1.00 92.75 337 ASN A CA 1
ATOM 2720 C C . ASN A 1 337 ? 17.576 -0.041 -10.617 1.00 92.75 337 ASN A C 1
ATOM 2722 O O . ASN A 1 337 ? 18.415 0.475 -9.883 1.00 92.75 337 ASN A O 1
ATOM 2726 N N . ASN A 1 338 ? 17.630 0.068 -11.947 1.00 91.94 338 ASN A N 1
ATOM 2727 C CA . ASN A 1 338 ? 18.704 0.775 -12.645 1.00 91.94 338 ASN A CA 1
ATOM 2728 C C . ASN A 1 338 ? 18.812 2.244 -12.223 1.00 91.94 338 ASN A C 1
ATOM 2730 O O . ASN A 1 338 ? 19.925 2.729 -12.068 1.00 91.94 338 ASN A O 1
ATOM 2734 N N . ILE A 1 339 ? 17.696 2.928 -11.942 1.00 90.62 339 ILE A N 1
ATOM 2735 C CA . ILE A 1 339 ? 17.721 4.315 -11.438 1.00 90.62 339 ILE A CA 1
ATOM 2736 C C . ILE A 1 339 ? 18.503 4.395 -10.119 1.00 90.62 339 ILE A C 1
ATOM 2738 O O . ILE A 1 339 ? 19.290 5.317 -9.906 1.00 90.62 339 ILE A O 1
ATOM 2742 N N . CYS A 1 340 ? 18.297 3.423 -9.231 1.00 89.19 340 CYS A N 1
ATOM 2743 C CA . CYS A 1 340 ? 18.998 3.358 -7.956 1.00 89.19 340 CYS A CA 1
ATOM 2744 C C . CYS A 1 340 ? 20.462 2.928 -8.129 1.00 89.19 340 CYS A C 1
ATOM 2746 O O . CYS A 1 340 ? 21.344 3.505 -7.503 1.00 89.19 340 CYS A O 1
ATOM 2748 N N . VAL A 1 341 ? 20.742 1.959 -9.004 1.00 88.62 341 VAL A N 1
ATOM 2749 C CA . VAL A 1 341 ? 22.112 1.495 -9.282 1.00 88.62 341 VAL A CA 1
ATOM 2750 C C . VAL A 1 341 ? 22.955 2.598 -9.924 1.00 88.62 341 VAL A C 1
ATOM 2752 O O . VAL A 1 341 ? 24.086 2.804 -9.504 1.00 88.62 341 VAL A O 1
ATOM 2755 N N . GLU A 1 342 ? 22.408 3.357 -10.878 1.00 89.50 342 GLU A N 1
ATOM 2756 C CA . GLU A 1 342 ? 23.078 4.520 -11.480 1.00 89.50 342 GLU A CA 1
ATOM 2757 C C . GLU A 1 342 ? 23.535 5.522 -10.416 1.00 89.50 342 GLU A C 1
ATOM 2759 O O . GLU A 1 342 ? 24.642 6.054 -10.495 1.00 89.50 342 GLU A O 1
ATOM 2764 N N . LYS A 1 343 ? 22.703 5.743 -9.394 1.00 87.50 343 LYS A N 1
ATOM 2765 C CA . LYS A 1 343 ? 23.057 6.588 -8.256 1.00 87.50 343 LYS A CA 1
ATOM 2766 C C . LYS A 1 343 ? 24.191 5.979 -7.425 1.00 87.50 343 LYS A C 1
ATOM 2768 O O . LYS A 1 343 ? 25.167 6.670 -7.155 1.00 87.50 343 LYS A O 1
ATOM 2773 N N . LEU A 1 344 ? 24.094 4.700 -7.053 1.00 86.12 344 LEU A N 1
ATOM 2774 C CA . LEU A 1 344 ? 25.141 4.018 -6.275 1.00 86.12 344 LEU A CA 1
ATOM 2775 C C . LEU A 1 344 ? 26.495 4.033 -7.003 1.00 86.12 344 LEU A C 1
ATOM 2777 O O . LEU A 1 344 ? 27.532 4.244 -6.376 1.00 86.12 344 LEU A O 1
ATOM 2781 N N . CYS A 1 345 ? 26.479 3.875 -8.330 1.00 86.38 345 CYS A N 1
ATOM 2782 C CA . CYS A 1 345 ? 27.660 4.018 -9.178 1.00 86.38 345 CYS A CA 1
ATOM 2783 C C . CYS A 1 345 ? 28.228 5.443 -9.136 1.00 86.38 345 CYS A C 1
ATOM 2785 O O . CYS A 1 345 ? 29.439 5.607 -9.016 1.00 86.38 345 CYS A O 1
ATOM 2787 N N . ALA A 1 346 ? 27.375 6.470 -9.222 1.00 86.25 346 ALA A N 1
ATOM 2788 C CA . ALA A 1 346 ? 27.803 7.869 -9.177 1.00 86.25 346 ALA A CA 1
ATOM 2789 C C . ALA A 1 346 ? 28.408 8.265 -7.816 1.00 86.25 346 ALA A C 1
ATOM 2791 O O . ALA A 1 346 ? 29.339 9.066 -7.768 1.00 86.25 346 ALA A O 1
ATOM 2792 N N . GLU A 1 347 ? 27.909 7.689 -6.720 1.00 85.50 347 GLU A N 1
ATOM 2793 C CA . GLU A 1 347 ? 28.395 7.930 -5.352 1.00 85.50 347 GLU A CA 1
ATOM 2794 C C . GLU A 1 347 ? 29.589 7.042 -4.949 1.00 85.50 347 GLU A C 1
ATOM 2796 O O . GLU A 1 347 ? 30.166 7.241 -3.880 1.00 85.50 347 GLU A O 1
ATOM 2801 N N . ASN A 1 348 ? 29.983 6.087 -5.800 1.00 82.12 348 ASN A N 1
ATOM 2802 C CA . ASN A 1 348 ? 31.065 5.122 -5.569 1.00 82.12 348 ASN A CA 1
ATOM 2803 C C . ASN A 1 348 ? 30.898 4.274 -4.286 1.00 82.12 348 ASN A C 1
ATOM 2805 O O . ASN A 1 348 ? 31.875 3.920 -3.621 1.00 82.12 348 ASN A O 1
ATOM 2809 N N . ASP A 1 349 ? 29.658 3.924 -3.931 1.00 82.81 349 ASP A N 1
ATOM 2810 C CA . ASP A 1 349 ? 29.362 3.056 -2.785 1.00 82.81 349 ASP A CA 1
ATOM 2811 C C . ASP A 1 349 ? 29.537 1.574 -3.164 1.00 82.81 349 ASP A C 1
ATOM 2813 O O . ASP A 1 349 ? 28.595 0.837 -3.465 1.00 82.81 349 ASP A O 1
ATOM 2817 N N . LEU A 1 350 ? 30.798 1.138 -3.185 1.00 82.06 350 LEU A N 1
ATOM 2818 C CA . LEU A 1 350 ? 31.186 -0.200 -3.639 1.00 82.06 350 LEU A CA 1
ATOM 2819 C C . LEU A 1 350 ? 30.594 -1.327 -2.777 1.00 82.06 350 LEU A C 1
ATOM 2821 O O . LEU A 1 350 ? 30.339 -2.416 -3.288 1.00 82.06 350 LEU A O 1
ATOM 2825 N N . ASN A 1 351 ? 30.343 -1.080 -1.488 1.00 85.06 351 ASN A N 1
ATOM 2826 C CA . ASN A 1 351 ? 29.839 -2.101 -0.567 1.00 85.06 351 ASN A CA 1
ATOM 2827 C C . ASN A 1 351 ? 28.373 -2.453 -0.848 1.00 85.06 351 ASN A C 1
ATOM 2829 O O . ASN A 1 351 ? 28.009 -3.635 -0.906 1.00 85.06 351 ASN A O 1
ATOM 2833 N N . THR A 1 352 ? 27.517 -1.444 -1.041 1.00 84.50 352 THR A N 1
ATOM 2834 C CA . THR A 1 352 ? 26.109 -1.678 -1.397 1.00 84.50 352 THR A CA 1
ATOM 2835 C C . THR A 1 352 ? 25.981 -2.220 -2.816 1.00 84.50 352 THR A C 1
ATOM 2837 O O . THR A 1 352 ? 25.177 -3.125 -3.044 1.00 84.50 352 THR A O 1
ATOM 2840 N N . LEU A 1 353 ? 26.827 -1.764 -3.745 1.00 86.44 353 LEU A N 1
ATOM 2841 C CA . LEU A 1 353 ? 26.867 -2.281 -5.111 1.00 86.44 353 LEU A CA 1
ATOM 2842 C C . LEU A 1 353 ? 27.299 -3.754 -5.166 1.00 86.44 353 LEU A C 1
ATOM 2844 O O . LEU A 1 353 ? 26.648 -4.558 -5.833 1.00 86.44 353 LEU A O 1
ATOM 2848 N N . TYR A 1 354 ? 28.334 -4.143 -4.416 1.00 87.38 354 TYR A N 1
ATOM 2849 C CA . TYR A 1 354 ? 28.746 -5.545 -4.297 1.00 87.38 354 TYR A CA 1
ATOM 2850 C C . TYR A 1 354 ? 27.626 -6.416 -3.712 1.00 87.38 354 TYR A C 1
ATOM 2852 O O . TYR A 1 354 ? 27.338 -7.499 -4.223 1.00 87.38 354 TYR A O 1
ATOM 2860 N N . SER A 1 355 ? 26.942 -5.914 -2.679 1.00 87.38 355 SER A N 1
ATOM 2861 C CA . SER A 1 355 ? 25.807 -6.609 -2.061 1.00 87.38 355 SER A CA 1
ATOM 2862 C C . SER A 1 355 ? 24.665 -6.831 -3.057 1.00 87.38 355 SER A C 1
ATOM 2864 O O . SER A 1 355 ? 24.121 -7.931 -3.133 1.00 87.38 355 SER A O 1
ATOM 2866 N N . TYR A 1 356 ? 24.337 -5.815 -3.861 1.00 87.81 356 TYR A N 1
ATOM 2867 C CA . TYR A 1 356 ? 23.350 -5.921 -4.934 1.00 87.81 356 TYR A CA 1
ATOM 2868 C C . TYR A 1 356 ? 23.749 -6.968 -5.983 1.00 87.81 356 TYR A C 1
ATOM 2870 O O . TYR A 1 356 ? 22.948 -7.841 -6.317 1.00 87.81 356 TYR A O 1
ATOM 2878 N N . LEU A 1 357 ? 24.993 -6.926 -6.470 1.00 88.06 357 LEU A N 1
ATOM 2879 C CA . LEU A 1 357 ? 25.485 -7.872 -7.476 1.00 88.06 357 LEU A CA 1
ATOM 2880 C C . LEU A 1 357 ? 25.463 -9.320 -6.978 1.00 88.06 357 LEU A C 1
ATOM 2882 O O . LEU A 1 357 ? 25.095 -10.215 -7.735 1.00 88.06 357 LEU A O 1
ATOM 2886 N N . ASN A 1 358 ? 25.797 -9.553 -5.707 1.00 89.12 358 ASN A N 1
ATOM 2887 C CA . ASN A 1 358 ? 25.729 -10.885 -5.112 1.00 89.12 358 ASN A CA 1
ATOM 2888 C C . ASN A 1 358 ? 24.291 -11.438 -5.113 1.00 89.12 358 ASN A C 1
ATOM 2890 O O . ASN A 1 358 ? 24.064 -12.599 -5.441 1.00 89.12 358 ASN A O 1
ATOM 2894 N N . ILE A 1 359 ? 23.298 -10.595 -4.818 1.00 86.38 359 ILE A N 1
ATOM 2895 C CA . ILE A 1 359 ? 21.882 -10.991 -4.852 1.00 86.38 359 ILE A CA 1
ATOM 2896 C C . ILE A 1 359 ? 21.431 -11.274 -6.288 1.00 86.38 359 ILE A C 1
ATOM 2898 O O . ILE A 1 359 ? 20.750 -12.266 -6.537 1.00 86.38 359 ILE A O 1
ATOM 2902 N N . VAL A 1 360 ? 21.844 -10.451 -7.256 1.00 86.81 360 VAL A N 1
ATOM 2903 C CA . VAL A 1 360 ? 21.568 -10.706 -8.679 1.00 86.81 360 VAL A CA 1
ATOM 2904 C C . VAL A 1 360 ? 22.191 -12.030 -9.136 1.00 86.81 360 VAL A C 1
ATOM 2906 O O . VAL A 1 360 ? 21.541 -12.784 -9.858 1.00 86.81 360 VAL A O 1
ATOM 2909 N N . ALA A 1 361 ? 23.403 -12.355 -8.679 1.00 85.81 361 ALA A N 1
ATOM 2910 C CA . ALA A 1 361 ? 24.055 -13.632 -8.969 1.00 85.81 361 ALA A CA 1
ATOM 2911 C C . ALA A 1 361 ? 23.321 -14.835 -8.344 1.00 85.81 361 ALA A C 1
ATOM 2913 O O . ALA A 1 361 ? 23.259 -15.901 -8.947 1.00 85.81 361 ALA A O 1
ATOM 2914 N N . GLN A 1 362 ? 22.721 -14.677 -7.162 1.00 84.94 362 GLN A N 1
ATOM 2915 C CA . GLN A 1 362 ? 21.864 -15.713 -6.570 1.00 84.94 362 GLN A CA 1
ATOM 2916 C C . GLN A 1 362 ? 20.523 -15.859 -7.301 1.00 84.94 362 GLN A C 1
ATOM 2918 O O . GLN A 1 362 ? 19.948 -16.941 -7.340 1.00 84.94 362 GLN A O 1
ATOM 2923 N N . LEU A 1 363 ? 20.001 -14.781 -7.882 1.00 82.62 363 LEU A N 1
ATOM 2924 C CA . LEU A 1 363 ? 18.765 -14.828 -8.661 1.00 82.62 363 LEU A CA 1
ATOM 2925 C C . LEU A 1 363 ? 18.972 -15.424 -10.046 1.00 82.62 363 LEU A C 1
ATOM 2927 O O . LEU A 1 363 ? 18.066 -16.067 -10.566 1.00 82.62 363 LEU A O 1
ATOM 2931 N N . SER A 1 364 ? 20.142 -15.233 -10.656 1.00 77.00 364 SER A N 1
ATOM 2932 C CA . SER A 1 364 ? 20.420 -15.800 -11.975 1.00 77.00 364 SER A CA 1
ATOM 2933 C C . SER A 1 364 ? 20.419 -17.331 -11.959 1.00 77.00 364 SER A C 1
ATOM 2935 O O . SER A 1 364 ? 19.950 -17.927 -12.927 1.00 77.00 364 SER A O 1
ATOM 2937 N N . SER A 1 365 ? 20.832 -17.977 -10.861 1.00 74.94 365 SER A N 1
ATOM 2938 C CA . SER A 1 365 ? 20.684 -19.433 -10.717 1.00 74.94 365 SER A CA 1
ATOM 2939 C C . SER A 1 365 ? 19.211 -19.855 -10.661 1.00 74.94 365 SER A C 1
ATOM 2941 O O . SER A 1 365 ? 18.814 -20.771 -11.376 1.00 74.94 365 SER A O 1
ATOM 2943 N N . GLN A 1 366 ? 18.366 -19.130 -9.920 1.00 72.12 366 GLN A N 1
ATOM 2944 C CA . GLN A 1 366 ? 16.916 -19.377 -9.897 1.00 72.12 366 GLN A CA 1
ATOM 2945 C C . GLN A 1 366 ? 16.258 -19.143 -11.263 1.00 72.12 366 GLN A C 1
ATOM 2947 O O . GLN A 1 366 ? 15.330 -19.861 -11.638 1.00 72.12 366 GLN A O 1
ATOM 2952 N N . ALA A 1 367 ? 16.729 -18.153 -12.025 1.00 69.81 367 ALA A N 1
ATOM 2953 C CA . ALA A 1 367 ? 16.240 -17.877 -13.374 1.00 69.81 367 ALA A CA 1
ATOM 2954 C C . ALA A 1 367 ? 16.493 -19.054 -14.329 1.00 69.81 367 ALA A C 1
ATOM 2956 O O . ALA A 1 367 ? 15.664 -19.330 -15.193 1.00 69.81 367 ALA A O 1
ATOM 2957 N N . MET A 1 368 ? 17.620 -19.759 -14.169 1.00 66.25 368 MET A N 1
ATOM 2958 C CA . MET A 1 368 ? 17.931 -20.952 -14.964 1.00 66.25 368 MET A CA 1
ATOM 2959 C C . MET A 1 368 ? 16.975 -22.111 -14.658 1.00 66.25 368 MET A C 1
ATOM 2961 O O . MET A 1 368 ? 16.581 -22.828 -15.573 1.00 66.25 368 MET A O 1
ATOM 2965 N N . GLU A 1 369 ? 16.569 -22.274 -13.398 1.00 65.00 369 GLU A N 1
ATOM 2966 C CA . GLU A 1 369 ? 15.666 -23.349 -12.960 1.00 65.00 369 GLU A CA 1
ATOM 2967 C C . GLU A 1 369 ? 14.193 -23.078 -13.311 1.00 65.00 369 GLU A C 1
ATOM 2969 O O . GLU A 1 369 ? 13.462 -23.992 -13.679 1.00 65.00 369 GLU A O 1
ATOM 2974 N N . SER A 1 370 ? 13.761 -21.818 -13.231 1.00 59.91 370 SER A N 1
ATOM 2975 C CA . SER A 1 370 ? 12.382 -21.370 -13.512 1.00 59.91 370 SER A CA 1
ATOM 2976 C C . SER A 1 370 ? 12.136 -20.976 -14.977 1.00 59.91 370 SER A C 1
ATOM 2978 O O . SER A 1 370 ? 11.044 -20.552 -15.355 1.00 59.91 370 SER A O 1
ATOM 2980 N N . GLY A 1 371 ? 13.176 -21.069 -15.809 1.00 51.09 371 GLY A N 1
ATOM 2981 C CA . GLY A 1 371 ? 13.224 -20.571 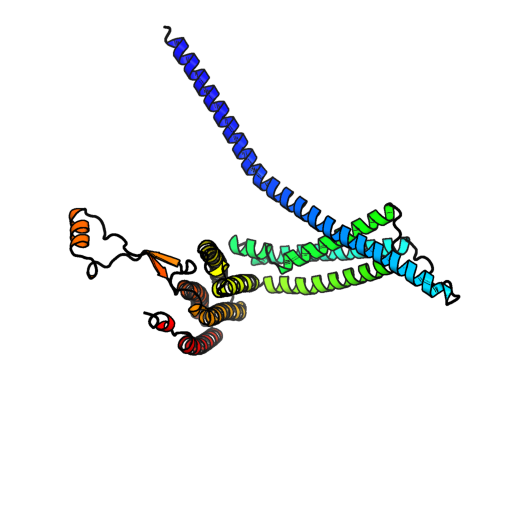-17.178 1.00 51.09 371 GLY A CA 1
ATOM 2982 C C . GLY A 1 371 ? 12.815 -21.570 -18.259 1.00 51.09 371 GLY A C 1
ATOM 2983 O O . GLY A 1 371 ? 13.254 -21.407 -19.399 1.00 51.09 371 GLY A O 1
ATOM 2984 N N . CYS A 1 372 ? 11.990 -22.585 -17.981 1.00 49.69 372 CYS A N 1
ATOM 2985 C CA . CYS A 1 372 ? 11.507 -23.474 -19.042 1.00 49.69 372 CYS A CA 1
ATOM 2986 C C . CYS A 1 372 ? 10.279 -22.889 -19.760 1.00 49.69 372 CYS A C 1
ATOM 2988 O O . CYS A 1 372 ? 9.162 -23.396 -19.699 1.00 49.69 372 CYS A O 1
ATOM 2990 N N . LEU A 1 373 ? 10.532 -21.857 -20.574 1.00 46.00 373 LEU A N 1
ATOM 2991 C CA . LEU A 1 373 ? 9.647 -21.437 -21.675 1.00 46.00 373 LEU A CA 1
ATOM 2992 C C . LEU A 1 373 ? 9.269 -22.599 -22.618 1.00 46.00 373 LEU A C 1
ATOM 2994 O O . LEU A 1 373 ? 8.236 -22.531 -23.280 1.00 46.00 373 LEU A O 1
ATOM 2998 N N . LEU A 1 374 ? 10.054 -23.682 -22.610 1.00 47.22 374 LEU A N 1
ATOM 2999 C CA . LEU A 1 374 ? 9.788 -24.942 -23.308 1.00 47.22 374 LEU A CA 1
ATOM 3000 C C . LEU A 1 374 ? 8.487 -25.642 -22.880 1.00 47.22 374 LEU A C 1
ATOM 3002 O O . LEU A 1 374 ? 8.030 -26.526 -23.598 1.00 47.22 374 LEU A O 1
ATOM 3006 N N . PHE A 1 375 ? 7.862 -25.271 -21.754 1.00 46.38 375 PHE A N 1
ATOM 3007 C CA . PHE A 1 375 ? 6.597 -25.888 -21.338 1.00 46.38 375 PHE A CA 1
ATOM 3008 C C . PHE A 1 375 ? 5.471 -25.690 -22.367 1.00 46.38 375 PHE A C 1
ATOM 3010 O O . PHE A 1 375 ? 4.654 -26.585 -22.553 1.00 46.38 375 PHE A O 1
ATOM 3017 N N . TRP A 1 376 ? 5.435 -24.548 -23.064 1.00 41.56 376 TRP A N 1
ATOM 3018 C CA . TRP A 1 376 ? 4.374 -24.245 -24.035 1.00 41.56 376 TRP A CA 1
ATOM 3019 C C . TRP A 1 376 ? 4.752 -24.560 -25.486 1.00 41.56 376 TRP A C 1
ATOM 3021 O O . TRP A 1 376 ? 3.855 -24.780 -26.295 1.00 41.56 376 TRP A O 1
ATOM 3031 N N . ASP A 1 377 ? 6.047 -24.630 -25.806 1.00 41.22 377 ASP A N 1
ATOM 3032 C CA . ASP A 1 377 ? 6.515 -25.036 -27.140 1.00 41.22 377 ASP A CA 1
ATOM 3033 C C . ASP A 1 377 ? 6.435 -26.566 -27.340 1.00 41.22 377 ASP A C 1
ATOM 3035 O O . ASP A 1 377 ? 6.349 -27.026 -28.472 1.00 41.22 377 ASP A O 1
ATOM 3039 N N . ASN A 1 378 ? 6.381 -27.357 -26.258 1.00 34.62 378 ASN A N 1
ATOM 3040 C CA . ASN A 1 378 ? 6.250 -28.824 -26.297 1.00 34.62 378 ASN A CA 1
ATOM 3041 C C . ASN A 1 378 ? 4.793 -29.345 -26.280 1.00 34.62 378 ASN A C 1
ATOM 3043 O O . ASN A 1 378 ? 4.579 -30.544 -26.104 1.00 34.62 378 ASN A O 1
ATOM 3047 N N . VAL A 1 379 ? 3.787 -28.468 -26.404 1.00 35.12 379 VAL A N 1
ATOM 3048 C CA . VAL A 1 379 ? 2.349 -28.842 -26.441 1.00 35.12 379 VAL A CA 1
ATOM 3049 C C . VAL A 1 379 ? 1.735 -28.640 -27.843 1.00 35.12 379 VAL A C 1
ATOM 3051 O O . VAL A 1 379 ? 0.525 -28.774 -28.022 1.00 35.12 379 VAL A O 1
ATOM 3054 N N . GLN A 1 380 ? 2.559 -28.356 -28.856 1.00 30.03 380 GLN A N 1
ATOM 3055 C CA . GLN A 1 380 ? 2.195 -28.534 -30.270 1.00 30.03 380 GLN A CA 1
ATOM 3056 C C . GLN A 1 380 ? 2.641 -29.909 -30.754 1.00 30.03 380 GLN A C 1
ATOM 3058 O O . GLN A 1 380 ? 1.914 -30.467 -31.608 1.00 30.03 380 GLN A O 1
#

Nearest PDB structures (foldseek):
  7kfl-assembly2_B  TM=4.473E-01  e=5.973E+00  Arabidopsis thaliana

Secondary structure (DSSP, 8-state):
--HHHHHHHHHHHHHHHHHHHHHHHHHHHHHHHHHHHHHHHHHHHHHHHHHHHHHHHHHHHHHHHHHHHHHHHHHHHTTS---------HHHHHHHHHHHHHHHHHHHHHHHHHHHHHIIIIITTS-HHHHHHHHT-HHHHHHHHHHHHHHHHHHHHHHHHHTT----HHHHHHHHHHHHHHHHHHHHHHHHHHHTTSGGGGGGGHHHHHHHHHHHHTS-SHHHHSHHHHHHHHHHHHHHHHHHHHHHHHTTT--GGGHHHHHHHHHHHHHHHHHHHHHHTTS-TT-TTSEEEEEPPPGGGS-HHHHHHHHHHT-PPP--EEEEETTHHHHHHHHHHHHHHHHHHHHT-HHHHHHHHHHHHHHHHHHHHS--THHHHTT-